Protein AF-0000000071015194 (afdb_homodimer)

Radius of gyration: 28.45 Å; Cα contacts (8 Å, |Δi|>4): 554; chains: 2; bounding box: 72×91×57 Å

Secondary structure (DSSP, 8-state):
------B--HHHHHHHHHHHHHHHHHHTTTT-HHHHHHHHHHHHHHHSSS--BHHHHHHHHHHHHHHHHHHHTT-EEEEE-HHHHHHHS----HHHHHH-GGGHHHHHHHHHHHHTT-HHHHHHHHHHHHHHHHHHHHHHTT-----S-HHHHHHHHHHHHHTSPSSHHHHHHHHHHHHHHHHIIIIIHHHHTTT----HHHHHHHHHHHHHHHHHHHHHHH-S--/------B--HHHHHHHHHHHHHHHHHHTTTT-HHHHHHHHHHHHHHHSSS--BHHHHHHHHHHHHHHHHHHHTT-EEEEE-HHHHHHHS----HHHHHH-GGGHHHHHHHHHHHHTT-HHHHHHHHHHHHHHHHHHHHHHTT-----S-HHHHHHHHHHHHHTSPSSHHHHHHHHHHHHHHHHIIIIIHHHHTTT----HHHHHHHHHHHHHHHHHHHHHHH-S--

Organism: NCBI:txid2759526

Sequence (452 aa):
MIGKDVKMNKSGLAAIKQTSVILRKHLLHANVPATIGALDELIKICDYVAIPDAATLALWLGQVTSRLQDEISSRSIILLSGDEARMFSPEIKKSIQDAFPQTIEDLEEASKCLAFGRFTASVFHLMRGMEGAVKVLCRHLDIVNVDLDWGKLLSAMESKIKDLPKGENKDKWSESHVHLYHVKQAWRNGTMHPKKTYSEEQAVEAFRAVNSFMGHLAMLVQGPSAMIGKDVKMNKSGLAAIKQTSVILRKHLLHANVPATIGALDELIKICDYVAIPDAATLALWLGQVTSRLQDEISSRSIILLSGDEARMFSPEIKKSIQDAFPQTIEDLEEASKCLAFGRFTASVFHLMRGMEGAVKVLCRHLDIVNVDLDWGKLLSAMESKIKDLPKGENKDKWSESHVHLYHVKQAWRNGTMHPKKTYSEEQAVEAFRAVNSFMGHLAMLVQGPSA

pLDDT: mean 81.75, std 16.32, range [21.62, 97.75]

Nearest PDB structures (foldseek):
  8y7f-assembly1_A-2  TM=3.860E-01  e=1.094E+00  Marinitoga sp. 1155
  4dj9-assembly1_A  TM=3.018E-01  e=9.527E-01  Homo sapiens
  6pt3-assembly1_A  TM=2.227E-01  e=9.085E+00  Homo sapiens
  4dj9-assembly1_A  TM=3.012E-01  e=8.078E-01  Homo sapiens
  8y7f-assembly1_A-2  TM=3.858E-01  e=1.845E+00  Marinitoga sp. 1155

Solvent-accessible surface area (backbone atoms only — not comparable to full-atom values): 23670 Å² total; per-residue (Å²): 135,81,83,66,74,59,58,53,47,71,66,55,41,50,49,52,32,51,51,39,53,52,50,43,62,25,40,65,70,25,77,37,65,66,25,46,50,36,35,52,51,44,40,52,51,54,66,39,90,61,73,54,46,40,66,59,50,49,49,44,50,46,47,29,50,50,34,38,43,66,63,37,69,56,24,31,36,36,51,22,47,50,69,25,42,48,24,59,64,62,84,74,56,64,60,36,48,71,66,35,59,86,21,47,66,30,47,47,50,17,31,33,25,48,33,70,67,35,24,46,46,13,48,43,24,44,42,28,18,48,51,48,45,51,39,53,51,33,47,76,66,69,44,82,81,62,90,54,55,70,71,58,48,52,51,53,44,50,58,49,51,70,70,44,65,90,53,70,68,36,50,52,52,50,52,50,50,54,50,52,52,47,48,40,65,70,43,39,56,34,52,72,33,79,73,48,80,45,49,67,69,55,29,51,49,51,48,51,52,49,53,52,48,44,50,53,50,23,39,68,74,68,38,77,82,128,135,81,82,67,74,58,60,53,48,72,66,53,42,50,50,51,33,51,50,40,53,53,50,42,62,24,39,64,70,23,78,37,65,65,25,44,50,36,35,53,50,45,40,50,49,53,65,40,90,61,73,54,46,41,66,59,50,50,50,43,50,46,46,28,50,50,35,38,44,67,63,37,70,55,25,32,37,36,52,23,46,51,71,25,42,48,25,59,63,61,83,73,56,64,62,36,48,70,66,35,57,86,20,48,65,30,48,46,49,16,32,33,26,47,32,70,67,34,22,46,45,13,48,45,24,43,42,28,20,49,51,49,45,51,40,53,52,34,47,75,65,70,43,82,80,60,90,56,54,71,71,58,48,52,52,52,44,52,58,50,50,69,70,43,65,89,52,69,67,35,49,53,53,50,52,49,50,54,48,52,51,48,47,40,64,71,43,38,56,34,51,72,34,82,74,48,79,46,49,66,67,56,29,50,49,51,49,50,52,49,54,53,48,44,48,52,51,24,40,68,76,69,39,76,82,129

Structure (mmCIF, N/CA/C/O backbone):
data_AF-0000000071015194-model_v1
#
loop_
_entity.id
_entity.type
_entity.pdbx_description
1 polymer 'HEPN domain-containing protein'
#
loop_
_atom_site.group_PDB
_atom_site.id
_atom_site.type_symbol
_atom_site.label_atom_id
_atom_site.label_alt_id
_atom_site.label_comp_id
_atom_site.label_asym_id
_atom_site.label_entity_id
_atom_site.label_seq_id
_atom_site.pdbx_PDB_ins_code
_atom_site.Cartn_x
_atom_site.Cartn_y
_atom_site.Cartn_z
_atom_site.occupancy
_atom_site.B_iso_or_equiv
_atom_site.auth_seq_id
_atom_site.auth_comp_id
_atom_site.auth_asym_id
_atom_site.auth_atom_id
_atom_site.pdbx_PDB_model_num
ATOM 1 N N . MET A 1 1 ? 3.436 -53.656 -34.094 1 21.92 1 MET A N 1
ATOM 2 C CA . MET A 1 1 ? 2.051 -53.5 -33.656 1 21.92 1 MET A CA 1
ATOM 3 C C . MET A 1 1 ? 1.977 -52.75 -32.312 1 21.92 1 MET A C 1
ATOM 5 O O . MET A 1 1 ? 0.936 -52.75 -31.656 1 21.92 1 MET A O 1
ATOM 9 N N . ILE A 1 2 ? 3.094 -52.375 -31.797 1 28.41 2 ILE A N 1
ATOM 10 C CA . ILE A 1 2 ? 3.533 -51.938 -30.469 1 28.41 2 ILE A CA 1
ATOM 11 C C . ILE A 1 2 ? 2.811 -50.656 -30.078 1 28.41 2 ILE A C 1
ATOM 13 O O . ILE A 1 2 ? 3.025 -50.125 -28.984 1 28.41 2 ILE A O 1
ATOM 17 N N . GLY A 1 3 ? 2.455 -49.812 -31.047 1 31.39 3 GLY A N 1
ATOM 18 C CA . GLY A 1 3 ? 2.154 -48.375 -30.859 1 31.39 3 GLY A CA 1
ATOM 19 C C . GLY A 1 3 ? 0.898 -48.156 -30.047 1 31.39 3 GLY A C 1
ATOM 20 O O . GLY A 1 3 ? -0.145 -47.781 -30.594 1 31.39 3 GLY A O 1
ATOM 21 N N . LYS A 1 4 ? 0.523 -49.031 -29.156 1 36.31 4 LYS A N 1
ATOM 22 C CA . LYS A 1 4 ? -0.798 -49.188 -28.562 1 36.31 4 LYS A CA 1
ATOM 23 C C . LYS A 1 4 ? -1.278 -47.906 -27.906 1 36.31 4 LYS A C 1
ATOM 25 O O . LYS A 1 4 ? -0.493 -47.188 -27.281 1 36.31 4 LYS A O 1
ATOM 30 N N . ASP A 1 5 ? -2.357 -47.281 -28.328 1 38.91 5 ASP A N 1
ATOM 31 C CA . ASP A 1 5 ? -3.262 -46.188 -27.969 1 38.91 5 ASP A CA 1
ATOM 32 C C . ASP A 1 5 ? -3.531 -46.188 -26.469 1 38.91 5 ASP A C 1
ATOM 34 O O . ASP A 1 5 ? -4.191 -47.062 -25.938 1 38.91 5 ASP A O 1
ATOM 38 N N . VAL A 1 6 ? -2.578 -46.062 -25.703 1 37.06 6 VAL A N 1
ATOM 39 C CA . VAL A 1 6 ? -2.867 -45.969 -24.281 1 37.06 6 VAL A CA 1
ATOM 40 C C . VAL A 1 6 ? -4.051 -45.031 -24.062 1 37.06 6 VAL A C 1
ATOM 42 O O . VAL A 1 6 ? -3.973 -43.844 -24.359 1 37.06 6 VAL A O 1
ATOM 45 N N . LYS A 1 7 ? -5.219 -45.531 -24.25 1 46.66 7 LYS A N 1
ATOM 46 C CA . LYS A 1 7 ? -6.484 -44.875 -23.984 1 46.66 7 LYS A CA 1
ATOM 47 C C . LYS A 1 7 ? -6.535 -44.344 -22.547 1 46.66 7 LYS A C 1
ATOM 49 O O . LYS A 1 7 ? -6.18 -45.062 -21.609 1 46.66 7 LYS A O 1
ATOM 54 N N . MET A 1 8 ? -6.324 -43.188 -22.453 1 51 8 MET A N 1
ATOM 55 C CA . MET A 1 8 ? -6.598 -42.594 -21.141 1 51 8 MET A CA 1
ATOM 56 C C . MET A 1 8 ? -7.938 -43.094 -20.594 1 51 8 MET A C 1
ATOM 58 O O . MET A 1 8 ? -8.93 -43.125 -21.328 1 51 8 MET A O 1
ATOM 62 N N . ASN A 1 9 ? -7.914 -43.906 -19.609 1 60.53 9 ASN A N 1
ATOM 63 C CA . ASN A 1 9 ? -9.195 -44.312 -19.031 1 60.53 9 ASN A CA 1
ATOM 64 C C . ASN A 1 9 ? -9.945 -43.125 -18.438 1 60.53 9 ASN A C 1
ATOM 66 O O . ASN A 1 9 ? -9.391 -42.062 -18.297 1 60.53 9 ASN A O 1
ATOM 70 N N . LYS A 1 10 ? -11.242 -43.312 -18.344 1 62.75 10 LYS A N 1
ATOM 71 C CA . LYS A 1 10 ? -12.195 -42.312 -17.859 1 62.75 10 LYS A CA 1
ATOM 72 C C . LYS A 1 10 ? -11.711 -41.656 -16.562 1 62.75 10 LYS A C 1
ATOM 74 O O . LYS A 1 10 ? -11.875 -40.469 -16.359 1 62.75 10 LYS A O 1
ATOM 79 N N . SER A 1 11 ? -11.055 -42.5 -15.82 1 61.59 11 SER A N 1
ATOM 80 C CA . SER A 1 11 ? -10.57 -42 -14.539 1 61.59 11 SER A CA 1
ATOM 81 C C . SER A 1 11 ? -9.422 -41 -14.734 1 61.59 11 SER A C 1
ATOM 83 O O . SER A 1 11 ? -9.352 -39.969 -14.055 1 61.59 11 SER A O 1
ATOM 85 N N . GLY A 1 12 ? -8.578 -41.375 -15.688 1 60.72 12 GLY A N 1
ATOM 86 C CA . GLY A 1 12 ? -7.477 -40.469 -15.984 1 60.72 12 GLY A CA 1
ATOM 87 C C . GLY A 1 12 ? -7.93 -39.125 -16.547 1 60.72 12 GLY A C 1
ATOM 88 O O . GLY A 1 12 ? -7.41 -38.094 -16.172 1 60.72 12 GLY A O 1
ATOM 89 N N . LEU A 1 13 ? -8.945 -39.219 -17.344 1 66.69 13 LEU A N 1
ATOM 90 C CA . LEU A 1 13 ? -9.484 -38 -17.969 1 66.69 13 LEU A CA 1
ATOM 91 C C . LEU A 1 13 ? -10.125 -37.094 -16.922 1 66.69 13 LEU A C 1
ATOM 93 O O . LEU A 1 13 ? -9.969 -35.875 -16.969 1 66.69 13 LEU A O 1
ATOM 97 N N . ALA A 1 14 ? -10.805 -37.719 -16.016 1 68.5 14 ALA A N 1
ATOM 98 C CA . ALA A 1 14 ? -11.445 -36.969 -14.938 1 68.5 14 ALA A CA 1
ATOM 99 C C . ALA A 1 14 ? -10.398 -36.281 -14.078 1 68.5 14 ALA A C 1
ATOM 101 O O . ALA A 1 14 ? -10.609 -35.125 -13.664 1 68.5 14 ALA A O 1
ATOM 102 N N . ALA A 1 15 ? -9.32 -36.938 -13.922 1 62.06 15 ALA A N 1
ATOM 103 C CA . ALA A 1 15 ? -8.242 -36.344 -13.125 1 62.06 15 ALA A CA 1
ATOM 104 C C . ALA A 1 15 ? -7.621 -35.156 -13.828 1 62.06 15 ALA A C 1
ATOM 106 O O . ALA A 1 15 ? -7.352 -34.125 -13.195 1 62.06 15 ALA A O 1
ATOM 107 N N . ILE A 1 16 ? -7.422 -35.312 -15.078 1 63.47 16 ILE A N 1
ATOM 108 C CA . ILE A 1 16 ? -6.844 -34.219 -15.859 1 63.47 16 ILE A CA 1
ATOM 109 C C . ILE A 1 16 ? -7.797 -33.031 -15.867 1 63.47 16 ILE A C 1
ATOM 111 O O . ILE A 1 16 ? -7.375 -31.875 -15.688 1 63.47 16 ILE A O 1
ATOM 115 N N . LYS A 1 17 ? -9.039 -33.312 -16.062 1 72.56 17 LYS A N 1
ATOM 116 C CA . LYS A 1 17 ? -10.039 -32.25 -16.047 1 72.56 17 LYS A CA 1
ATOM 117 C C . LYS A 1 17 ? -10.055 -31.531 -14.703 1 72.56 17 LYS A C 1
ATOM 119 O O . LYS A 1 17 ? -10 -30.297 -14.648 1 72.56 17 LYS A O 1
ATOM 124 N N . GLN A 1 18 ? -10.055 -32.281 -13.672 1 67.25 18 GLN A N 1
ATOM 125 C CA . GLN A 1 18 ? -10.109 -31.688 -12.336 1 67.25 18 GLN A CA 1
ATOM 126 C C . GLN A 1 18 ? -8.891 -30.812 -12.062 1 67.25 18 GLN A C 1
ATOM 128 O O . GLN A 1 18 ? -9.016 -29.703 -11.547 1 67.25 18 GLN A O 1
ATOM 133 N N . THR A 1 19 ? -7.809 -31.266 -12.43 1 61.12 19 THR A N 1
ATOM 134 C CA . THR A 1 19 ? -6.578 -30.5 -12.242 1 61.12 19 THR A CA 1
ATOM 135 C C . THR A 1 19 ? -6.605 -29.219 -13.062 1 61.12 19 THR A C 1
ATOM 137 O O . THR A 1 19 ? -6.168 -28.172 -12.586 1 61.12 19 THR A O 1
ATOM 140 N N . SER A 1 20 ? -7.16 -29.375 -14.258 1 68.12 20 SER A N 1
ATOM 141 C CA . SER A 1 20 ? -7.23 -28.219 -15.141 1 68.12 20 SER A CA 1
ATOM 142 C C . SER A 1 20 ? -8.18 -27.156 -14.586 1 68.12 20 SER A C 1
ATOM 144 O O . SER A 1 20 ? -7.887 -25.969 -14.648 1 68.12 20 SER A O 1
ATOM 146 N N . VAL A 1 21 ? -9.234 -27.609 -14.023 1 71.19 21 VAL A N 1
ATOM 147 C CA . VAL A 1 21 ? -10.211 -26.703 -13.438 1 71.19 21 VAL A CA 1
ATOM 148 C C . VAL A 1 21 ? -9.594 -25.984 -12.25 1 71.19 21 VAL A C 1
ATOM 150 O O . VAL A 1 21 ? -9.758 -24.766 -12.102 1 71.19 21 VAL A O 1
ATOM 153 N N . ILE A 1 22 ? -8.867 -26.672 -11.484 1 63.56 22 ILE A N 1
ATOM 154 C CA . ILE A 1 22 ? -8.227 -26.109 -10.305 1 63.56 22 ILE A CA 1
ATOM 155 C C . ILE A 1 22 ? -7.172 -25.094 -10.727 1 63.56 22 ILE A C 1
ATOM 157 O O . ILE A 1 22 ? -7.125 -23.984 -10.203 1 63.56 22 ILE A O 1
ATOM 161 N N . LEU A 1 23 ? -6.398 -25.469 -11.688 1 64.62 23 LEU A N 1
ATOM 162 C CA . LEU A 1 23 ? -5.355 -24.578 -12.188 1 64.62 23 LEU A CA 1
ATOM 163 C C . LEU A 1 23 ? -5.957 -23.297 -12.766 1 64.62 23 LEU A C 1
ATOM 165 O O . LEU A 1 23 ? -5.465 -22.203 -12.508 1 64.62 23 LEU A O 1
ATOM 169 N N . ARG A 1 24 ? -7.004 -23.531 -13.531 1 72.12 24 ARG A N 1
ATOM 170 C CA . ARG A 1 24 ? -7.688 -22.375 -14.125 1 72.12 24 ARG A CA 1
ATOM 171 C C . ARG A 1 24 ? -8.164 -21.406 -13.047 1 72.12 24 ARG A C 1
ATOM 173 O O . ARG A 1 24 ? -7.996 -20.188 -13.188 1 72.12 24 ARG A O 1
ATOM 180 N N . LYS A 1 25 ? -8.688 -21.953 -12.031 1 68.56 25 LYS A N 1
ATOM 181 C CA . LYS A 1 25 ? -9.195 -21.125 -10.93 1 68.56 25 LYS A CA 1
ATOM 182 C C . LYS A 1 25 ? -8.07 -20.328 -10.289 1 68.56 25 LYS A C 1
ATOM 184 O O . LYS A 1 25 ? -8.242 -19.141 -10.008 1 68.56 25 LYS A O 1
ATOM 189 N N . HIS A 1 26 ? -7 -20.938 -10.164 1 63.34 26 HIS A N 1
ATOM 190 C CA . HIS A 1 26 ? -5.895 -20.297 -9.453 1 63.34 26 HIS A CA 1
ATOM 191 C C . HIS A 1 26 ? -5.195 -19.266 -10.336 1 63.34 26 HIS A C 1
ATOM 193 O O . HIS A 1 26 ? -4.625 -18.297 -9.836 1 63.34 26 HIS A O 1
ATOM 199 N N . LEU A 1 27 ? -5.348 -19.484 -11.633 1 66.38 27 LEU A N 1
ATOM 200 C CA . LEU A 1 27 ? -4.625 -18.609 -12.562 1 66.38 27 LEU A CA 1
ATOM 201 C C . LEU A 1 27 ? -5.523 -17.484 -13.055 1 66.38 27 LEU A C 1
ATOM 203 O O . LEU A 1 27 ? -5.082 -16.625 -13.82 1 66.38 27 LEU A O 1
ATOM 207 N N . LEU A 1 28 ? -6.703 -17.5 -12.555 1 67.25 28 LEU A N 1
ATOM 208 C CA . LEU A 1 28 ? -7.684 -16.531 -13.047 1 67.25 28 LEU A CA 1
ATOM 209 C C . LEU A 1 28 ? -7.195 -15.109 -12.836 1 67.25 28 LEU A C 1
ATOM 211 O O . LEU A 1 28 ? -7.426 -14.234 -13.68 1 67.25 28 LEU A O 1
ATOM 215 N N . HIS A 1 29 ? -6.395 -14.891 -11.883 1 61.94 29 HIS A N 1
ATOM 216 C CA . HIS A 1 29 ? -5.996 -13.523 -11.578 1 61.94 29 HIS A CA 1
ATOM 217 C C . HIS A 1 29 ? -4.527 -13.289 -11.914 1 61.94 29 HIS A C 1
ATOM 219 O O . HIS A 1 29 ? -3.971 -12.242 -11.594 1 61.94 29 HIS A O 1
ATOM 225 N N . ALA A 1 30 ? -3.963 -14.266 -12.539 1 63.78 30 ALA A N 1
ATOM 226 C CA . ALA A 1 30 ? -2.529 -14.203 -12.805 1 63.78 30 ALA A CA 1
ATOM 227 C C . ALA A 1 30 ? -2.254 -13.555 -14.164 1 63.78 30 ALA A C 1
ATOM 229 O O . ALA A 1 30 ? -1.101 -13.461 -14.586 1 63.78 30 ALA A O 1
ATOM 230 N N . ASN A 1 31 ? -3.244 -12.984 -14.836 1 63.72 31 ASN A N 1
ATOM 231 C CA . ASN A 1 31 ? -3.104 -12.344 -16.141 1 63.72 31 ASN A CA 1
ATOM 232 C C . ASN A 1 31 ? -2.385 -13.25 -17.141 1 63.72 31 ASN A C 1
ATOM 234 O O . ASN A 1 31 ? -1.408 -12.836 -17.766 1 63.72 31 ASN A O 1
ATOM 238 N N . VAL A 1 32 ? -2.762 -14.438 -17.266 1 72.31 32 VAL A N 1
ATOM 239 C CA . VAL A 1 32 ? -2.246 -15.406 -18.234 1 72.31 32 VAL A CA 1
ATOM 240 C C . VAL A 1 32 ? -3.371 -15.859 -19.156 1 72.31 32 VAL A C 1
ATOM 242 O O . VAL A 1 32 ? -3.734 -17.047 -19.172 1 72.31 32 VAL A O 1
ATOM 245 N N . PRO A 1 33 ? -3.785 -14.969 -19.984 1 78.56 33 PRO A N 1
ATOM 246 C CA . PRO A 1 33 ? -4.988 -15.266 -20.766 1 78.56 33 PRO A CA 1
ATOM 247 C C . PRO A 1 33 ? -4.793 -16.438 -21.719 1 78.56 33 PRO A C 1
ATOM 249 O O . PRO A 1 33 ? -5.719 -17.219 -21.953 1 78.56 33 PRO A O 1
ATOM 252 N N . ALA A 1 34 ? -3.646 -16.578 -22.359 1 80.12 34 ALA A N 1
ATOM 253 C CA . ALA A 1 34 ? -3.41 -17.688 -23.281 1 80.12 34 ALA A CA 1
ATOM 254 C C . ALA A 1 34 ? -3.469 -19.031 -22.547 1 80.12 34 ALA A C 1
ATOM 256 O O . ALA A 1 34 ? -4.016 -20 -23.078 1 80.12 34 ALA A O 1
ATOM 257 N N . THR A 1 35 ? -2.916 -19 -21.375 1 75.19 35 THR A N 1
ATOM 258 C CA . THR A 1 35 ? -2.951 -20.219 -20.578 1 75.19 35 THR A CA 1
ATOM 259 C C . THR A 1 35 ? -4.383 -20.562 -20.172 1 75.19 35 THR A C 1
ATOM 261 O O . THR A 1 35 ? -4.793 -21.719 -20.266 1 75.19 35 THR A O 1
ATOM 264 N N . ILE A 1 36 ? -5.086 -19.562 -19.766 1 80.12 36 ILE A N 1
ATOM 265 C CA . ILE A 1 36 ? -6.477 -19.766 -19.391 1 80.12 36 ILE A CA 1
ATOM 266 C C . ILE A 1 36 ? -7.262 -20.297 -20.578 1 80.12 36 ILE A C 1
ATOM 268 O O . ILE A 1 36 ? -8.055 -21.234 -20.438 1 80.12 36 ILE A O 1
ATOM 272 N N . GLY A 1 37 ? -6.996 -19.719 -21.656 1 82.25 37 GLY A N 1
ATOM 273 C CA . GLY A 1 37 ? -7.641 -20.219 -22.875 1 82.25 37 GLY A CA 1
ATOM 274 C C . GLY A 1 37 ? -7.324 -21.672 -23.156 1 82.25 37 GLY A C 1
ATOM 275 O O . GLY A 1 37 ? -8.219 -22.438 -23.516 1 82.25 37 GLY A O 1
ATOM 276 N N . ALA A 1 38 ? -6.113 -22.016 -23.078 1 78.88 38 ALA A N 1
ATOM 277 C CA . ALA A 1 38 ? -5.695 -23.391 -23.328 1 78.88 38 ALA A CA 1
ATOM 278 C C . ALA A 1 38 ? -6.34 -24.344 -22.312 1 78.88 38 ALA A C 1
ATOM 280 O O . ALA A 1 38 ? -6.738 -25.453 -22.672 1 78.88 38 ALA A O 1
ATOM 281 N N . LEU A 1 39 ? -6.422 -23.906 -21.125 1 79.81 39 LEU A N 1
ATOM 282 C CA . LEU A 1 39 ? -7.062 -24.719 -20.094 1 79.81 39 LEU A CA 1
ATOM 283 C C . LEU A 1 39 ? -8.547 -24.922 -20.406 1 79.81 39 LEU A C 1
ATOM 285 O O . LEU A 1 39 ? -9.078 -26.016 -20.234 1 79.81 39 LEU A O 1
ATOM 289 N N . ASP A 1 40 ? -9.156 -23.875 -20.766 1 86.19 40 ASP A N 1
ATOM 290 C CA . ASP A 1 40 ? -10.562 -23.984 -21.141 1 86.19 40 ASP A CA 1
ATOM 291 C C . ASP A 1 40 ? -10.758 -25.016 -22.25 1 86.19 40 ASP A C 1
ATOM 293 O O . ASP A 1 40 ? -11.68 -25.828 -22.203 1 86.19 40 ASP A O 1
ATOM 297 N N . GLU A 1 41 ? -9.922 -24.984 -23.25 1 82 41 GLU A N 1
ATOM 298 C CA . GLU A 1 41 ? -10 -25.953 -24.344 1 82 41 GLU A CA 1
ATOM 299 C C . GLU A 1 41 ? -9.758 -27.375 -23.844 1 82 41 GLU A C 1
ATOM 301 O O . GLU A 1 41 ? -10.445 -28.312 -24.25 1 82 41 GLU A O 1
ATOM 306 N N . LEU A 1 42 ? -8.805 -27.531 -23.031 1 76.25 42 LEU A N 1
ATOM 307 C CA . LEU A 1 42 ? -8.508 -28.844 -22.469 1 76.25 42 LEU A CA 1
ATOM 308 C C . LEU A 1 42 ? -9.695 -29.375 -21.672 1 76.25 42 LEU A C 1
ATOM 310 O O . LEU A 1 42 ? -10.047 -30.562 -21.797 1 76.25 42 LEU A O 1
ATOM 314 N N . ILE A 1 43 ? -10.258 -28.562 -20.906 1 81.12 43 ILE A N 1
ATOM 315 C CA . ILE A 1 43 ? -11.414 -28.953 -20.109 1 81.12 43 ILE A CA 1
ATOM 316 C C . ILE A 1 43 ? -12.555 -29.375 -21.031 1 81.12 43 ILE A C 1
ATOM 318 O O . ILE A 1 43 ? -13.219 -30.375 -20.781 1 81.12 43 ILE A O 1
ATOM 322 N N . LYS A 1 44 ? -12.734 -28.625 -22.047 1 84.69 44 LYS A N 1
ATOM 323 C CA . LYS A 1 44 ? -13.758 -28.969 -23.031 1 84.69 44 LYS A CA 1
ATOM 324 C C . LYS A 1 44 ? -13.484 -30.344 -23.656 1 84.69 44 LYS A C 1
ATOM 326 O O . LYS A 1 44 ? -14.414 -31.125 -23.859 1 84.69 44 LYS A O 1
ATOM 331 N N . ILE A 1 45 ? -12.273 -30.562 -23.984 1 76.88 45 ILE A N 1
ATOM 332 C CA . ILE A 1 45 ? -11.883 -31.828 -24.609 1 76.88 45 ILE A CA 1
ATOM 333 C C . ILE A 1 45 ? -12.148 -33 -23.656 1 76.88 45 ILE A C 1
ATOM 335 O O . ILE A 1 45 ? -12.562 -34.062 -24.094 1 76.88 45 ILE A O 1
ATOM 339 N N . CYS A 1 46 ? -11.922 -32.719 -22.406 1 74.69 46 CYS A N 1
ATOM 340 C CA . CYS A 1 46 ? -12.148 -33.75 -21.422 1 74.69 46 CYS A CA 1
ATOM 341 C C . CYS A 1 46 ? -13.641 -34.062 -21.266 1 74.69 46 CYS A C 1
ATOM 343 O O . CYS A 1 46 ? -14.023 -35.125 -20.812 1 74.69 46 CYS A O 1
ATOM 345 N N . ASP A 1 47 ? -14.359 -33.031 -21.547 1 76.81 47 ASP A N 1
ATOM 346 C CA . ASP A 1 47 ? -15.812 -33.188 -21.422 1 76.81 47 ASP A CA 1
ATOM 347 C C . ASP A 1 47 ? -16.406 -33.875 -22.641 1 76.81 47 ASP A C 1
ATOM 349 O O . ASP A 1 47 ? -17.578 -34.281 -22.641 1 76.81 47 ASP A O 1
ATOM 353 N N . TYR A 1 48 ? -15.57 -33.969 -23.625 1 65.75 48 TYR A N 1
ATOM 354 C CA . TYR A 1 48 ? -16.109 -34.562 -24.828 1 65.75 48 TYR A CA 1
ATOM 355 C C . TYR A 1 48 ? -16.438 -36.031 -24.609 1 65.75 48 TYR A C 1
ATOM 357 O O . TYR A 1 48 ? -15.789 -36.719 -23.797 1 65.75 48 TYR A O 1
ATOM 365 N N . VAL A 1 49 ? -17.469 -36.469 -25.219 1 60.03 49 VAL A N 1
ATOM 366 C CA . VAL A 1 49 ? -18.062 -37.781 -25.109 1 60.03 49 VAL A CA 1
ATOM 367 C C . VAL A 1 49 ? -17.031 -38.844 -25.5 1 60.03 49 VAL A C 1
ATOM 369 O O . VAL A 1 49 ? -16.938 -39.906 -24.844 1 60.03 49 VAL A O 1
ATOM 372 N N . ALA A 1 50 ? -16.172 -38.562 -26.5 1 63 50 ALA A N 1
ATOM 373 C CA . ALA A 1 50 ? -15.164 -39.531 -26.953 1 63 50 ALA A CA 1
ATOM 374 C C . ALA A 1 50 ? -13.828 -39.312 -26.25 1 63 50 ALA A C 1
ATOM 376 O O . ALA A 1 50 ? -13.359 -38.156 -26.156 1 63 50 ALA A O 1
ATOM 377 N N . ILE A 1 51 ? -13.406 -40.281 -25.594 1 61.97 51 ILE A N 1
ATOM 378 C CA . ILE A 1 51 ? -12.148 -40.219 -24.875 1 61.97 51 ILE A CA 1
ATOM 379 C C . ILE A 1 51 ? -11.016 -39.875 -25.828 1 61.97 51 ILE A C 1
ATOM 381 O O . ILE A 1 51 ? -10.758 -40.594 -26.797 1 61.97 51 ILE A O 1
ATOM 385 N N . PRO A 1 52 ? -10.594 -38.75 -25.703 1 64.19 52 PRO A N 1
ATOM 386 C CA . PRO A 1 52 ? -9.469 -38.406 -26.578 1 64.19 52 PRO A CA 1
ATOM 387 C C . PRO A 1 52 ? -8.297 -39.375 -26.453 1 64.19 52 PRO A C 1
ATOM 389 O O . PRO A 1 52 ? -8.125 -40 -25.406 1 64.19 52 PRO A O 1
ATOM 392 N N . ASP A 1 53 ? -7.766 -39.688 -27.562 1 67.75 53 ASP A N 1
ATOM 393 C CA . ASP A 1 53 ? -6.578 -40.531 -27.484 1 67.75 53 ASP A CA 1
ATOM 394 C C . ASP A 1 53 ? -5.453 -39.844 -26.719 1 67.75 53 ASP A C 1
ATOM 396 O O . ASP A 1 53 ? -5.5 -38.625 -26.516 1 67.75 53 ASP A O 1
ATOM 400 N N . ALA A 1 54 ? -4.652 -40.625 -26.297 1 59.41 54 ALA A N 1
ATOM 401 C CA . ALA A 1 54 ? -3.555 -40.188 -25.453 1 59.41 54 ALA A CA 1
ATOM 402 C C . ALA A 1 54 ? -2.73 -39.094 -26.141 1 59.41 54 ALA A C 1
ATOM 404 O O . ALA A 1 54 ? -2.264 -38.156 -25.5 1 59.41 54 ALA A O 1
ATOM 405 N N . ALA A 1 55 ? -2.576 -39.25 -27.391 1 62.34 55 ALA A N 1
ATOM 406 C CA . ALA A 1 55 ? -1.779 -38.281 -28.156 1 62.34 55 ALA A CA 1
ATOM 407 C C . ALA A 1 55 ? -2.436 -36.906 -28.188 1 62.34 55 ALA A C 1
ATOM 409 O O . ALA A 1 55 ? -1.76 -35.906 -28.031 1 62.34 55 ALA A O 1
ATOM 410 N N . THR A 1 56 ? -3.75 -36.906 -28.406 1 66.31 56 THR A N 1
ATOM 411 C CA . THR A 1 56 ? -4.512 -35.656 -28.406 1 66.31 56 THR A CA 1
ATOM 412 C C . THR A 1 56 ? -4.434 -34.969 -27.047 1 66.31 56 THR A C 1
ATOM 414 O O . THR A 1 56 ? -4.211 -33.75 -26.984 1 66.31 56 THR A O 1
ATOM 417 N N . LEU A 1 57 ? -4.523 -35.75 -26.047 1 62.81 57 LEU A N 1
ATOM 418 C CA . LEU A 1 57 ? -4.449 -35.188 -24.703 1 62.81 57 LEU A CA 1
ATOM 419 C C . LEU A 1 57 ? -3.057 -34.625 -24.422 1 62.81 57 LEU A C 1
ATOM 421 O O . LEU A 1 57 ? -2.922 -33.562 -23.812 1 62.81 57 LEU A O 1
ATOM 425 N N . ALA A 1 58 ? -2.137 -35.438 -24.844 1 60.25 58 ALA A N 1
ATOM 426 C CA . ALA A 1 58 ? -0.754 -35 -24.656 1 60.25 58 ALA A CA 1
ATOM 427 C C . ALA A 1 58 ? -0.498 -33.688 -25.375 1 60.25 58 ALA A C 1
ATOM 429 O O . ALA A 1 58 ? 0.194 -32.812 -24.844 1 60.25 58 ALA A O 1
ATOM 430 N N . LEU A 1 59 ? -1.014 -33.531 -26.484 1 66.06 59 LEU A N 1
ATOM 431 C CA . LEU A 1 59 ? -0.866 -32.312 -27.25 1 66.06 59 LEU A CA 1
ATOM 432 C C . LEU A 1 59 ? -1.484 -31.109 -26.516 1 66.06 59 LEU A C 1
ATOM 434 O O . LEU A 1 59 ? -0.884 -30.047 -26.453 1 66.06 59 LEU A O 1
ATOM 438 N N . TRP A 1 60 ? -2.645 -31.328 -26 1 67.94 60 TRP A N 1
ATOM 439 C CA . TRP A 1 60 ? -3.34 -30.234 -25.328 1 67.94 60 TRP A CA 1
ATOM 440 C C . TRP A 1 60 ? -2.66 -29.875 -24 1 67.94 60 TRP A C 1
ATOM 442 O O . TRP A 1 60 ? -2.566 -28.703 -23.641 1 67.94 60 TRP A O 1
ATOM 452 N N . LEU A 1 61 ? -2.223 -30.891 -23.375 1 63.38 61 LEU A N 1
ATOM 453 C CA . LEU A 1 61 ? -1.429 -30.641 -22.172 1 63.38 61 LEU A CA 1
ATOM 454 C C . LEU A 1 61 ? -0.156 -29.875 -22.531 1 63.38 61 LEU A C 1
ATOM 456 O O . LEU A 1 61 ? 0.247 -28.969 -21.797 1 63.38 61 LEU A O 1
ATOM 460 N N . GLY A 1 62 ? 0.444 -30.312 -23.562 1 64.69 62 GLY A N 1
ATOM 461 C CA . GLY A 1 62 ? 1.604 -29.578 -24.047 1 64.69 62 GLY A CA 1
ATOM 462 C C . GLY A 1 62 ? 1.312 -28.125 -24.344 1 64.69 62 GLY A C 1
ATOM 463 O O . GLY A 1 62 ? 2.127 -27.25 -24.047 1 64.69 62 GLY A O 1
ATOM 464 N N . GLN A 1 63 ? 0.175 -27.891 -24.891 1 67.75 63 GLN A N 1
ATOM 465 C CA . GLN A 1 63 ? -0.237 -26.531 -25.203 1 67.75 63 GLN A CA 1
ATOM 466 C C . GLN A 1 63 ? -0.371 -25.703 -23.922 1 67.75 63 GLN A C 1
ATOM 468 O O . GLN A 1 63 ? 0.076 -24.562 -23.875 1 67.75 63 GLN A O 1
ATOM 473 N N . VAL A 1 64 ? -1.041 -26.25 -22.938 1 66.88 64 VAL A N 1
ATOM 474 C CA . VAL A 1 64 ? -1.19 -25.562 -21.672 1 66.88 64 VAL A CA 1
ATOM 475 C C . VAL A 1 64 ? 0.186 -25.234 -21.094 1 66.88 64 VAL A C 1
ATOM 477 O O . VAL A 1 64 ? 0.433 -24.109 -20.672 1 66.88 64 VAL A O 1
ATOM 480 N N . THR A 1 65 ? 1.02 -26.188 -21.188 1 61.84 65 THR A N 1
ATOM 481 C CA . THR A 1 65 ? 2.359 -26.0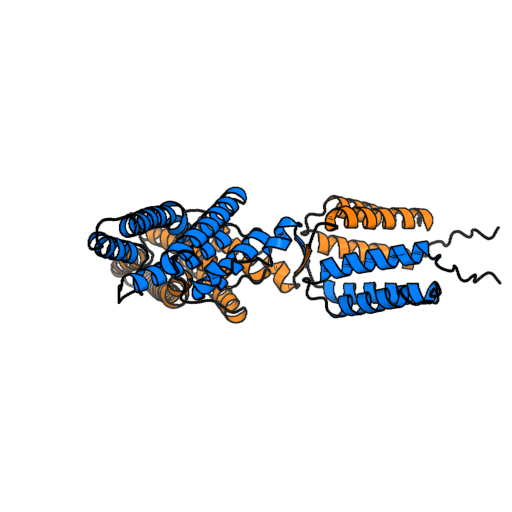31 -20.625 1 61.84 65 THR A CA 1
ATOM 482 C C . THR A 1 65 ? 3.137 -24.969 -21.406 1 61.84 65 THR A C 1
ATOM 484 O O . THR A 1 65 ? 3.793 -24.109 -20.797 1 61.84 65 THR A O 1
ATOM 487 N N . SER A 1 66 ? 3.072 -25.062 -22.656 1 65.81 66 SER A N 1
ATOM 488 C CA . SER A 1 66 ? 3.795 -24.109 -23.484 1 65.81 66 SER A CA 1
ATOM 489 C C . SER A 1 66 ? 3.285 -22.688 -23.266 1 65.81 66 SER A C 1
ATOM 491 O O . SER A 1 66 ? 4.078 -21.75 -23.156 1 65.81 66 SER A O 1
ATOM 493 N N . ARG A 1 67 ? 1.975 -22.547 -23.234 1 68.06 67 ARG A N 1
ATOM 494 C CA . ARG A 1 67 ? 1.391 -21.219 -23.031 1 68.06 67 ARG A CA 1
ATOM 495 C C . ARG A 1 67 ? 1.747 -20.672 -21.656 1 68.06 67 ARG A C 1
ATOM 497 O O . ARG A 1 67 ? 2.055 -19.5 -21.516 1 68.06 67 ARG A O 1
ATOM 504 N N . LEU A 1 68 ? 1.635 -21.547 -20.719 1 66.25 68 LEU A N 1
ATOM 505 C CA . LEU A 1 68 ? 2 -21.141 -19.359 1 66.25 68 LEU A CA 1
ATOM 506 C C . LEU A 1 68 ? 3.461 -20.719 -19.312 1 66.25 68 LEU A C 1
ATOM 508 O O . LEU A 1 68 ? 3.781 -19.672 -18.734 1 66.25 68 LEU A O 1
ATOM 512 N N . GLN A 1 69 ? 4.25 -21.531 -19.891 1 62.62 69 GLN A N 1
ATOM 513 C CA . GLN A 1 69 ? 5.672 -21.203 -19.938 1 62.62 69 GLN A CA 1
ATOM 514 C C . GLN A 1 69 ? 5.91 -19.844 -20.594 1 62.62 69 GLN A C 1
ATOM 516 O O . GLN A 1 69 ? 6.68 -19.031 -20.078 1 62.62 69 GLN A O 1
ATOM 521 N N . ASP A 1 70 ? 5.281 -19.688 -21.672 1 67.25 70 ASP A N 1
ATOM 522 C CA . ASP A 1 70 ? 5.438 -18.438 -22.406 1 67.25 70 ASP A CA 1
ATOM 523 C C . ASP A 1 70 ? 4.996 -17.25 -21.562 1 67.25 70 ASP A C 1
ATOM 525 O O . ASP A 1 70 ? 5.66 -16.203 -21.562 1 67.25 70 ASP A O 1
ATOM 529 N N . GLU A 1 71 ? 3.893 -17.484 -20.875 1 70.19 71 GLU A N 1
ATOM 530 C CA . GLU A 1 71 ? 3.291 -16.344 -20.172 1 70.19 71 GLU A CA 1
ATOM 531 C C . GLU A 1 71 ? 3.971 -16.094 -18.844 1 70.19 71 GLU A C 1
ATOM 533 O O . GLU A 1 71 ? 3.951 -14.977 -18.328 1 70.19 71 GLU A O 1
ATOM 538 N N . ILE A 1 72 ? 4.676 -17.203 -18.359 1 65.75 72 ILE A N 1
ATOM 539 C CA . ILE A 1 72 ? 5.203 -16.984 -17.016 1 65.75 72 ILE A CA 1
ATOM 540 C C . ILE A 1 72 ? 6.723 -16.844 -17.078 1 65.75 72 ILE A C 1
ATOM 542 O O . ILE A 1 72 ? 7.355 -16.469 -16.094 1 65.75 72 ILE A O 1
ATOM 546 N N . SER A 1 73 ? 7.285 -17.234 -18.219 1 62.22 73 SER A N 1
ATOM 547 C CA . SER A 1 73 ? 8.742 -17.344 -18.312 1 62.22 73 SER A CA 1
ATOM 548 C C . SER A 1 73 ? 9.422 -16.094 -17.797 1 62.22 73 SER A C 1
ATOM 550 O O . SER A 1 73 ? 10.5 -16.156 -17.203 1 62.22 73 SER A O 1
ATOM 552 N N . SER A 1 74 ? 8.75 -15.008 -17.969 1 60.19 74 SER A N 1
ATOM 553 C CA . SER A 1 74 ? 9.43 -13.789 -17.531 1 60.19 74 SER A CA 1
ATOM 554 C C . SER A 1 74 ? 8.75 -13.188 -16.297 1 60.19 74 SER A C 1
ATOM 556 O O . SER A 1 74 ? 8.992 -12.023 -15.961 1 60.19 74 SER A O 1
ATOM 558 N N . ARG A 1 75 ? 7.898 -14.102 -15.742 1 65.62 75 ARG A N 1
ATOM 559 C CA . ARG A 1 75 ? 7.125 -13.555 -14.633 1 65.62 75 ARG A CA 1
ATOM 560 C C . ARG A 1 75 ? 7.48 -14.242 -13.32 1 65.62 75 ARG A C 1
ATOM 562 O O . ARG A 1 75 ? 8.055 -15.328 -13.32 1 65.62 75 ARG A O 1
ATOM 569 N N . SER A 1 76 ? 7.266 -13.547 -12.227 1 65.19 76 SER A N 1
ATOM 570 C CA . SER A 1 76 ? 7.355 -14.133 -10.898 1 65.19 76 SER A CA 1
ATOM 571 C C . SER A 1 76 ? 5.973 -14.5 -10.359 1 65.19 76 SER A C 1
ATOM 573 O O . SER A 1 76 ? 4.977 -13.867 -10.711 1 65.19 76 SER A O 1
ATOM 575 N N . ILE A 1 77 ? 5.914 -15.633 -9.625 1 68.44 77 ILE A N 1
ATOM 576 C CA . ILE A 1 77 ? 4.648 -16.125 -9.102 1 68.44 77 ILE A CA 1
ATOM 577 C C . ILE A 1 77 ? 4.555 -15.828 -7.609 1 68.44 77 ILE A C 1
ATOM 579 O O . ILE A 1 77 ? 5.469 -16.141 -6.848 1 68.44 77 ILE A O 1
ATOM 583 N N . ILE A 1 78 ? 3.455 -15.188 -7.289 1 67.75 78 ILE A N 1
ATOM 584 C CA . ILE A 1 78 ? 3.129 -15 -5.879 1 67.75 78 ILE A CA 1
ATOM 585 C C . ILE A 1 78 ? 1.875 -15.797 -5.527 1 67.75 78 ILE A C 1
ATOM 587 O O . ILE A 1 78 ? 0.909 -15.812 -6.293 1 67.75 78 ILE A O 1
ATOM 591 N N . LEU A 1 79 ? 1.934 -16.5 -4.469 1 69 79 LEU A N 1
ATOM 592 C CA . LEU A 1 79 ? 0.802 -17.297 -4.012 1 69 79 LEU A CA 1
ATOM 593 C C . LEU A 1 79 ? 0.111 -16.625 -2.826 1 69 79 LEU A C 1
ATOM 595 O O . LEU A 1 79 ? 0.765 -16.266 -1.846 1 69 79 LEU A O 1
ATOM 599 N N . LEU A 1 80 ? -1.11 -16.484 -2.975 1 69.31 80 LEU A N 1
ATOM 600 C CA . LEU A 1 80 ? -1.937 -15.953 -1.895 1 69.31 80 LEU A CA 1
ATOM 601 C C . LEU A 1 80 ? -2.725 -17.062 -1.216 1 69.31 80 LEU A C 1
ATOM 603 O O . LEU A 1 80 ? -3.244 -17.969 -1.886 1 69.31 80 LEU A O 1
ATOM 607 N N . SER A 1 81 ? -2.736 -17.047 0.093 1 66.88 81 SER A N 1
ATOM 608 C CA . SER A 1 81 ? -3.619 -17.953 0.816 1 66.88 81 SER A CA 1
ATOM 609 C C . SER A 1 81 ? -5.082 -17.688 0.473 1 66.88 81 SER A C 1
ATOM 611 O O . SER A 1 81 ? -5.402 -16.688 -0.173 1 66.88 81 SER A O 1
ATOM 613 N N . GLY A 1 82 ? -5.922 -18.719 0.841 1 64.69 82 GLY A N 1
ATOM 614 C CA . GLY A 1 82 ? -7.348 -18.531 0.629 1 64.69 82 GLY A CA 1
ATOM 615 C C . GLY A 1 82 ? -7.875 -17.234 1.226 1 64.69 82 GLY A C 1
ATOM 616 O O . GLY A 1 82 ? -8.625 -16.5 0.574 1 64.69 82 GLY A O 1
ATOM 617 N N . ASP A 1 83 ? -7.422 -16.953 2.432 1 67.69 83 ASP A N 1
ATOM 618 C CA . ASP A 1 83 ? -7.855 -15.734 3.115 1 67.69 83 ASP A CA 1
ATOM 619 C C . ASP A 1 83 ? -7.332 -14.484 2.404 1 67.69 83 ASP A C 1
ATOM 621 O O . ASP A 1 83 ? -8.062 -13.508 2.244 1 67.69 83 ASP A O 1
ATOM 625 N N . GLU A 1 84 ? -6.117 -14.617 1.942 1 71.88 84 GLU A N 1
ATOM 626 C CA . GLU A 1 84 ? -5.527 -13.492 1.217 1 71.88 84 GLU A CA 1
ATOM 627 C C . GLU A 1 84 ? -6.234 -13.266 -0.116 1 71.88 84 GLU A C 1
ATOM 629 O O . GLU A 1 84 ? -6.469 -12.125 -0.513 1 71.88 84 GLU A O 1
ATOM 634 N N . ALA A 1 85 ? -6.582 -14.289 -0.693 1 68.94 85 ALA A N 1
ATOM 635 C CA . ALA A 1 85 ? -7.266 -14.195 -1.979 1 68.94 85 ALA A CA 1
ATOM 636 C C . ALA A 1 85 ? -8.633 -13.531 -1.828 1 68.94 85 ALA A C 1
ATOM 638 O O . ALA A 1 85 ? -9.047 -12.75 -2.684 1 68.94 85 ALA A O 1
ATOM 639 N N . ARG A 1 86 ? -9.258 -13.875 -0.81 1 72.38 86 ARG A N 1
ATOM 640 C CA . ARG A 1 86 ? -10.555 -13.266 -0.541 1 72.38 86 ARG A CA 1
ATOM 641 C C . ARG A 1 86 ? -10.422 -11.766 -0.311 1 72.38 86 ARG A C 1
ATOM 643 O O . ARG A 1 86 ? -11.297 -10.992 -0.699 1 72.38 86 ARG A O 1
ATOM 650 N N . MET A 1 87 ? -9.328 -11.484 0.196 1 78.5 87 MET A N 1
ATOM 651 C CA . MET A 1 87 ? -9.086 -10.07 0.484 1 78.5 87 MET A CA 1
ATOM 652 C C . MET A 1 87 ? -8.797 -9.297 -0.797 1 78.5 87 MET A C 1
ATOM 654 O O . MET A 1 87 ? -8.938 -8.07 -0.833 1 78.5 87 MET A O 1
ATOM 658 N N . PHE A 1 88 ? -8.43 -9.992 -1.783 1 78 88 PHE A N 1
ATOM 659 C CA . PHE A 1 88 ? -8.109 -9.336 -3.047 1 78 88 PHE A CA 1
ATOM 660 C C . PHE A 1 88 ? -9.375 -8.867 -3.746 1 78 88 PHE A C 1
ATOM 662 O O . PHE A 1 88 ? -9.336 -7.938 -4.555 1 78 88 PHE A O 1
ATOM 669 N N . SER A 1 89 ? -10.5 -9.469 -3.434 1 74.25 89 SER A N 1
ATOM 670 C CA . SER A 1 89 ? -11.805 -9.055 -3.926 1 74.25 89 SER A CA 1
ATOM 671 C C . SER A 1 89 ? -12.797 -8.867 -2.779 1 74.25 89 SER A C 1
ATOM 673 O O . SER A 1 89 ? -13.734 -9.656 -2.625 1 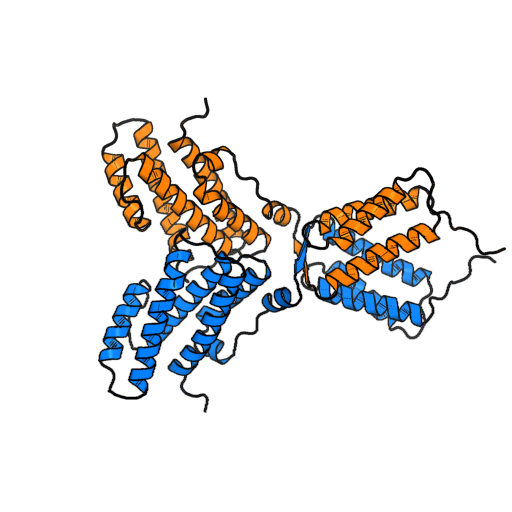74.25 89 SER A O 1
ATOM 675 N N . PRO A 1 90 ? -12.602 -7.77 -2.152 1 75.62 90 PRO A N 1
ATOM 676 C CA . PRO A 1 90 ? -13.406 -7.609 -0.942 1 75.62 90 PRO A CA 1
ATOM 677 C C . PRO A 1 90 ? -14.875 -7.309 -1.248 1 75.62 90 PRO A C 1
ATOM 679 O O . PRO A 1 90 ? -15.18 -6.699 -2.277 1 75.62 90 PRO A O 1
ATOM 682 N N . GLU A 1 91 ? -15.68 -7.828 -0.387 1 81.94 91 GLU A N 1
ATOM 683 C CA . GLU A 1 91 ? -17.094 -7.461 -0.428 1 81.94 91 GLU A CA 1
ATOM 684 C C . GLU A 1 91 ? -17.406 -6.348 0.571 1 81.94 91 GLU A C 1
ATOM 686 O O . GLU A 1 91 ? -17.438 -6.586 1.78 1 81.94 91 GLU A O 1
ATOM 691 N N . ILE A 1 92 ? -17.562 -5.195 0.081 1 90.19 92 ILE A N 1
ATOM 692 C CA . ILE A 1 92 ? -17.953 -4.07 0.926 1 90.19 92 ILE A CA 1
ATOM 693 C C . ILE A 1 92 ? -19.469 -4.02 1.052 1 90.19 92 ILE A C 1
ATOM 695 O O . ILE A 1 92 ? -20.188 -4.098 0.05 1 90.19 92 ILE A O 1
ATOM 699 N N . LYS A 1 93 ? -19.891 -3.898 2.217 1 91.62 93 LYS A N 1
ATOM 700 C CA . LYS A 1 93 ? -21.328 -3.867 2.479 1 91.62 93 LYS A CA 1
ATOM 701 C C . LYS A 1 93 ? -22.016 -2.762 1.678 1 91.62 93 LYS A C 1
ATOM 703 O O . LYS A 1 93 ? -21.469 -1.661 1.546 1 91.62 93 LYS A O 1
ATOM 708 N N . LYS A 1 94 ? -23.219 -2.996 1.269 1 92.06 94 LYS A N 1
ATOM 709 C CA . LYS A 1 94 ? -23.984 -2.047 0.476 1 92.06 94 LYS A CA 1
ATOM 710 C C . LYS A 1 94 ? -24.266 -0.773 1.268 1 92.06 94 LYS A C 1
ATOM 712 O O . LYS A 1 94 ? -24.25 0.327 0.712 1 92.06 94 LYS A O 1
ATOM 717 N N . SER A 1 95 ? -24.531 -0.923 2.471 1 93.44 95 SER A N 1
ATOM 718 C CA . SER A 1 95 ? -24.812 0.233 3.314 1 93.44 95 SER A CA 1
ATOM 719 C C . SER A 1 95 ? -23.641 1.214 3.32 1 93.44 95 SER A C 1
ATOM 721 O O . SER A 1 95 ? -23.844 2.43 3.312 1 93.44 95 SER A O 1
ATOM 723 N N . ILE A 1 96 ? -22.531 0.684 3.305 1 95.12 96 ILE A N 1
ATOM 724 C CA . ILE A 1 96 ? -21.344 1.525 3.287 1 95.12 96 ILE A CA 1
ATOM 725 C C . ILE A 1 96 ? -21.172 2.166 1.911 1 95.12 96 ILE A C 1
ATOM 727 O O . ILE A 1 96 ? -20.891 3.361 1.807 1 95.12 96 ILE A O 1
ATOM 731 N N . GLN A 1 97 ? -21.391 1.396 0.918 1 94.94 97 GLN A N 1
ATOM 732 C CA . GLN A 1 97 ? -21.297 1.899 -0.448 1 94.94 97 GLN A CA 1
ATOM 733 C C . GLN A 1 97 ? -22.266 3.059 -0.68 1 94.94 97 GLN A C 1
ATOM 735 O O . GLN A 1 97 ? -21.906 4.047 -1.326 1 94.94 97 GLN A O 1
ATOM 740 N N . ASP A 1 98 ? -23.391 2.918 -0.142 1 94.81 98 ASP A N 1
ATOM 741 C CA . ASP A 1 98 ? -24.422 3.932 -0.336 1 94.81 98 ASP A CA 1
ATOM 742 C C . ASP A 1 98 ? -24.109 5.188 0.473 1 94.81 98 ASP A C 1
ATOM 744 O O . ASP A 1 98 ? -24.281 6.309 -0.017 1 94.81 98 ASP A O 1
ATOM 748 N N . ALA A 1 99 ? -23.625 5.02 1.614 1 95.62 99 ALA A N 1
ATOM 749 C CA . ALA A 1 99 ? -23.406 6.137 2.529 1 95.62 99 ALA A CA 1
ATOM 750 C C . ALA A 1 99 ? -22.125 6.891 2.178 1 95.62 99 ALA A C 1
ATOM 752 O O . ALA A 1 99 ? -22.047 8.109 2.32 1 95.62 99 ALA A O 1
ATOM 753 N N . PHE A 1 100 ? -21.141 6.082 1.749 1 96.12 100 PHE A N 1
ATOM 754 C CA . PHE A 1 100 ? -19.812 6.672 1.554 1 96.12 100 PHE A CA 1
ATOM 755 C C . PHE A 1 100 ? -19.219 6.223 0.227 1 96.12 100 PHE A C 1
ATOM 757 O O . PHE A 1 100 ? -18.141 5.609 0.2 1 96.12 100 PHE A O 1
ATOM 764 N N . PRO A 1 101 ? -19.75 6.566 -0.818 1 94.69 101 PRO A N 1
ATOM 765 C CA . PRO A 1 101 ? -19.281 6.082 -2.115 1 94.69 101 PRO A CA 1
ATOM 766 C C . PRO A 1 101 ? -17.844 6.504 -2.416 1 94.69 101 PRO A C 1
ATOM 768 O O . PRO A 1 101 ? -17.094 5.766 -3.072 1 94.69 101 PRO A O 1
ATOM 771 N N . GLN A 1 102 ? -17.391 7.559 -1.89 1 92.88 102 GLN A N 1
ATOM 772 C CA . GLN A 1 102 ? -16.078 8.094 -2.213 1 92.88 102 GLN A CA 1
ATOM 773 C C . GLN A 1 102 ? -14.977 7.328 -1.475 1 92.88 102 GLN A C 1
ATOM 775 O O . GLN A 1 102 ? -13.789 7.496 -1.77 1 92.88 102 GLN A O 1
ATOM 780 N N . THR A 1 103 ? -15.375 6.512 -0.509 1 94.62 103 THR A N 1
ATOM 781 C CA . THR A 1 103 ? -14.383 5.828 0.312 1 94.62 103 THR A CA 1
ATOM 782 C C . THR A 1 103 ? -14.117 4.426 -0.222 1 94.62 103 THR A C 1
ATOM 784 O O . THR A 1 103 ? -13.156 3.771 0.191 1 94.62 103 THR A O 1
ATOM 787 N N . ILE A 1 104 ? -14.844 3.93 -1.177 1 94.38 104 ILE A N 1
ATOM 788 C CA . ILE A 1 104 ? -14.867 2.531 -1.594 1 94.38 104 ILE A CA 1
ATOM 789 C C . ILE A 1 104 ? -13.523 2.15 -2.201 1 94.38 104 ILE A C 1
ATOM 791 O O . ILE A 1 104 ? -12.984 1.077 -1.914 1 94.38 104 ILE A O 1
ATOM 795 N N . GLU A 1 105 ? -12.992 3.039 -2.998 1 93.94 105 GLU A N 1
ATOM 796 C CA . GLU A 1 105 ? -11.703 2.75 -3.613 1 93.94 105 GLU A CA 1
ATOM 797 C C . GLU A 1 105 ? -10.633 2.506 -2.557 1 93.94 105 GLU A C 1
ATOM 799 O O . GLU A 1 105 ? -9.852 1.552 -2.66 1 93.94 105 GLU A O 1
ATOM 804 N N . ASP A 1 106 ? -10.617 3.311 -1.577 1 96.75 106 ASP A N 1
ATOM 805 C CA . ASP A 1 106 ? -9.617 3.172 -0.522 1 96.75 106 ASP A CA 1
ATOM 806 C C . ASP A 1 106 ? -9.859 1.91 0.303 1 96.75 106 ASP A C 1
ATOM 808 O O . ASP A 1 106 ? -8.914 1.231 0.707 1 96.75 106 ASP A O 1
ATOM 812 N N . LEU A 1 107 ? -11.109 1.597 0.536 1 95.56 107 LEU A N 1
ATOM 813 C CA . LEU A 1 107 ? -11.406 0.386 1.294 1 95.56 107 LEU A CA 1
ATOM 814 C C . LEU A 1 107 ? -11.016 -0.859 0.504 1 95.56 107 LEU A C 1
ATOM 816 O O . LEU A 1 107 ? -10.492 -1.82 1.069 1 95.56 107 LEU A O 1
ATOM 820 N N . GLU A 1 108 ? -11.258 -0.796 -0.728 1 93.5 108 GLU A N 1
ATOM 821 C CA . GLU A 1 108 ? -10.852 -1.902 -1.588 1 93.5 108 GLU A CA 1
ATOM 822 C C . GLU A 1 108 ? -9.328 -2.047 -1.614 1 93.5 108 GLU A C 1
ATOM 824 O O . GLU A 1 108 ? -8.805 -3.156 -1.494 1 93.5 108 GLU A O 1
ATOM 829 N N . GLU A 1 109 ? -8.672 -0.938 -1.8 1 95.75 109 GLU A N 1
ATOM 830 C CA . GLU A 1 109 ? -7.215 -0.951 -1.834 1 95.75 109 GLU A CA 1
ATOM 831 C C . GLU A 1 109 ? -6.637 -1.423 -0.503 1 95.75 109 GLU A C 1
ATOM 833 O O . GLU A 1 109 ? -5.605 -2.1 -0.474 1 95.75 109 GLU A O 1
ATOM 838 N N . ALA A 1 110 ? -7.277 -1.045 0.583 1 96.69 110 ALA A N 1
ATOM 839 C CA . ALA A 1 110 ? -6.832 -1.529 1.887 1 96.69 110 ALA A CA 1
ATOM 840 C C . ALA A 1 110 ? -6.855 -3.055 1.942 1 96.69 110 ALA A C 1
ATOM 842 O O . ALA A 1 110 ? -5.91 -3.678 2.434 1 96.69 110 ALA A O 1
ATOM 843 N N . SER A 1 111 ? -7.883 -3.602 1.438 1 93.06 111 SER A N 1
ATOM 844 C CA . SER A 1 111 ? -8.039 -5.051 1.42 1 93.06 111 SER A CA 1
ATOM 845 C C . SER A 1 111 ? -6.984 -5.707 0.531 1 93.06 111 SER A C 1
ATOM 847 O O . SER A 1 111 ? -6.367 -6.699 0.92 1 93.06 111 SER A O 1
ATOM 849 N N . LYS A 1 112 ? -6.746 -5.129 -0.564 1 89.56 112 LYS A N 1
ATOM 850 C CA . LYS A 1 112 ? -5.75 -5.664 -1.491 1 89.56 112 LYS A CA 1
ATOM 851 C C . LYS A 1 112 ? -4.348 -5.594 -0.894 1 89.56 112 LYS A C 1
ATOM 853 O O . LYS A 1 112 ? -3.555 -6.523 -1.053 1 89.56 112 LYS A O 1
ATOM 858 N N . CYS A 1 113 ? -4.074 -4.492 -0.268 1 94.44 113 CYS A N 1
ATOM 859 C CA . CYS A 1 113 ? -2.781 -4.367 0.397 1 94.44 113 CYS A CA 1
ATOM 860 C C . CYS A 1 113 ? -2.605 -5.445 1.457 1 94.44 113 CYS A C 1
ATOM 862 O O . CYS A 1 113 ? -1.523 -6.023 1.588 1 94.44 113 CYS A O 1
ATOM 864 N N . LEU A 1 114 ? -3.645 -5.691 2.152 1 91.94 114 LEU A N 1
ATOM 865 C CA . LEU A 1 114 ? -3.598 -6.742 3.164 1 91.94 114 LEU A CA 1
ATOM 866 C C . LEU A 1 114 ? -3.338 -8.102 2.525 1 91.94 114 LEU A C 1
ATOM 868 O O . LEU A 1 114 ? -2.529 -8.883 3.031 1 91.94 114 LEU A O 1
ATOM 872 N N . ALA A 1 115 ? -3.984 -8.336 1.445 1 85.5 115 ALA A N 1
ATOM 873 C CA . ALA A 1 115 ? -3.83 -9.594 0.724 1 85.5 115 ALA A CA 1
ATOM 874 C C . ALA A 1 115 ? -2.379 -9.812 0.303 1 85.5 115 ALA A C 1
ATOM 876 O O . ALA A 1 115 ? -1.882 -10.945 0.319 1 85.5 115 ALA A O 1
ATOM 877 N N . PHE A 1 116 ? -1.726 -8.695 0.029 1 86.19 116 PHE A N 1
ATOM 878 C CA . PHE A 1 116 ? -0.361 -8.781 -0.479 1 86.19 116 PHE A CA 1
ATOM 879 C C . PHE A 1 116 ? 0.648 -8.602 0.649 1 86.19 116 PHE A C 1
ATOM 881 O O . PHE A 1 116 ? 1.851 -8.5 0.402 1 86.19 116 PHE A O 1
ATOM 888 N N . GLY A 1 117 ? 0.178 -8.461 1.79 1 88.44 117 GLY A N 1
ATOM 889 C CA . GLY A 1 117 ? 1.064 -8.336 2.936 1 88.44 117 GLY A CA 1
ATOM 890 C C . GLY A 1 117 ? 1.685 -6.961 3.064 1 88.44 117 GLY A C 1
ATOM 891 O O . GLY A 1 117 ? 2.797 -6.82 3.58 1 88.44 117 GLY A O 1
ATOM 892 N N . ARG A 1 118 ? 1.068 -6.023 2.488 1 92.88 118 ARG A N 1
ATOM 893 C CA . ARG A 1 118 ? 1.469 -4.629 2.654 1 92.88 118 ARG A CA 1
ATOM 894 C C . ARG A 1 118 ? 0.677 -3.961 3.775 1 92.88 118 ARG A C 1
ATOM 896 O O . ARG A 1 118 ? -0.262 -3.207 3.514 1 92.88 118 ARG A O 1
ATOM 903 N N . PHE A 1 119 ? 1.129 -4.125 4.93 1 94.94 119 PHE A N 1
ATOM 904 C CA . PHE A 1 119 ? 0.285 -3.898 6.098 1 94.94 119 PHE A CA 1
ATOM 905 C C . PHE A 1 119 ? 0.171 -2.408 6.402 1 94.94 119 PHE A C 1
ATOM 907 O O . PHE A 1 119 ? -0.926 -1.903 6.648 1 94.94 119 PHE A O 1
ATOM 914 N N . THR A 1 120 ? 1.235 -1.737 6.371 1 97.12 120 THR A N 1
ATOM 915 C CA . THR A 1 120 ? 1.193 -0.303 6.633 1 97.12 120 THR A CA 1
ATOM 916 C C . THR A 1 120 ? 0.39 0.42 5.555 1 97.12 120 THR A C 1
ATOM 918 O O . THR A 1 120 ? -0.386 1.329 5.855 1 97.12 120 THR A O 1
ATOM 921 N N . ALA A 1 121 ? 0.555 0.009 4.34 1 97.56 121 ALA A N 1
ATOM 922 C CA . ALA A 1 121 ? -0.217 0.574 3.238 1 97.56 121 ALA A CA 1
ATOM 923 C C . ALA A 1 121 ? -1.709 0.313 3.422 1 97.56 121 ALA A C 1
ATOM 925 O O . ALA A 1 121 ? -2.541 1.159 3.082 1 97.56 121 ALA A O 1
ATOM 926 N N . SER A 1 122 ? -2.006 -0.83 3.896 1 97.25 122 SER A N 1
ATOM 927 C CA . SER A 1 122 ? -3.402 -1.148 4.172 1 97.25 122 SER A CA 1
ATOM 928 C C . SER A 1 122 ? -4.012 -0.157 5.156 1 97.25 122 SER A C 1
ATOM 930 O O . SER A 1 122 ? -5.074 0.414 4.891 1 97.25 122 SER A O 1
ATOM 932 N N . VAL A 1 123 ? -3.293 0.039 6.211 1 97.75 123 VAL A N 1
ATOM 933 C CA . VAL A 1 123 ? -3.791 0.946 7.238 1 97.75 123 VAL A CA 1
ATOM 934 C C . VAL A 1 123 ? -3.869 2.365 6.684 1 97.75 123 VAL A C 1
ATOM 936 O O . VAL A 1 123 ? -4.812 3.104 6.98 1 97.75 123 VAL A O 1
ATOM 939 N N . PHE A 1 124 ? -2.984 2.719 5.848 1 97.06 124 PHE A N 1
ATOM 940 C CA . PHE A 1 124 ? -3.006 4.004 5.16 1 97.06 124 PHE A CA 1
ATOM 941 C C . PHE A 1 124 ? -4.312 4.191 4.398 1 97.06 124 PHE A C 1
ATOM 943 O O . PHE A 1 124 ? -4.996 5.203 4.566 1 97.06 124 PHE A O 1
ATOM 950 N N . HIS A 1 125 ? -4.664 3.26 3.633 1 97.75 125 HIS A N 1
ATOM 951 C CA . HIS A 1 125 ? -5.887 3.357 2.844 1 97.75 125 HIS A CA 1
ATOM 952 C C . HIS A 1 125 ? -7.121 3.398 3.742 1 97.75 125 HIS A C 1
ATOM 954 O O . HIS A 1 125 ? -8.086 4.102 3.445 1 97.75 125 HIS A O 1
ATOM 960 N N . LEU A 1 126 ? -7.055 2.641 4.836 1 97.38 126 LEU A N 1
ATOM 961 C CA . LEU A 1 126 ? -8.164 2.691 5.785 1 97.38 126 LEU A CA 1
ATOM 962 C C . LEU A 1 126 ? -8.344 4.102 6.336 1 97.38 126 LEU A C 1
ATOM 964 O O . LEU A 1 126 ? -9.469 4.594 6.438 1 97.38 126 LEU A O 1
ATOM 968 N N . MET A 1 127 ? -7.254 4.676 6.633 1 96.88 127 MET A N 1
ATOM 969 C CA . MET A 1 127 ? -7.309 6.012 7.219 1 96.88 127 MET A CA 1
ATOM 970 C C . MET A 1 127 ? -7.77 7.039 6.188 1 96.88 127 MET A C 1
ATOM 972 O O . MET A 1 127 ? -8.508 7.965 6.52 1 96.88 127 MET A O 1
ATOM 976 N N . ARG A 1 128 ? -7.332 6.855 4.984 1 95.81 128 ARG A N 1
ATOM 977 C CA . ARG A 1 128 ? -7.828 7.715 3.916 1 95.81 128 ARG A CA 1
ATOM 978 C C . ARG A 1 128 ? -9.336 7.555 3.734 1 95.81 128 ARG A C 1
ATOM 980 O O . ARG A 1 128 ? -10.055 8.547 3.592 1 95.81 128 ARG A O 1
ATOM 987 N N . GLY A 1 129 ? -9.781 6.332 3.713 1 95.69 129 GLY A N 1
ATOM 988 C CA . GLY A 1 129 ? -11.211 6.07 3.631 1 95.69 129 GLY A CA 1
ATOM 989 C C . GLY A 1 129 ? -12 6.695 4.766 1 95.69 129 GLY A C 1
ATOM 990 O O . GLY A 1 129 ? -13.039 7.32 4.539 1 95.69 129 GLY A O 1
ATOM 991 N N . MET A 1 130 ? -11.438 6.555 5.922 1 96.25 130 MET A N 1
ATOM 992 C CA . MET A 1 130 ? -12.094 7.117 7.102 1 96.25 130 MET A CA 1
ATOM 993 C C . MET A 1 130 ? -12.172 8.641 7.008 1 96.25 130 MET A C 1
ATOM 995 O O . MET A 1 130 ? -13.156 9.242 7.434 1 96.25 130 MET A O 1
ATOM 999 N N . GLU A 1 131 ? -11.133 9.227 6.512 1 95.25 131 GLU A N 1
ATOM 1000 C CA . GLU A 1 131 ? -11.164 10.68 6.328 1 95.25 131 GLU A CA 1
ATOM 1001 C C . GLU A 1 131 ? -12.273 11.086 5.371 1 95.25 131 GLU A C 1
ATOM 1003 O O . GLU A 1 131 ? -12.938 12.109 5.582 1 95.25 131 GLU A O 1
ATOM 1008 N N . GLY A 1 132 ? -12.406 10.336 4.332 1 94.38 132 GLY A N 1
ATOM 1009 C CA . GLY A 1 132 ? -13.531 10.57 3.438 1 94.38 132 GLY A CA 1
ATOM 1010 C C . GLY A 1 132 ? -14.875 10.492 4.137 1 94.38 132 GLY A C 1
ATOM 1011 O O . GLY A 1 132 ? -15.766 11.305 3.881 1 94.38 132 GLY A O 1
ATOM 1012 N N . ALA A 1 133 ? -15.031 9.516 4.973 1 95.75 133 ALA A N 1
ATOM 1013 C CA . ALA A 1 133 ? -16.266 9.359 5.727 1 95.75 133 ALA A CA 1
ATOM 1014 C C . ALA A 1 133 ? -16.516 10.555 6.645 1 95.75 133 ALA A C 1
ATOM 1016 O O . ALA A 1 133 ? -17.641 11.023 6.777 1 95.75 133 ALA A O 1
ATOM 1017 N N . VAL A 1 134 ? -15.477 11.047 7.258 1 96.56 134 VAL A N 1
ATOM 1018 C CA . VAL A 1 134 ? -15.578 12.203 8.141 1 96.56 134 VAL A CA 1
ATOM 1019 C C . VAL A 1 134 ? -16.125 13.398 7.359 1 96.56 134 VAL A C 1
ATOM 1021 O O . VAL A 1 134 ? -16.969 14.141 7.859 1 96.56 134 VAL A O 1
ATOM 1024 N N . LYS A 1 135 ? -15.68 13.547 6.168 1 95.38 135 LYS A N 1
ATOM 1025 C CA . LYS A 1 135 ? -16.156 14.641 5.336 1 95.38 135 LYS A CA 1
ATOM 1026 C C . LYS A 1 135 ? -17.656 14.523 5.062 1 95.38 135 LYS A C 1
ATOM 1028 O O . LYS A 1 135 ? -18.375 15.516 5.094 1 95.38 135 LYS A O 1
ATOM 1033 N N . VAL A 1 136 ? -18.062 13.375 4.781 1 94.88 136 VAL A N 1
ATOM 1034 C CA . VAL A 1 136 ? -19.484 13.133 4.531 1 94.88 136 VAL A CA 1
ATOM 1035 C C . VAL A 1 136 ? -20.281 13.438 5.789 1 94.88 136 VAL A C 1
ATOM 1037 O O . VAL A 1 136 ? -21.344 14.07 5.715 1 94.88 136 VAL A O 1
ATOM 1040 N N . LEU A 1 137 ? -19.797 13 6.91 1 96.19 137 LEU A N 1
ATOM 1041 C CA . LEU A 1 137 ? -20.484 13.266 8.172 1 96.19 137 LEU A CA 1
ATOM 1042 C C . LEU A 1 137 ? -20.578 14.766 8.43 1 96.19 137 LEU A C 1
ATOM 1044 O O . LEU A 1 137 ? -21.609 15.258 8.883 1 96.19 137 LEU A O 1
ATOM 1048 N N . CYS A 1 138 ? -19.531 15.422 8.141 1 96.5 138 CYS A N 1
ATOM 1049 C CA . CYS A 1 138 ? -19.531 16.875 8.312 1 96.5 138 CYS A CA 1
ATOM 1050 C C . CYS A 1 138 ? -20.594 17.531 7.449 1 96.5 138 CYS A C 1
ATOM 1052 O O . CYS A 1 138 ? -21.281 18.453 7.902 1 96.5 138 CYS A O 1
ATOM 1054 N N . ARG A 1 139 ? -20.719 17.094 6.27 1 94.81 139 ARG A N 1
ATOM 1055 C CA . ARG A 1 139 ? -21.766 17.625 5.391 1 94.81 139 ARG A CA 1
ATOM 1056 C C . ARG A 1 139 ? -23.156 17.391 5.969 1 94.81 139 ARG A C 1
ATOM 1058 O O . ARG A 1 139 ? -24.031 18.234 5.859 1 94.81 139 ARG A O 1
ATOM 1065 N N . HIS A 1 140 ? -23.344 16.266 6.562 1 93.81 140 HIS A N 1
ATOM 1066 C CA . HIS A 1 140 ? -24.609 15.945 7.184 1 93.81 140 HIS A CA 1
ATOM 1067 C C . HIS A 1 140 ? -24.906 16.859 8.367 1 93.81 140 HIS A C 1
ATOM 1069 O O . HIS A 1 140 ? -26.062 17.047 8.75 1 93.81 140 HIS A O 1
ATOM 1075 N N . LEU A 1 141 ? -23.859 17.406 8.977 1 94.94 141 LEU A N 1
ATOM 1076 C CA . LEU A 1 141 ? -24 18.328 10.102 1 94.94 141 LEU A CA 1
ATOM 1077 C C . LEU A 1 141 ? -23.984 19.766 9.633 1 94.94 141 LEU A C 1
ATOM 1079 O O . LEU A 1 141 ? -23.828 20.688 10.438 1 94.94 141 LEU A O 1
ATOM 1083 N N . ASP A 1 142 ? -23.953 19.984 8.281 1 94 142 ASP A N 1
ATOM 1084 C CA . ASP A 1 142 ? -24.031 21.281 7.633 1 94 142 ASP A CA 1
ATOM 1085 C C . ASP A 1 142 ? -22.734 22.078 7.844 1 94 142 ASP A C 1
ATOM 1087 O O . ASP A 1 142 ? -22.781 23.297 8.047 1 94 142 ASP A O 1
ATOM 1091 N N . ILE A 1 143 ? -21.719 21.297 7.988 1 94.06 143 ILE A N 1
ATOM 1092 C CA . ILE A 1 143 ? -20.406 21.938 7.961 1 94.06 143 ILE A CA 1
ATOM 1093 C C . ILE A 1 143 ? -20 22.203 6.512 1 94.06 143 ILE A C 1
ATOM 1095 O O . ILE A 1 143 ? -19.828 21.266 5.734 1 94.06 143 ILE A O 1
ATOM 1099 N N . VAL A 1 144 ? -19.766 23.391 6.156 1 89.94 144 VAL A N 1
ATOM 1100 C CA . VAL A 1 144 ? -19.641 23.828 4.77 1 89.94 144 VAL A CA 1
ATOM 1101 C C . VAL A 1 144 ? -18.234 23.547 4.266 1 89.94 144 VAL A C 1
ATOM 1103 O O . VAL A 1 144 ? -18.047 23.062 3.15 1 89.94 144 VAL A O 1
ATOM 1106 N N . ASN A 1 145 ? -17.25 23.922 5.074 1 90.88 145 ASN A N 1
ATOM 1107 C CA . ASN A 1 145 ? -15.867 23.734 4.648 1 90.88 145 ASN A CA 1
ATOM 1108 C C . ASN A 1 145 ? -15.312 22.391 5.117 1 90.88 145 ASN A C 1
ATOM 1110 O O . ASN A 1 145 ? -14.82 22.281 6.238 1 90.88 145 ASN A O 1
ATOM 1114 N N . VAL A 1 146 ? -15.273 21.453 4.156 1 90.69 146 VAL A N 1
ATOM 1115 C CA . VAL A 1 146 ? -14.836 20.109 4.551 1 90.69 146 VAL A CA 1
ATOM 1116 C C . VAL A 1 146 ? -13.422 19.859 4.047 1 90.69 146 VAL A C 1
ATOM 1118 O O . VAL A 1 146 ? -12.898 18.75 4.184 1 90.69 146 VAL A O 1
ATOM 1121 N N . ASP A 1 147 ? -12.812 20.891 3.467 1 87.5 147 ASP A N 1
ATOM 1122 C CA . ASP A 1 147 ? -11.438 20.75 2.992 1 87.5 147 ASP A CA 1
ATOM 1123 C C . ASP A 1 147 ? -10.438 21.125 4.078 1 87.5 147 ASP A C 1
ATOM 1125 O O . ASP A 1 147 ? -9.609 22.031 3.879 1 87.5 147 ASP A O 1
ATOM 1129 N N . LEU A 1 148 ? -10.625 20.656 5.211 1 86.75 148 LEU A N 1
ATOM 1130 C CA . LEU A 1 148 ? -9.766 20.844 6.375 1 86.75 148 LEU A CA 1
ATOM 1131 C C . LEU A 1 148 ? -9.133 19.531 6.801 1 86.75 148 LEU A C 1
ATOM 1133 O O . LEU A 1 148 ? -9.539 18.453 6.34 1 86.75 148 LEU A O 1
ATOM 1137 N N . ASP A 1 149 ? -8.188 19.672 7.617 1 86.81 149 ASP A N 1
ATOM 1138 C CA . ASP A 1 149 ? -7.566 18.469 8.148 1 86.81 149 ASP A CA 1
ATOM 1139 C C . ASP A 1 149 ? -8.5 17.766 9.125 1 86.81 149 ASP A C 1
ATOM 1141 O O . ASP A 1 149 ? -9.43 18.375 9.664 1 86.81 149 ASP A O 1
ATOM 1145 N N . TRP A 1 150 ? -8.242 16.547 9.344 1 91.56 150 TRP A N 1
ATOM 1146 C CA . TRP A 1 150 ? -9.07 15.672 10.164 1 91.56 150 TRP A CA 1
ATOM 1147 C C . TRP A 1 150 ? -9.312 16.281 11.539 1 91.56 150 TRP A C 1
ATOM 1149 O O . TRP A 1 150 ? -10.445 16.281 12.031 1 91.56 150 TRP A O 1
ATOM 1159 N N . GLY A 1 151 ? -8.281 16.844 12.172 1 92.62 151 GLY A N 1
ATOM 1160 C CA . GLY A 1 151 ? -8.43 17.438 13.492 1 92.62 151 GLY A CA 1
ATOM 1161 C C . GLY A 1 151 ? -9.391 18.609 13.508 1 92.62 151 GLY A C 1
ATOM 1162 O O . GLY A 1 151 ? -10.234 18.719 14.406 1 92.62 151 GLY A O 1
ATOM 1163 N N . LYS A 1 152 ? -9.312 19.422 12.57 1 94.12 152 LYS A N 1
ATOM 1164 C CA . LYS A 1 152 ? -10.188 20.594 12.469 1 94.12 152 LYS A CA 1
ATOM 1165 C C . LYS A 1 152 ? -11.625 20.172 12.172 1 94.12 152 LYS A C 1
ATOM 1167 O O . LYS A 1 152 ? -12.57 20.766 12.688 1 94.12 152 LYS A O 1
ATOM 1172 N N . LEU A 1 153 ? -11.781 19.234 11.352 1 95.88 153 LEU A N 1
ATOM 1173 C CA . LEU A 1 153 ? -13.109 18.734 11.039 1 95.88 153 LEU A CA 1
ATOM 1174 C C . LEU A 1 153 ? -13.781 18.156 12.281 1 95.88 153 LEU A C 1
ATOM 1176 O O . LEU A 1 153 ? -14.969 18.391 12.516 1 95.88 153 LEU A O 1
ATOM 1180 N N . LEU A 1 154 ? -13 17.438 13.07 1 96.62 154 LEU A N 1
ATOM 1181 C CA . LEU A 1 154 ? -13.539 16.875 14.297 1 96.62 154 LEU A CA 1
ATOM 1182 C C . LEU A 1 154 ? -13.969 17.969 15.266 1 96.62 154 LEU A C 1
ATOM 1184 O O . LEU A 1 154 ? -14.992 17.844 15.938 1 96.62 154 LEU A O 1
ATOM 1188 N N . SER A 1 155 ? -13.195 19.016 15.273 1 96.62 155 SER A N 1
ATOM 1189 C CA . SER A 1 155 ? -13.547 20.141 16.125 1 96.62 155 SER A CA 1
ATOM 1190 C C . SER A 1 155 ? -14.844 20.797 15.672 1 96.62 155 SER A C 1
ATOM 1192 O O . SER A 1 155 ? -15.703 21.125 16.5 1 96.62 155 SER A O 1
ATOM 1194 N N . ALA A 1 156 ? -14.914 20.984 14.438 1 96.5 156 ALA A N 1
ATOM 1195 C CA . ALA A 1 156 ? -16.141 21.562 13.883 1 96.5 156 ALA A CA 1
ATOM 1196 C C . ALA A 1 156 ? -17.344 20.656 14.148 1 96.5 156 ALA A C 1
ATOM 1198 O O . ALA A 1 156 ? -18.422 21.141 14.484 1 96.5 156 ALA A O 1
ATOM 1199 N N . MET A 1 157 ? -17.188 19.406 14.023 1 96.62 157 MET A N 1
ATOM 1200 C CA . MET A 1 157 ? -18.234 18.453 14.297 1 96.62 157 MET A CA 1
ATOM 1201 C C . MET A 1 157 ? -18.703 18.547 15.75 1 96.62 157 MET A C 1
ATOM 1203 O O . MET A 1 157 ? -19.906 18.5 16.031 1 96.62 157 MET A O 1
ATOM 1207 N N . GLU A 1 158 ? -17.734 18.594 16.594 1 96.62 158 GLU A N 1
ATOM 1208 C CA . GLU A 1 158 ? -18.047 18.672 18.016 1 96.62 158 GLU A CA 1
ATOM 1209 C C . GLU A 1 158 ? -18.953 19.859 18.328 1 96.62 158 GLU A C 1
ATOM 1211 O O . GLU A 1 158 ? -19.922 19.734 19.078 1 96.62 158 GLU A O 1
ATOM 1216 N N . SER A 1 159 ? -18.578 20.969 17.734 1 96.5 159 SER A N 1
ATOM 1217 C CA . SER A 1 159 ? -19.359 22.188 17.938 1 96.5 159 SER A CA 1
ATOM 1218 C C . SER A 1 159 ? -20.797 22.016 17.438 1 96.5 159 SER A C 1
ATOM 1220 O O . SER A 1 159 ? -21.75 22.406 18.109 1 96.5 159 SER A O 1
ATOM 1222 N N . LYS A 1 160 ? -20.969 21.406 16.297 1 96.5 160 LYS A N 1
ATOM 1223 C CA . LYS A 1 160 ? -22.297 21.188 15.727 1 96.5 160 LYS A CA 1
ATOM 1224 C C . LYS A 1 160 ? -23.094 20.203 16.547 1 96.5 160 LYS A C 1
ATOM 1226 O O . LYS A 1 160 ? -24.312 20.344 16.703 1 96.5 160 LYS A O 1
ATOM 1231 N N . ILE A 1 161 ? -22.453 19.188 17 1 96.38 161 ILE A N 1
ATOM 1232 C CA . ILE A 1 161 ? -23.109 18.141 17.781 1 96.38 161 ILE A CA 1
ATOM 1233 C C . ILE A 1 161 ? -23.625 18.719 19.094 1 96.38 161 ILE A C 1
ATOM 1235 O O . ILE A 1 161 ? -24.734 18.375 19.531 1 96.38 161 ILE A O 1
ATOM 1239 N N . LYS A 1 162 ? -22.844 19.594 19.703 1 95.94 162 LYS A N 1
ATOM 1240 C CA . LYS A 1 162 ? -23.234 20.25 20.953 1 95.94 162 LYS A CA 1
ATOM 1241 C C . LYS A 1 162 ? -24.547 21.016 20.781 1 95.94 162 LYS A C 1
ATOM 1243 O O . LYS A 1 162 ? -25.344 21.109 21.719 1 95.94 162 LYS A O 1
ATOM 1248 N N . ASP A 1 163 ? -24.766 21.453 19.578 1 95.12 163 ASP A N 1
ATOM 1249 C CA . ASP A 1 163 ? -25.938 22.281 19.297 1 95.12 163 ASP A CA 1
ATOM 1250 C C . ASP A 1 163 ? -27.156 21.406 18.984 1 95.12 163 ASP A C 1
ATOM 1252 O O . ASP A 1 163 ? -28.281 21.922 18.891 1 95.12 163 ASP A O 1
ATOM 1256 N N . LEU A 1 164 ? -26.969 20.141 18.812 1 94.19 164 LEU A N 1
ATOM 1257 C CA . LEU A 1 164 ? -28.094 19.25 18.531 1 94.19 164 LEU A CA 1
ATOM 1258 C C . LEU A 1 164 ? -29 19.125 19.75 1 94.19 164 LEU A C 1
ATOM 1260 O O . LEU A 1 164 ? -28.531 19.234 20.891 1 94.19 164 LEU A O 1
ATOM 1264 N N . PRO A 1 165 ? -30.297 18.875 19.531 1 94.88 165 PRO A N 1
ATOM 1265 C CA . PRO A 1 165 ? -31.203 18.625 20.656 1 94.88 165 PRO A CA 1
ATOM 1266 C C . PRO A 1 165 ? -30.812 17.391 21.469 1 94.88 165 PRO A C 1
ATOM 1268 O O . PRO A 1 165 ? -30.375 16.391 20.891 1 94.88 165 PRO A O 1
ATOM 1271 N N . LYS A 1 166 ? -31.016 17.547 22.766 1 94.44 166 LYS A N 1
ATOM 1272 C CA . LYS A 1 166 ? -30.734 16.406 23.625 1 94.44 166 LYS A CA 1
ATOM 1273 C C . LYS A 1 166 ? -31.594 15.211 23.25 1 94.44 166 LYS A C 1
ATOM 1275 O O . LYS A 1 166 ? -32.781 15.359 22.922 1 94.44 166 LYS A O 1
ATOM 1280 N N . GLY A 1 167 ? -30.969 13.984 23.188 1 93.94 167 GLY A N 1
ATOM 1281 C CA . GLY A 1 167 ? -31.672 12.758 22.844 1 93.94 167 GLY A CA 1
ATOM 1282 C C . GLY A 1 167 ? -30.766 11.695 22.25 1 93.94 167 GLY A C 1
ATOM 1283 O O . GLY A 1 167 ? -29.547 11.82 22.281 1 93.94 167 GLY A O 1
ATOM 1284 N N . GLU A 1 168 ? -31.406 10.695 21.75 1 92.38 168 GLU A N 1
ATOM 1285 C CA . GLU A 1 168 ? -30.703 9.523 21.234 1 92.38 168 GLU A CA 1
ATOM 1286 C C . GLU A 1 168 ? -29.844 9.891 20.031 1 92.38 168 GLU A C 1
ATOM 1288 O O . GLU A 1 168 ? -28.734 9.375 19.875 1 92.38 168 GLU A O 1
ATOM 1293 N N . ASN A 1 169 ? -30.406 10.781 19.281 1 92.25 169 ASN A N 1
ATOM 1294 C CA . ASN A 1 169 ? -29.672 11.188 18.094 1 92.25 169 ASN A CA 1
ATOM 1295 C C . ASN A 1 169 ? -28.391 11.922 18.438 1 92.25 169 ASN A C 1
ATOM 1297 O O . ASN A 1 169 ? -27.328 11.625 17.875 1 92.25 169 ASN A O 1
ATOM 1301 N N . LYS A 1 170 ? -28.438 12.828 19.328 1 94.69 170 LYS A N 1
ATOM 1302 C CA . LYS A 1 170 ? -27.25 13.539 19.781 1 94.69 170 LYS A CA 1
ATOM 1303 C C . LYS A 1 170 ? -26.234 12.578 20.391 1 94.69 170 LYS A C 1
ATOM 1305 O O . LYS A 1 170 ? -25.031 12.719 20.172 1 94.69 170 LYS A O 1
ATOM 1310 N N . ASP A 1 171 ? -26.734 11.617 21.125 1 95.12 171 ASP A N 1
ATOM 1311 C CA . ASP A 1 171 ? -25.844 10.648 21.766 1 95.12 171 ASP A CA 1
ATOM 1312 C C . ASP A 1 171 ? -25.094 9.82 20.734 1 95.12 171 ASP A C 1
ATOM 1314 O O . ASP A 1 171 ? -23.891 9.57 20.875 1 95.12 171 ASP A O 1
ATOM 1318 N N . LYS A 1 172 ? -25.812 9.422 19.703 1 94.94 172 LYS A N 1
ATOM 1319 C CA . LYS A 1 172 ? -25.203 8.625 18.656 1 94.94 172 LYS A CA 1
ATOM 1320 C C . LYS A 1 172 ? -24.109 9.414 17.938 1 94.94 172 LYS A C 1
ATOM 1322 O O . LYS A 1 172 ? -23.031 8.875 17.656 1 94.94 172 LYS A O 1
ATOM 1327 N N . TRP A 1 173 ? -24.375 10.641 17.703 1 96.38 173 TRP A N 1
ATOM 1328 C CA . TRP A 1 173 ? -23.391 11.5 17.047 1 96.38 173 TRP A CA 1
ATOM 1329 C C . TRP A 1 173 ? -22.188 11.742 17.953 1 96.38 173 TRP A C 1
ATOM 1331 O O . TRP A 1 173 ? -21.047 11.719 17.5 1 96.38 173 TRP A O 1
ATOM 1341 N N . SER A 1 174 ? -22.453 11.914 19.219 1 96.62 174 SER A N 1
ATOM 1342 C CA . SER A 1 174 ? -21.391 12.141 20.188 1 96.62 174 SER A CA 1
ATOM 1343 C C . SER A 1 174 ? -20.484 10.914 20.312 1 96.62 174 SER A C 1
ATOM 1345 O O . SER A 1 174 ? -19.266 11.039 20.344 1 96.62 174 SER A O 1
ATOM 1347 N N . GLU A 1 175 ? -21.078 9.82 20.375 1 95.56 175 GLU A N 1
ATOM 1348 C CA . GLU A 1 175 ? -20.328 8.57 20.453 1 95.56 175 GLU A CA 1
ATOM 1349 C C . GLU A 1 175 ? -19.453 8.367 19.234 1 95.56 175 GLU A C 1
ATOM 1351 O O . GLU A 1 175 ? -18.297 7.969 19.344 1 95.56 175 GLU A O 1
ATOM 1356 N N . SER A 1 176 ? -20.031 8.633 18.109 1 96.62 176 SER A N 1
ATOM 1357 C CA . SER A 1 176 ? -19.297 8.484 16.859 1 96.62 176 SER A CA 1
ATOM 1358 C C . SER A 1 176 ? -18.109 9.438 16.797 1 96.62 176 SER A C 1
ATOM 1360 O O . SER A 1 176 ? -17.031 9.07 16.344 1 96.62 176 SER A O 1
ATOM 1362 N N . HIS A 1 177 ? -18.344 10.617 17.234 1 97 177 HIS A N 1
ATOM 1363 C CA . HIS A 1 177 ? -17.281 11.609 17.281 1 97 177 HIS A CA 1
ATOM 1364 C C . HIS A 1 177 ? -16.125 11.141 18.141 1 97 177 HIS A C 1
ATOM 1366 O O . HIS A 1 177 ? -14.953 11.266 17.75 1 97 177 HIS A O 1
ATOM 1372 N N . VAL A 1 178 ? -16.438 10.609 19.281 1 95.44 178 VAL A N 1
ATOM 1373 C CA . VAL A 1 178 ? -15.414 10.125 20.219 1 95.44 178 VAL A CA 1
ATOM 1374 C C . VAL A 1 178 ? -14.609 9 19.562 1 95.44 178 VAL A C 1
ATOM 1376 O O . VAL A 1 178 ? -13.383 8.969 19.656 1 95.44 178 VAL A O 1
ATOM 1379 N N . HIS A 1 179 ? -15.297 8.18 18.906 1 95.25 179 HIS A N 1
ATOM 1380 C CA . HIS A 1 179 ? -14.641 7.059 18.25 1 95.25 179 HIS A CA 1
ATOM 1381 C C . HIS A 1 179 ? -13.758 7.531 17.094 1 95.25 179 HIS A C 1
ATOM 1383 O O . HIS A 1 179 ? -12.664 7.012 16.891 1 95.25 179 HIS A O 1
ATOM 1389 N N . LEU A 1 180 ? -14.25 8.461 16.344 1 97.25 180 LEU A N 1
ATOM 1390 C CA . LEU A 1 180 ? -13.469 9.016 15.258 1 97.25 180 LEU A CA 1
ATOM 1391 C C . LEU A 1 180 ? -12.18 9.641 15.773 1 97.25 180 LEU A C 1
ATOM 1393 O O . LEU A 1 180 ? -11.125 9.516 15.156 1 97.25 180 LEU A O 1
ATOM 1397 N N . TYR A 1 181 ? -12.32 10.289 16.859 1 95.88 181 TYR A N 1
ATOM 1398 C CA . TYR A 1 181 ? -11.148 10.883 17.484 1 95.88 181 TYR A CA 1
ATOM 1399 C C . TYR A 1 181 ? -10.141 9.805 17.891 1 95.88 181 TYR A C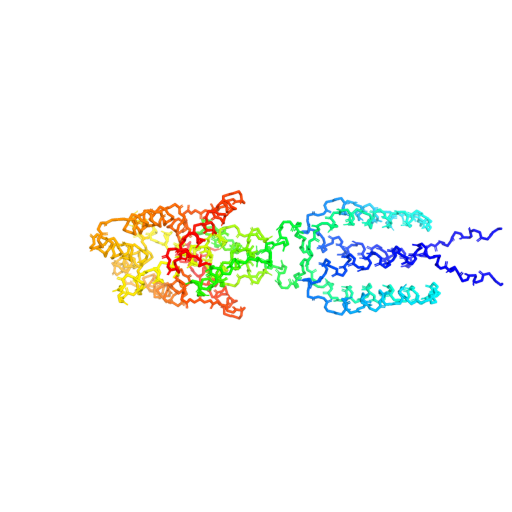 1
ATOM 1401 O O . TYR A 1 181 ? -8.938 9.961 17.672 1 95.88 181 TYR A O 1
ATOM 1409 N N . HIS A 1 182 ? -10.625 8.789 18.422 1 94.62 182 HIS A N 1
ATOM 1410 C CA . HIS A 1 182 ? -9.75 7.699 18.844 1 94.62 182 HIS A CA 1
ATOM 1411 C C . HIS A 1 182 ? -9.055 7.047 17.656 1 94.62 182 HIS A C 1
ATOM 1413 O O . HIS A 1 182 ? -7.875 6.699 17.734 1 94.62 182 HIS A O 1
ATOM 1419 N N . VAL A 1 183 ? -9.773 6.82 16.609 1 95.38 183 VAL A N 1
ATOM 1420 C CA . VAL A 1 183 ? -9.203 6.242 15.398 1 95.38 183 VAL A CA 1
ATOM 1421 C C . VAL A 1 183 ? -8.078 7.133 14.883 1 95.38 183 VAL A C 1
ATOM 1423 O O . VAL A 1 183 ? -7.016 6.637 14.492 1 95.38 183 VAL A O 1
ATOM 1426 N N . LYS A 1 184 ? -8.305 8.367 14.836 1 94.44 184 LYS A N 1
ATOM 1427 C CA . LYS A 1 184 ? -7.293 9.328 14.391 1 94.44 184 LYS A CA 1
ATOM 1428 C C . LYS A 1 184 ? -6.02 9.211 15.227 1 94.44 184 LYS A C 1
ATOM 1430 O O . LYS A 1 184 ? -4.918 9.125 14.688 1 94.44 184 LYS A O 1
ATOM 1435 N N . GLN A 1 185 ? -6.211 9.094 16.516 1 92.44 185 GLN A N 1
ATOM 1436 C CA . GLN A 1 185 ? -5.07 9.062 17.422 1 92.44 185 GLN A CA 1
ATOM 1437 C C . GLN A 1 185 ? -4.352 7.719 17.359 1 92.44 185 GLN A C 1
ATOM 1439 O O . GLN A 1 185 ? -3.119 7.668 17.391 1 92.44 185 GLN A O 1
ATOM 1444 N N . ALA A 1 186 ? -5.102 6.742 17.25 1 91.88 186 ALA A N 1
ATOM 1445 C CA . ALA A 1 186 ? -4.547 5.395 17.328 1 91.88 186 ALA A CA 1
ATOM 1446 C C . ALA A 1 186 ? -3.828 5.027 16.031 1 91.88 186 ALA A C 1
ATOM 1448 O O . ALA A 1 186 ? -2.781 4.375 16.062 1 91.88 186 ALA A O 1
ATOM 1449 N N . TRP A 1 187 ? -4.41 5.469 14.914 1 93.75 187 TRP A N 1
ATOM 1450 C CA . TRP A 1 187 ? -3.896 4.914 13.664 1 93.75 187 TRP A CA 1
ATOM 1451 C C . TRP A 1 187 ? -3.479 6.02 12.703 1 93.75 187 TRP A C 1
ATOM 1453 O O . TRP A 1 187 ? -2.396 5.969 12.117 1 93.75 187 TRP A O 1
ATOM 1463 N N . ARG A 1 188 ? -4.27 6.961 12.516 1 92.88 188 ARG A N 1
ATOM 1464 C CA . ARG A 1 188 ? -4.078 7.914 11.422 1 92.88 188 ARG A CA 1
ATOM 1465 C C . ARG A 1 188 ? -2.771 8.68 11.586 1 92.88 188 ARG A C 1
ATOM 1467 O O . ARG A 1 188 ? -1.969 8.758 10.656 1 92.88 188 ARG A O 1
ATOM 1474 N N . ASN A 1 189 ? -2.568 9.211 12.742 1 87.5 189 ASN A N 1
ATOM 1475 C CA . ASN A 1 189 ? -1.41 10.07 12.953 1 87.5 189 ASN A CA 1
ATOM 1476 C C . ASN A 1 189 ? -0.103 9.305 12.789 1 87.5 189 ASN A C 1
ATOM 1478 O O . ASN A 1 189 ? 0.803 9.758 12.086 1 87.5 189 ASN A O 1
ATOM 1482 N N . GLY A 1 190 ? -0.048 8.164 13.328 1 88.75 190 GLY A N 1
ATOM 1483 C CA . GLY A 1 190 ? 1.17 7.375 13.25 1 88.75 190 GLY A CA 1
ATOM 1484 C C . GLY A 1 190 ? 1.414 6.801 11.867 1 88.75 190 GLY A C 1
ATOM 1485 O O . GLY A 1 190 ? 2.562 6.59 11.469 1 88.75 190 GLY A O 1
ATOM 1486 N N . THR A 1 191 ? 0.371 6.613 11.133 1 92.5 191 THR A N 1
ATOM 1487 C CA . THR A 1 191 ? 0.473 6.027 9.797 1 92.5 191 THR A CA 1
ATOM 1488 C C . THR A 1 191 ? 0.938 7.07 8.781 1 92.5 191 THR A C 1
ATOM 1490 O O . THR A 1 191 ? 1.809 6.797 7.957 1 92.5 191 THR A O 1
ATOM 1493 N N . MET A 1 192 ? 0.348 8.219 8.891 1 89.44 192 MET A N 1
ATOM 1494 C CA . MET A 1 192 ? 0.632 9.266 7.922 1 89.44 192 MET A CA 1
ATOM 1495 C C . MET A 1 192 ? 2.029 9.836 8.133 1 89.44 192 MET A C 1
ATOM 1497 O O . MET A 1 192 ? 2.635 10.367 7.195 1 89.44 192 MET A O 1
ATOM 1501 N N . HIS A 1 193 ? 2.447 9.68 9.273 1 86.56 193 HIS A N 1
ATOM 1502 C CA . HIS A 1 193 ? 3.818 10.039 9.617 1 86.56 193 HIS A CA 1
ATOM 1503 C C . HIS A 1 193 ? 4.664 8.797 9.891 1 86.56 193 HIS A C 1
ATOM 1505 O O . HIS A 1 193 ? 4.148 7.785 10.375 1 86.56 193 HIS A O 1
ATOM 1511 N N . PRO A 1 194 ? 5.898 8.859 9.438 1 82.12 194 PRO A N 1
ATOM 1512 C CA . PRO A 1 194 ? 6.719 7.652 9.539 1 82.12 194 PRO A CA 1
ATOM 1513 C C . PRO A 1 194 ? 7.035 7.27 10.984 1 82.12 194 PRO A C 1
ATOM 1515 O O . PRO A 1 194 ? 8.203 7.051 11.328 1 82.12 194 PRO A O 1
ATOM 1518 N N . LYS A 1 195 ? 6.059 7.117 11.742 1 79.38 195 LYS A N 1
ATOM 1519 C CA . LYS A 1 195 ? 6.262 6.797 13.156 1 79.38 195 LYS A CA 1
ATOM 1520 C C . LYS A 1 195 ? 5.895 5.344 13.445 1 79.38 195 LYS A C 1
ATOM 1522 O O . LYS A 1 195 ? 6.344 4.773 14.438 1 79.38 195 LYS A O 1
ATOM 1527 N N . LYS A 1 196 ? 5.086 4.895 12.555 1 84 196 LYS A N 1
ATOM 1528 C CA . LYS A 1 196 ? 4.566 3.57 12.875 1 84 196 LYS A CA 1
ATOM 1529 C C . LYS A 1 196 ? 4.461 2.699 11.633 1 84 196 LYS A C 1
ATOM 1531 O O . LYS A 1 196 ? 4.109 3.188 10.555 1 84 196 LYS A O 1
ATOM 1536 N N . THR A 1 197 ? 4.855 1.487 11.789 1 92.81 197 THR A N 1
ATOM 1537 C CA . THR A 1 197 ? 4.547 0.416 10.844 1 92.81 197 THR A CA 1
ATOM 1538 C C . THR A 1 197 ? 3.717 -0.674 11.516 1 92.81 197 THR A C 1
ATOM 1540 O O . THR A 1 197 ? 3.588 -0.695 12.742 1 92.81 197 THR A O 1
ATOM 1543 N N . TYR A 1 198 ? 3.107 -1.451 10.695 1 94.94 198 TYR A N 1
ATOM 1544 C CA . TYR A 1 198 ? 2.141 -2.391 11.258 1 94.94 198 TYR A CA 1
ATOM 1545 C C . TYR A 1 198 ? 2.48 -3.822 10.859 1 94.94 198 TYR A C 1
ATOM 1547 O O . TYR A 1 198 ? 2.885 -4.078 9.727 1 94.94 198 TYR A O 1
ATOM 1555 N N . SER A 1 199 ? 2.295 -4.672 11.836 1 93.06 199 SER A N 1
ATOM 1556 C CA . SER A 1 199 ? 2.34 -6.109 11.57 1 93.06 199 SER A CA 1
ATOM 1557 C C . SER A 1 199 ? 1.034 -6.598 10.953 1 93.06 199 SER A C 1
ATOM 1559 O O . SER A 1 199 ? 0.065 -5.84 10.859 1 93.06 199 SER A O 1
ATOM 1561 N N . GLU A 1 200 ? 1.064 -7.805 10.562 1 90.62 200 GLU A N 1
ATOM 1562 C CA . GLU A 1 200 ? -0.144 -8.414 10.008 1 90.62 200 GLU A CA 1
ATOM 1563 C C . GLU A 1 200 ? -1.296 -8.352 11.008 1 90.62 200 GLU A C 1
ATOM 1565 O O . GLU A 1 200 ? -2.395 -7.91 10.672 1 90.62 200 GLU A O 1
ATOM 1570 N N . GLU A 1 201 ? -0.992 -8.734 12.172 1 92.19 201 GLU A N 1
ATOM 1571 C CA . GLU A 1 201 ? -2.018 -8.781 13.203 1 92.19 201 GLU A CA 1
ATOM 1572 C C . GLU A 1 201 ? -2.604 -7.395 13.469 1 92.19 201 GLU A C 1
ATOM 1574 O O . GLU A 1 201 ? -3.822 -7.242 13.57 1 92.19 201 GLU A O 1
ATOM 1579 N N . GLN A 1 202 ? -1.747 -6.441 13.547 1 95.44 202 GLN A N 1
ATOM 1580 C CA . GLN A 1 202 ? -2.176 -5.07 13.789 1 95.44 202 GLN A CA 1
ATOM 1581 C C . GLN A 1 202 ? -3.012 -4.539 12.633 1 95.44 202 GLN A C 1
ATOM 1583 O O . GLN A 1 202 ? -4.023 -3.867 12.844 1 95.44 202 GLN A O 1
ATOM 1588 N N . ALA A 1 203 ? -2.576 -4.812 11.469 1 96.12 203 ALA A N 1
ATOM 1589 C CA . ALA A 1 203 ? -3.283 -4.332 10.281 1 96.12 203 ALA A CA 1
ATOM 1590 C C . ALA A 1 203 ? -4.656 -4.98 10.164 1 96.12 203 ALA A C 1
ATOM 1592 O O . ALA A 1 203 ? -5.637 -4.316 9.805 1 96.12 203 ALA A O 1
ATOM 1593 N N . VAL A 1 204 ? -4.711 -6.23 10.477 1 92.75 204 VAL A N 1
ATOM 1594 C CA . VAL A 1 204 ? -5.98 -6.945 10.422 1 92.75 204 VAL A CA 1
ATOM 1595 C C . VAL A 1 204 ? -6.934 -6.391 11.477 1 92.75 204 VAL A C 1
ATOM 1597 O O . VAL A 1 204 ? -8.125 -6.227 11.219 1 92.75 204 VAL A O 1
ATOM 1600 N N . GLU A 1 205 ? -6.379 -6.125 12.57 1 94.69 205 GLU A N 1
ATOM 1601 C CA . GLU A 1 205 ? -7.18 -5.516 13.625 1 94.69 205 GLU A CA 1
ATOM 1602 C C . GLU A 1 205 ? -7.742 -4.168 13.188 1 94.69 205 GLU A C 1
ATOM 1604 O O . GLU A 1 205 ? -8.93 -3.896 13.367 1 94.69 205 GLU A O 1
ATOM 1609 N N . ALA A 1 206 ? -6.906 -3.344 12.656 1 96.31 206 ALA A N 1
ATOM 1610 C CA . ALA A 1 206 ? -7.355 -2.051 12.148 1 96.31 206 ALA A CA 1
ATOM 1611 C C . ALA A 1 206 ? -8.414 -2.229 11.07 1 96.31 206 ALA A C 1
ATOM 1613 O O . ALA A 1 206 ? -9.414 -1.507 11.047 1 96.31 206 ALA A O 1
ATOM 1614 N N . PHE A 1 207 ? -8.242 -3.172 10.234 1 95.62 207 PHE A N 1
ATOM 1615 C CA . PHE A 1 207 ? -9.148 -3.445 9.125 1 95.62 207 PHE A CA 1
ATOM 1616 C C . PHE A 1 207 ? -10.531 -3.814 9.633 1 95.62 207 PHE A C 1
ATOM 1618 O O . PHE A 1 207 ? -11.539 -3.256 9.188 1 95.62 207 PHE A O 1
ATOM 1625 N N . ARG A 1 208 ? -10.5 -4.672 10.531 1 93.62 208 ARG A N 1
ATOM 1626 C CA . ARG A 1 208 ? -11.766 -5.117 11.102 1 93.62 208 ARG A CA 1
ATOM 1627 C C . ARG A 1 208 ? -12.461 -3.986 11.852 1 93.62 208 ARG A C 1
ATOM 1629 O O . ARG A 1 208 ? -13.672 -3.785 11.703 1 93.62 208 ARG A O 1
ATOM 1636 N N . ALA A 1 209 ? -11.734 -3.342 12.648 1 95.12 209 ALA A N 1
ATOM 1637 C CA . ALA A 1 209 ? -12.281 -2.248 13.445 1 95.12 209 ALA A CA 1
ATOM 1638 C C . ALA A 1 209 ? -12.867 -1.158 12.555 1 95.12 209 ALA A C 1
ATOM 1640 O O . ALA A 1 209 ? -13.984 -0.685 12.797 1 95.12 209 ALA A O 1
ATOM 1641 N N . VAL A 1 210 ? -12.172 -0.794 11.555 1 95.25 210 VAL A N 1
ATOM 1642 C CA . VAL A 1 210 ? -12.602 0.28 10.664 1 95.25 210 VAL A CA 1
ATOM 1643 C C . VAL A 1 210 ? -13.844 -0.158 9.891 1 95.25 210 VAL A C 1
ATOM 1645 O O . VAL A 1 210 ? -14.812 0.601 9.773 1 95.25 210 VAL A O 1
ATOM 1648 N N . ASN A 1 211 ? -13.812 -1.349 9.398 1 93.19 211 ASN A N 1
ATOM 1649 C CA . ASN A 1 211 ? -14.977 -1.821 8.648 1 93.19 211 ASN A CA 1
ATOM 1650 C C . ASN A 1 211 ? -16.219 -1.873 9.523 1 93.19 211 ASN A C 1
ATOM 1652 O O . ASN A 1 211 ? -17.312 -1.498 9.078 1 93.19 211 ASN A O 1
ATOM 1656 N N . SER A 1 212 ? -16.031 -2.377 10.664 1 93.56 212 SER A N 1
ATOM 1657 C CA . SER A 1 212 ? -17.141 -2.396 11.602 1 93.56 212 SER A CA 1
ATOM 1658 C C . SER A 1 212 ? -17.641 -0.986 11.898 1 93.56 212 SER A C 1
ATOM 1660 O O . SER A 1 212 ? -18.844 -0.729 11.875 1 93.56 212 SER A O 1
ATOM 1662 N N . PHE A 1 213 ? -16.781 -0.112 12.18 1 96.19 213 PHE A N 1
ATOM 1663 C CA . PHE A 1 213 ? -17.125 1.267 12.508 1 96.19 213 PHE A CA 1
ATOM 1664 C C . PHE A 1 213 ? -17.781 1.955 11.328 1 96.19 213 PHE A C 1
ATOM 1666 O O . PHE A 1 213 ? -18.734 2.725 11.5 1 96.19 213 PHE A O 1
ATOM 1673 N N . MET A 1 214 ? -17.297 1.692 10.141 1 95.75 214 MET A N 1
ATOM 1674 C CA . MET A 1 214 ? -17.906 2.246 8.938 1 95.75 214 MET A CA 1
ATOM 1675 C C . MET A 1 214 ? -19.359 1.8 8.805 1 95.75 214 MET A C 1
ATOM 1677 O O . MET A 1 214 ? -20.219 2.568 8.367 1 95.75 214 MET A O 1
ATOM 1681 N N . GLY A 1 215 ? -19.609 0.566 9.133 1 94 215 GLY A N 1
ATOM 1682 C CA . GLY A 1 215 ? -20.984 0.099 9.164 1 94 215 GLY A CA 1
ATOM 1683 C C . GLY A 1 215 ? -21.859 0.896 10.109 1 94 215 GLY A C 1
ATOM 1684 O O . GLY A 1 215 ? -22.984 1.246 9.773 1 94 215 GLY A O 1
ATOM 1685 N N . HIS A 1 216 ? -21.312 1.17 11.219 1 93.94 216 HIS A N 1
ATOM 1686 C CA . HIS A 1 216 ? -22.031 1.964 12.211 1 93.94 216 HIS A CA 1
ATOM 1687 C C . HIS A 1 216 ? -22.281 3.379 11.703 1 93.94 216 HIS A C 1
ATOM 1689 O O . HIS A 1 216 ? -23.375 3.922 11.883 1 93.94 216 HIS A O 1
ATOM 1695 N N . LEU A 1 217 ? -21.297 3.963 11.094 1 96.25 217 LEU A N 1
ATOM 1696 C CA . LEU A 1 217 ? -21.438 5.316 10.57 1 96.25 217 LEU A CA 1
ATOM 1697 C C . LEU A 1 217 ? -22.484 5.371 9.453 1 96.25 217 LEU A C 1
ATOM 1699 O O . LEU A 1 217 ? -23.203 6.359 9.32 1 96.25 217 LEU A O 1
ATOM 1703 N N . ALA A 1 218 ? -22.453 4.32 8.703 1 95.12 218 ALA A N 1
ATOM 1704 C CA . ALA A 1 218 ? -23.438 4.246 7.629 1 95.12 218 ALA A CA 1
ATOM 1705 C C . ALA A 1 218 ? -24.859 4.297 8.188 1 95.12 218 ALA A C 1
ATOM 1707 O O . ALA A 1 218 ? -25.719 4.973 7.633 1 95.12 218 ALA A O 1
ATOM 1708 N N . MET A 1 219 ? -25.062 3.641 9.258 1 92 219 MET A N 1
ATOM 1709 C CA . MET A 1 219 ? -26.375 3.645 9.898 1 92 219 MET A CA 1
ATOM 1710 C C . MET A 1 219 ? -26.688 5.027 10.461 1 92 219 MET A C 1
ATOM 1712 O O . MET A 1 219 ? -27.859 5.438 10.469 1 92 219 MET A O 1
ATOM 1716 N N . LEU A 1 220 ? -25.688 5.691 10.891 1 92.75 220 LEU A N 1
ATOM 1717 C CA . LEU A 1 220 ? -25.844 7.027 11.453 1 92.75 220 LEU A CA 1
ATOM 1718 C C . LEU A 1 220 ? -26.375 8.008 10.406 1 92.75 220 LEU A C 1
ATOM 1720 O O . LEU A 1 220 ? -27.219 8.844 10.711 1 92.75 220 LEU A O 1
ATOM 1724 N N . VAL A 1 221 ? -25.891 7.914 9.203 1 91.56 221 VAL A N 1
ATOM 1725 C CA . VAL A 1 221 ? -26.234 8.906 8.195 1 91.56 221 VAL A CA 1
ATOM 1726 C C . VAL A 1 221 ? -27.469 8.461 7.43 1 91.56 221 VAL A C 1
ATOM 1728 O O . VAL A 1 221 ? -28.234 9.289 6.918 1 91.56 221 VAL A O 1
ATOM 1731 N N . GLN A 1 222 ? -27.656 7.227 7.188 1 85 222 GLN A N 1
ATOM 1732 C CA . GLN A 1 222 ? -28.781 6.738 6.406 1 85 222 GLN A CA 1
ATOM 1733 C C . GLN A 1 222 ? -29.984 6.465 7.297 1 85 222 GLN A C 1
ATOM 1735 O O . GLN A 1 222 ? -31.125 6.473 6.828 1 85 222 GLN A O 1
ATOM 1740 N N . GLY A 1 223 ? -29.875 6.461 8.5 1 69.75 223 GLY A N 1
ATOM 1741 C CA . GLY A 1 223 ? -30.953 5.996 9.359 1 69.75 223 GLY A CA 1
ATOM 1742 C C . GLY A 1 223 ? -31.109 4.488 9.352 1 69.75 223 GLY A C 1
ATOM 1743 O O . GLY A 1 223 ? -30.406 3.785 8.625 1 69.75 223 GLY A O 1
ATOM 1744 N N . PRO A 1 224 ? -31.906 3.904 10.367 1 53.81 224 PRO A N 1
ATOM 1745 C CA . PRO A 1 224 ? -32.125 2.453 10.375 1 53.81 224 PRO A CA 1
ATOM 1746 C C . PRO A 1 224 ? -32.719 1.936 9.078 1 53.81 224 PRO A C 1
ATOM 1748 O O . PRO A 1 224 ? -33.5 2.648 8.43 1 53.81 224 PRO A O 1
ATOM 1751 N N . SER A 1 225 ? -31.984 1.09 8.289 1 41.88 225 SER A N 1
ATOM 1752 C CA . SER A 1 225 ? -32.688 0.517 7.152 1 41.88 225 SER A CA 1
ATOM 1753 C C . SER A 1 225 ? -34.156 0.231 7.504 1 41.88 225 SER A C 1
ATOM 1755 O O . SER A 1 225 ? -34.438 -0.357 8.547 1 41.88 225 SER A O 1
ATOM 1757 N N . ALA A 1 226 ? -35.156 0.875 6.758 1 33.16 226 ALA A N 1
ATOM 1758 C CA . ALA A 1 226 ? -36.562 0.516 6.965 1 33.16 226 ALA A CA 1
ATOM 1759 C C . ALA A 1 226 ? -36.75 -0.998 6.93 1 33.16 226 ALA A C 1
ATOM 1761 O O . ALA A 1 226 ? -36.125 -1.685 6.098 1 33.16 226 ALA A O 1
ATOM 1762 N N . MET B 1 1 ? 6.633 -59.281 -22.828 1 21.62 1 MET B N 1
ATOM 1763 C CA . MET B 1 1 ? 7.941 -58.656 -22.625 1 21.62 1 MET B CA 1
ATOM 1764 C C . MET B 1 1 ? 7.887 -57.156 -22.891 1 21.62 1 MET B C 1
ATOM 1766 O O . MET B 1 1 ? 8.922 -56.5 -23.031 1 21.62 1 MET B O 1
ATOM 1770 N N . ILE B 1 2 ? 6.77 -56.625 -23.141 1 28.58 2 ILE B N 1
ATOM 1771 C CA . ILE B 1 2 ? 6.234 -55.375 -23.688 1 28.58 2 ILE B CA 1
ATOM 1772 C C . ILE B 1 2 ? 6.637 -54.188 -22.812 1 28.58 2 ILE B C 1
ATOM 1774 O O . ILE B 1 2 ? 6.27 -53.062 -23.078 1 28.58 2 ILE B O 1
ATOM 1778 N N . GLY B 1 3 ? 6.906 -54.438 -21.516 1 31.62 3 GLY B N 1
ATOM 1779 C CA . GLY B 1 3 ? 6.945 -53.406 -20.484 1 31.62 3 GLY B CA 1
ATOM 1780 C C . GLY B 1 3 ? 8.07 -52.406 -20.656 1 31.62 3 GLY B C 1
ATOM 1781 O O . GLY B 1 3 ? 9.062 -52.438 -19.938 1 31.62 3 GLY B O 1
ATOM 1782 N N . LYS B 1 4 ? 8.539 -52.156 -21.859 1 35.97 4 LYS B N 1
ATOM 1783 C CA . LYS B 1 4 ? 9.805 -51.531 -22.25 1 35.97 4 LYS B CA 1
ATOM 1784 C C . LYS B 1 4 ? 9.992 -50.188 -21.562 1 35.97 4 LYS B C 1
ATOM 1786 O O . LYS B 1 4 ? 9.039 -49.406 -21.453 1 35.97 4 LYS B O 1
ATOM 1791 N N . ASP B 1 5 ? 10.953 -50 -20.672 1 38.31 5 ASP B N 1
ATOM 1792 C CA . ASP B 1 5 ? 11.602 -48.906 -19.938 1 38.31 5 ASP B CA 1
ATOM 1793 C C . ASP B 1 5 ? 11.734 -47.656 -20.797 1 38.31 5 ASP B C 1
ATOM 1795 O O . ASP B 1 5 ? 12.469 -47.656 -21.781 1 38.31 5 ASP B O 1
ATOM 1799 N N . VAL B 1 6 ? 10.734 -47.125 -21.234 1 36.47 6 VAL B N 1
ATOM 1800 C CA . VAL B 1 6 ? 10.859 -45.875 -21.969 1 36.47 6 VAL B CA 1
ATOM 1801 C C . VAL B 1 6 ? 11.883 -44.969 -21.297 1 36.47 6 VAL B C 1
ATOM 1803 O O . VAL B 1 6 ? 11.68 -44.531 -20.156 1 36.47 6 VAL B O 1
ATOM 1806 N N . LYS B 1 7 ? 13.156 -45.25 -21.484 1 45.47 7 LYS B N 1
ATOM 1807 C CA . LYS B 1 7 ? 14.289 -44.469 -21.031 1 45.47 7 LYS B CA 1
ATOM 1808 C C . LYS B 1 7 ? 14.148 -43 -21.469 1 45.47 7 LYS B C 1
ATOM 1810 O O . LYS B 1 7 ? 13.836 -42.719 -22.625 1 45.47 7 LYS B O 1
ATOM 1815 N N . MET B 1 8 ? 13.766 -42.281 -20.625 1 50.34 8 MET B N 1
ATOM 1816 C CA . MET B 1 8 ? 13.859 -40.844 -20.938 1 50.34 8 MET B CA 1
ATOM 1817 C C . MET B 1 8 ? 15.211 -40.531 -21.547 1 50.34 8 MET B C 1
ATOM 1819 O O . MET B 1 8 ? 16.25 -41 -21.078 1 50.34 8 MET B O 1
ATOM 1823 N N . ASN B 1 9 ? 15.227 -40.25 -22.828 1 59.88 9 ASN B N 1
ATOM 1824 C CA . ASN B 1 9 ? 16.5 -39.875 -23.422 1 59.88 9 ASN B CA 1
ATOM 1825 C C . ASN B 1 9 ? 17.047 -38.594 -22.797 1 59.88 9 ASN B C 1
ATOM 1827 O O . ASN B 1 9 ? 16.344 -37.906 -22.031 1 59.88 9 ASN B O 1
ATOM 1831 N N . LYS B 1 10 ? 18.375 -38.406 -22.875 1 62.84 10 LYS B N 1
ATOM 1832 C CA . LYS B 1 10 ? 19.141 -37.281 -22.312 1 62.84 10 LYS B CA 1
ATOM 1833 C C . LYS B 1 10 ? 18.469 -35.969 -22.609 1 62.84 10 LYS B C 1
ATOM 1835 O O . LYS B 1 10 ? 18.453 -35.062 -21.766 1 62.84 10 LYS B O 1
ATOM 1840 N N . SER B 1 11 ? 17.844 -35.938 -23.766 1 60.88 11 SER B N 1
ATOM 1841 C CA . SER B 1 11 ? 17.188 -34.688 -24.156 1 60.88 11 SER B CA 1
ATOM 1842 C C . SER B 1 11 ? 15.938 -34.438 -23.328 1 60.88 11 SER B C 1
ATOM 1844 O O . SER B 1 11 ? 15.672 -33.312 -22.922 1 60.88 11 SER B O 1
ATOM 1846 N N . GLY B 1 12 ? 15.227 -35.562 -23.078 1 60.5 12 GLY B N 1
ATOM 1847 C CA . GLY B 1 12 ? 14.047 -35.406 -22.234 1 60.5 12 GLY B CA 1
ATOM 1848 C C . GLY B 1 12 ? 14.367 -35 -20.812 1 60.5 12 GLY B C 1
ATOM 1849 O O . GLY B 1 12 ? 13.68 -34.156 -20.234 1 60.5 12 GLY B O 1
ATOM 1850 N N . LEU B 1 13 ? 15.43 -35.562 -20.328 1 66.25 13 LEU B N 1
ATOM 1851 C CA . LEU B 1 13 ? 15.859 -35.25 -18.969 1 66.25 13 LEU B CA 1
ATOM 1852 C C . LEU B 1 13 ? 16.281 -33.781 -18.859 1 66.25 13 LEU B C 1
ATOM 1854 O O . LEU B 1 13 ? 1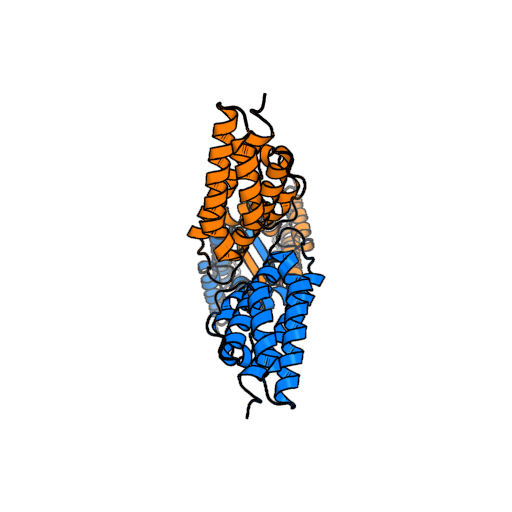5.977 -33.125 -17.875 1 66.25 13 LEU B O 1
ATOM 1858 N N . ALA B 1 14 ? 16.969 -33.344 -19.859 1 68.12 14 ALA B N 1
ATOM 1859 C CA . ALA B 1 14 ? 17.406 -31.953 -19.891 1 68.12 14 ALA B CA 1
ATOM 1860 C C . ALA B 1 14 ?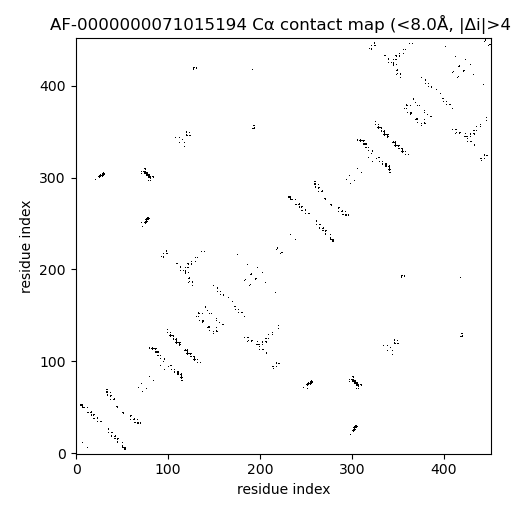 16.219 -31.016 -19.906 1 68.12 14 ALA B C 1
ATOM 1862 O O . ALA B 1 14 ? 16.234 -29.969 -19.234 1 68.12 14 ALA B O 1
ATOM 1863 N N . ALA B 1 15 ? 15.227 -31.438 -20.578 1 61.44 15 ALA B N 1
ATOM 1864 C CA . ALA B 1 15 ? 14.023 -30.625 -20.672 1 61.44 15 ALA B CA 1
ATOM 1865 C C . ALA B 1 15 ? 13.305 -30.547 -19.328 1 61.44 15 ALA B C 1
ATOM 1867 O O . ALA B 1 15 ? 12.852 -29.484 -18.906 1 61.44 15 ALA B O 1
ATOM 1868 N N . ILE B 1 16 ? 13.227 -31.672 -18.703 1 63.19 16 ILE B N 1
ATOM 1869 C CA . ILE B 1 16 ? 12.578 -31.719 -17.391 1 63.19 16 ILE B CA 1
ATOM 1870 C C . ILE B 1 16 ? 13.359 -30.875 -16.391 1 63.19 16 ILE B C 1
ATOM 1872 O O . ILE B 1 16 ? 12.773 -30.109 -15.625 1 63.19 16 ILE B O 1
ATOM 1876 N N . LYS B 1 17 ? 14.641 -31.031 -16.438 1 72.31 17 LYS B N 1
ATOM 1877 C CA . LYS B 1 17 ? 15.484 -30.25 -15.539 1 72.31 17 LYS B CA 1
ATOM 1878 C C . LYS B 1 17 ? 15.297 -28.75 -15.789 1 72.31 17 LYS B C 1
ATOM 1880 O O . LYS B 1 17 ? 15.078 -27.984 -14.844 1 72.31 17 LYS B O 1
ATOM 1885 N N . GLN B 1 18 ? 15.312 -28.375 -17 1 66.75 18 GLN B N 1
ATOM 1886 C CA . GLN B 1 18 ? 15.18 -26.969 -17.344 1 66.75 18 GLN B CA 1
ATOM 1887 C C . GLN B 1 18 ? 13.836 -26.406 -16.891 1 66.75 18 GLN B C 1
ATOM 1889 O O . GLN B 1 18 ? 13.766 -25.328 -16.328 1 66.75 18 GLN B O 1
ATOM 1894 N N . THR B 1 19 ? 12.844 -27.125 -17.094 1 61.06 19 THR B N 1
ATOM 1895 C CA . THR B 1 19 ? 11.516 -26.703 -16.688 1 61.06 19 THR B CA 1
ATOM 1896 C C . THR B 1 19 ? 11.43 -26.578 -15.164 1 61.06 19 THR B C 1
ATOM 1898 O O . THR B 1 19 ? 10.82 -25.641 -14.641 1 61.06 19 THR B O 1
ATOM 1901 N N . SER B 1 20 ? 12.094 -27.547 -14.539 1 67.62 20 SER B N 1
ATOM 1902 C CA . SER B 1 20 ? 12.078 -27.547 -13.078 1 67.62 20 SER B CA 1
ATOM 1903 C C . SER B 1 20 ? 12.82 -26.344 -12.523 1 67.62 20 SER B C 1
ATOM 1905 O O . SER B 1 20 ? 12.375 -25.719 -11.555 1 67.62 20 SER B O 1
ATOM 1907 N N . VAL B 1 21 ? 13.898 -26.016 -13.148 1 70.94 21 VAL B N 1
ATOM 1908 C CA . VAL B 1 21 ? 14.688 -24.875 -12.719 1 70.94 21 VAL B CA 1
ATOM 1909 C C . VAL B 1 21 ? 13.891 -23.594 -12.906 1 70.94 21 VAL B C 1
ATOM 1911 O O . VAL B 1 21 ? 13.867 -22.734 -12.023 1 70.94 21 VAL B O 1
ATOM 1914 N N . ILE B 1 22 ? 13.203 -23.516 -13.961 1 63.53 22 ILE B N 1
ATOM 1915 C CA . ILE B 1 22 ? 12.398 -22.328 -14.266 1 63.53 22 ILE B CA 1
ATOM 1916 C C . ILE B 1 22 ? 11.25 -22.219 -13.273 1 63.53 22 ILE B C 1
ATOM 1918 O O . ILE B 1 22 ? 11.016 -21.141 -12.703 1 63.53 22 ILE B O 1
ATOM 1922 N N . LEU B 1 23 ? 10.617 -23.312 -13.047 1 64.56 23 LEU B N 1
ATOM 1923 C CA . LEU B 1 23 ? 9.5 -23.328 -12.109 1 64.56 23 LEU B CA 1
ATOM 1924 C C . LEU B 1 23 ? 9.969 -22.938 -10.711 1 64.56 23 LEU B C 1
ATOM 1926 O O . LEU B 1 23 ? 9.312 -22.156 -10.023 1 64.56 23 LEU B O 1
ATOM 1930 N N . ARG B 1 24 ? 11.078 -23.531 -10.344 1 72.06 24 ARG B N 1
ATOM 1931 C CA . ARG B 1 24 ? 11.648 -23.219 -9.039 1 72.06 24 ARG B CA 1
ATOM 1932 C C . ARG B 1 24 ? 11.898 -21.719 -8.883 1 72.06 24 ARG B C 1
ATOM 1934 O O . ARG B 1 24 ? 11.578 -21.141 -7.848 1 72.06 24 ARG B O 1
ATOM 1941 N N . LYS B 1 25 ? 12.43 -21.156 -9.898 1 68.5 25 LYS B N 1
ATOM 1942 C CA . LYS B 1 25 ? 12.734 -19.734 -9.883 1 68.5 25 LYS B CA 1
ATOM 1943 C C . LYS B 1 25 ? 11.469 -18.891 -9.703 1 68.5 25 LYS B C 1
ATOM 1945 O O . LYS B 1 25 ? 11.445 -17.938 -8.922 1 68.5 25 LYS B O 1
ATOM 1950 N N . HIS B 1 26 ? 10.477 -19.328 -10.336 1 63.38 26 HIS B N 1
ATOM 1951 C CA . HIS B 1 26 ? 9.234 -18.547 -10.328 1 63.38 26 HIS B CA 1
ATOM 1952 C C . HIS B 1 26 ? 8.477 -18.734 -9.016 1 63.38 26 HIS B C 1
ATOM 1954 O O . HIS B 1 26 ? 7.75 -17.844 -8.586 1 63.38 26 HIS B O 1
ATOM 1960 N N . LEU B 1 27 ? 8.758 -19.875 -8.414 1 66.5 27 LEU B N 1
ATOM 1961 C CA . LEU B 1 27 ? 8 -20.188 -7.207 1 66.5 27 LEU B CA 1
ATOM 1962 C C . LEU B 1 27 ? 8.773 -19.781 -5.957 1 66.5 27 LEU B C 1
ATOM 1964 O O . LEU B 1 27 ? 8.273 -19.938 -4.836 1 66.5 27 LEU B O 1
ATOM 1968 N N . LEU B 1 28 ? 9.898 -19.219 -6.195 1 67.5 28 LEU B N 1
ATOM 1969 C CA . LEU B 1 28 ? 10.773 -18.891 -5.07 1 67.5 28 LEU B CA 1
ATOM 1970 C C . LEU B 1 28 ? 10.078 -17.938 -4.098 1 67.5 28 LEU B C 1
ATOM 1972 O O . LEU B 1 28 ? 10.25 -18.062 -2.883 1 67.5 28 LEU B O 1
ATOM 1976 N N . HIS B 1 29 ? 9.188 -17.172 -4.559 1 61.84 29 HIS B N 1
ATOM 1977 C CA . HIS B 1 29 ? 8.586 -16.172 -3.684 1 61.84 29 HIS B CA 1
ATOM 1978 C C . HIS B 1 29 ? 7.133 -16.516 -3.379 1 61.84 29 HIS B C 1
ATOM 1980 O O . HIS B 1 29 ? 6.422 -15.711 -2.766 1 61.84 29 HIS B O 1
ATOM 1986 N N . ALA B 1 30 ? 6.758 -17.672 -3.809 1 63.72 30 ALA B N 1
ATOM 1987 C CA . ALA B 1 30 ? 5.355 -18.062 -3.67 1 63.72 30 ALA B CA 1
ATOM 1988 C C . ALA B 1 30 ? 5.117 -18.781 -2.352 1 63.72 30 ALA B C 1
ATOM 1990 O O . ALA B 1 30 ? 4 -19.234 -2.076 1 63.72 30 ALA B O 1
ATOM 1991 N N . ASN B 1 31 ? 6.066 -18.844 -1.439 1 63.84 31 ASN B N 1
ATOM 1992 C CA . ASN B 1 31 ? 5.957 -19.516 -0.149 1 63.84 31 ASN B CA 1
ATOM 1993 C C . ASN B 1 31 ? 5.453 -20.938 -0.305 1 63.84 31 ASN B C 1
ATOM 1995 O O . ASN B 1 31 ? 4.488 -21.344 0.354 1 63.84 31 ASN B O 1
ATOM 1999 N N . VAL B 1 32 ? 5.98 -21.688 -1.139 1 72.31 32 VAL B N 1
ATOM 2000 C CA . VAL B 1 32 ? 5.676 -23.094 -1.35 1 72.31 32 VAL B CA 1
ATOM 2001 C C . VAL B 1 32 ? 6.926 -23.938 -1.087 1 72.31 32 VAL B C 1
ATOM 2003 O O . VAL B 1 32 ? 7.445 -24.578 -1.997 1 72.31 32 VAL B O 1
ATOM 2006 N N . PRO B 1 33 ? 7.277 -24 0.135 1 78.38 33 PRO B N 1
ATOM 2007 C CA . PRO B 1 33 ? 8.562 -24.625 0.448 1 78.38 33 PRO B CA 1
ATOM 2008 C C . PRO B 1 33 ? 8.602 -26.109 0.092 1 78.38 33 PRO B C 1
ATOM 2010 O O . PRO B 1 33 ? 9.641 -26.625 -0.341 1 78.38 33 PRO B O 1
ATOM 2013 N N . ALA B 1 34 ? 7.539 -26.859 0.287 1 79.75 34 ALA B N 1
ATOM 2014 C CA . ALA B 1 34 ? 7.527 -28.281 -0.043 1 79.75 34 ALA B CA 1
ATOM 2015 C C . ALA B 1 34 ? 7.711 -28.5 -1.543 1 79.75 34 ALA B C 1
ATOM 2017 O O . ALA B 1 34 ? 8.414 -29.406 -1.962 1 79.75 34 ALA B O 1
ATOM 2018 N N . THR B 1 35 ? 7.062 -27.625 -2.256 1 74.88 35 THR B N 1
ATOM 2019 C CA . THR B 1 35 ? 7.199 -27.703 -3.705 1 74.88 35 THR B CA 1
ATOM 2020 C C . THR B 1 35 ? 8.625 -27.375 -4.133 1 74.88 35 THR B C 1
ATOM 2022 O O . THR B 1 35 ? 9.195 -28.078 -4.98 1 74.88 35 THR B O 1
ATOM 2025 N N . ILE B 1 36 ? 9.156 -26.359 -3.549 1 80.19 36 ILE B N 1
ATOM 2026 C CA . ILE B 1 36 ? 10.531 -25.984 -3.867 1 80.19 36 ILE B CA 1
ATOM 2027 C C . ILE B 1 36 ? 11.477 -27.125 -3.52 1 80.19 36 ILE B C 1
ATOM 2029 O O . ILE B 1 36 ? 12.375 -27.453 -4.301 1 80.19 36 ILE B O 1
ATOM 2033 N N . GLY B 1 37 ? 11.227 -27.672 -2.41 1 82.75 37 GLY B N 1
ATOM 2034 C CA . GLY B 1 37 ? 12.023 -28.828 -2.031 1 82.75 37 GLY B CA 1
ATOM 2035 C C . GLY B 1 37 ? 11.93 -29.969 -3.023 1 82.75 37 GLY B C 1
ATOM 2036 O O . GLY B 1 37 ? 12.945 -30.578 -3.373 1 82.75 37 GLY B O 1
ATOM 2037 N N . ALA B 1 38 ? 10.766 -30.297 -3.414 1 78.88 38 ALA B N 1
ATOM 2038 C CA . ALA B 1 38 ? 10.555 -31.359 -4.387 1 78.88 38 ALA B CA 1
ATOM 2039 C C . ALA B 1 38 ? 11.242 -31.047 -5.711 1 78.88 38 ALA B C 1
ATOM 2041 O O . ALA B 1 38 ? 11.812 -31.922 -6.355 1 78.88 38 ALA B O 1
ATOM 2042 N N . LEU B 1 39 ? 11.164 -29.812 -6.082 1 79.62 39 LEU B N 1
ATOM 2043 C CA . LEU B 1 39 ? 11.828 -29.391 -7.309 1 79.62 39 LEU B CA 1
ATOM 2044 C C . LEU B 1 39 ? 13.344 -29.547 -7.188 1 79.62 39 LEU B C 1
ATOM 2046 O O . LEU B 1 39 ? 14.008 -29.984 -8.125 1 79.62 39 LEU B O 1
ATOM 2050 N N . ASP B 1 40 ? 13.844 -29.141 -6.117 1 86.44 40 ASP B N 1
ATOM 2051 C CA . ASP B 1 40 ? 15.273 -29.297 -5.883 1 86.44 40 ASP B CA 1
ATOM 2052 C C . ASP B 1 40 ? 15.695 -30.766 -6.016 1 86.44 40 ASP B C 1
ATOM 2054 O O . ASP B 1 40 ? 16.719 -31.062 -6.637 1 86.44 40 ASP B O 1
ATOM 2058 N N . GLU B 1 41 ? 14.953 -31.641 -5.441 1 81.88 41 GLU B N 1
ATOM 2059 C CA . GLU B 1 41 ? 15.25 -33.062 -5.539 1 81.88 41 GLU B CA 1
ATOM 2060 C C . GLU B 1 41 ? 15.164 -33.562 -6.98 1 81.88 41 GLU B C 1
ATOM 2062 O O . GLU B 1 41 ? 16 -34.344 -7.434 1 81.88 41 GLU B O 1
ATOM 2067 N N . LEU B 1 42 ? 14.18 -33.125 -7.656 1 76 42 LEU B N 1
ATOM 2068 C CA . LEU B 1 42 ? 14.016 -33.531 -9.055 1 76 42 LEU B CA 1
ATOM 2069 C C . LEU B 1 42 ? 15.195 -33.031 -9.891 1 76 42 LEU B C 1
ATOM 2071 O O . LEU B 1 42 ? 15.711 -33.781 -10.727 1 76 42 LEU B O 1
ATOM 2075 N N . ILE B 1 43 ? 15.586 -31.859 -9.664 1 80.94 43 ILE B N 1
ATOM 2076 C CA . ILE B 1 43 ? 16.719 -31.297 -10.391 1 80.94 43 ILE B CA 1
ATOM 2077 C C . ILE B 1 43 ? 17.984 -32.125 -10.094 1 80.94 43 ILE B C 1
ATOM 2079 O O . ILE B 1 43 ? 18.75 -32.406 -11 1 80.94 43 ILE B O 1
ATOM 2083 N N . LYS B 1 44 ? 18.141 -32.438 -8.883 1 84.5 44 LYS B N 1
ATOM 2084 C CA . LYS B 1 44 ? 19.266 -33.281 -8.492 1 84.5 44 LYS B CA 1
ATOM 2085 C C . LYS B 1 44 ? 19.234 -34.625 -9.211 1 84.5 44 LYS B C 1
ATOM 2087 O O . LYS B 1 44 ? 20.281 -35.125 -9.656 1 84.5 44 LYS B O 1
ATOM 2092 N N . ILE B 1 45 ? 18.094 -35.188 -9.266 1 76.19 45 ILE B N 1
ATOM 2093 C CA . ILE B 1 45 ? 17.922 -36.5 -9.906 1 76.19 45 ILE B CA 1
ATOM 2094 C C . ILE B 1 45 ? 18.281 -36.406 -11.391 1 76.19 45 ILE B C 1
ATOM 2096 O O . ILE B 1 45 ? 18.875 -37.312 -11.961 1 76.19 45 ILE B O 1
ATOM 2100 N N . CYS B 1 46 ? 17.906 -35.281 -11.938 1 74.56 46 CYS B N 1
ATOM 2101 C CA . CYS B 1 46 ? 18.188 -35.062 -13.352 1 74.56 46 CYS B CA 1
ATOM 2102 C C . CYS B 1 46 ? 19.688 -34.906 -13.586 1 74.56 46 CYS B C 1
ATOM 2104 O O . CYS B 1 46 ? 20.172 -35.125 -14.688 1 74.56 46 CYS B O 1
ATOM 2106 N N . ASP B 1 47 ? 20.297 -34.406 -12.562 1 76.5 47 ASP B N 1
ATOM 2107 C CA . ASP B 1 47 ? 21.734 -34.188 -12.68 1 76.5 47 ASP B CA 1
ATOM 2108 C C . ASP B 1 47 ? 22.516 -35.469 -12.43 1 76.5 47 ASP B C 1
ATOM 2110 O O . ASP B 1 47 ? 23.703 -35.562 -12.703 1 76.5 47 ASP B O 1
ATOM 2114 N N . TYR B 1 48 ? 21.766 -36.438 -11.945 1 65.12 48 TYR B N 1
ATOM 2115 C CA . TYR B 1 48 ? 22.469 -37.656 -11.656 1 65.12 48 TYR B CA 1
ATOM 2116 C C . TYR B 1 48 ? 22.969 -38.312 -12.945 1 65.12 48 TYR B C 1
ATOM 2118 O O . TYR B 1 48 ? 22.359 -38.188 -14 1 65.12 48 TYR B O 1
ATOM 2126 N N . VAL B 1 49 ? 24.109 -38.875 -12.883 1 59.41 49 VAL B N 1
ATOM 2127 C CA . VAL B 1 49 ? 24.875 -39.5 -13.961 1 59.41 49 VAL B CA 1
ATOM 2128 C C . VAL B 1 49 ? 24.031 -40.594 -14.625 1 59.41 49 VAL B C 1
ATOM 2130 O O . VAL B 1 49 ? 24.031 -40.719 -15.852 1 59.41 49 VAL B O 1
ATOM 2133 N N . ALA B 1 50 ? 23.234 -41.344 -13.859 1 62 50 ALA B N 1
ATOM 2134 C CA . ALA B 1 50 ? 22.406 -42.406 -14.406 1 62 50 ALA B CA 1
ATOM 2135 C C . ALA B 1 50 ? 21 -41.938 -14.734 1 62 50 ALA B C 1
ATOM 2137 O O . ALA B 1 50 ? 20.359 -41.25 -13.922 1 62 50 ALA B O 1
ATOM 2138 N N . ILE B 1 51 ? 20.672 -42.031 -15.93 1 61.41 51 ILE B N 1
ATOM 2139 C CA . ILE B 1 51 ? 19.359 -41.625 -16.406 1 61.41 51 ILE B CA 1
ATOM 2140 C C . ILE B 1 51 ? 18.266 -42.344 -15.602 1 61.41 51 ILE B C 1
ATOM 2142 O O . ILE B 1 51 ? 18.188 -43.562 -15.609 1 61.41 51 ILE B O 1
ATOM 2146 N N . PRO B 1 52 ? 17.688 -41.656 -14.812 1 63.5 52 PRO B N 1
ATOM 2147 C CA . PRO B 1 52 ? 16.609 -42.281 -14.07 1 63.5 52 PRO B CA 1
ATOM 2148 C C . PRO B 1 52 ? 15.57 -42.938 -14.992 1 63.5 52 PRO B C 1
ATOM 2150 O O . PRO B 1 52 ? 15.406 -42.5 -16.141 1 63.5 52 PRO B O 1
ATOM 2153 N N . ASP B 1 53 ? 15.18 -44.062 -14.625 1 66.69 53 ASP B N 1
ATOM 2154 C CA . ASP B 1 53 ? 14.117 -44.688 -15.422 1 66.69 53 ASP B CA 1
ATOM 2155 C C . ASP B 1 53 ? 12.844 -43.844 -15.383 1 66.69 53 ASP B C 1
ATOM 2157 O O . ASP B 1 53 ? 12.711 -42.938 -14.539 1 66.69 53 ASP B O 1
ATOM 2161 N N . ALA B 1 54 ? 12.133 -44.094 -16.312 1 58.59 54 ALA B N 1
ATOM 2162 C CA . ALA B 1 54 ? 10.922 -43.281 -16.531 1 58.59 54 ALA B CA 1
ATOM 2163 C C . ALA B 1 54 ? 10.016 -43.344 -15.305 1 58.59 54 ALA B C 1
ATOM 2165 O O . ALA B 1 54 ? 9.383 -42.344 -14.969 1 58.59 54 ALA B O 1
ATOM 2166 N N . ALA B 1 55 ? 9.984 -44.438 -14.688 1 61.66 55 ALA B N 1
ATOM 2167 C CA . ALA B 1 55 ? 9.125 -44.625 -13.508 1 61.66 55 ALA B CA 1
ATOM 2168 C C . ALA B 1 55 ? 9.594 -43.719 -12.367 1 61.66 55 ALA B C 1
ATOM 2170 O O . ALA B 1 55 ? 8.773 -43.094 -11.695 1 61.66 55 ALA B O 1
ATOM 2171 N N . THR B 1 56 ? 10.898 -43.688 -12.133 1 65.75 56 THR B N 1
ATOM 2172 C CA . THR B 1 56 ? 11.484 -42.844 -11.094 1 65.75 56 THR B CA 1
ATOM 2173 C C . THR B 1 56 ? 11.203 -41.375 -11.375 1 65.75 56 THR B C 1
ATOM 2175 O O . THR B 1 56 ? 10.812 -40.625 -10.469 1 65.75 56 THR B O 1
ATOM 2178 N N . LEU B 1 57 ? 11.312 -41 -12.594 1 62.41 57 LEU B N 1
ATOM 2179 C CA . LEU B 1 57 ? 11.062 -39.625 -12.984 1 62.41 57 LEU B CA 1
ATOM 2180 C C . LEU B 1 57 ? 9.586 -39.281 -12.797 1 62.41 57 LEU B C 1
ATOM 2182 O O . LEU B 1 57 ? 9.266 -38.188 -12.328 1 62.41 57 LEU B O 1
ATOM 2186 N N . ALA B 1 58 ? 8.82 -40.219 -13.227 1 59.75 58 ALA B N 1
ATOM 2187 C CA . ALA B 1 58 ? 7.383 -40.031 -13.078 1 59.75 58 ALA B CA 1
ATOM 2188 C C . ALA B 1 58 ? 7 -39.844 -11.617 1 59.75 58 ALA B C 1
ATOM 2190 O O . ALA B 1 58 ? 6.156 -39 -11.281 1 59.75 58 ALA B O 1
ATOM 2191 N N . LEU B 1 59 ? 7.574 -40.562 -10.781 1 65.75 59 LEU B N 1
ATOM 2192 C CA . LEU B 1 59 ? 7.32 -40.469 -9.352 1 65.75 59 LEU B CA 1
ATOM 2193 C C . LEU B 1 59 ? 7.711 -39.094 -8.82 1 65.75 59 LEU B C 1
ATOM 2195 O O . LEU B 1 59 ? 6.969 -38.469 -8.047 1 65.75 59 LEU B O 1
ATOM 2199 N N . TRP B 1 60 ? 8.844 -38.625 -9.234 1 67.62 60 TRP B N 1
ATOM 2200 C CA . TRP B 1 60 ? 9.328 -37.344 -8.734 1 67.62 60 TRP B CA 1
ATOM 2201 C C . TRP B 1 60 ? 8.508 -36.188 -9.297 1 67.62 60 TRP B C 1
ATOM 2203 O O . TRP B 1 60 ? 8.227 -35.219 -8.586 1 67.62 60 TRP B O 1
ATOM 2213 N N . LEU B 1 61 ? 8.148 -36.344 -10.508 1 62.94 61 LEU B N 1
ATOM 2214 C CA . LEU B 1 61 ? 7.238 -35.375 -11.078 1 62.94 61 LEU B CA 1
ATOM 2215 C C . LEU B 1 61 ? 5.902 -35.375 -10.336 1 62.94 61 LEU B C 1
ATOM 2217 O O . LEU B 1 61 ? 5.324 -34.312 -10.094 1 62.94 61 LEU B O 1
ATOM 2221 N N . GLY B 1 62 ? 5.453 -36.531 -10.094 1 64.19 62 GLY B N 1
ATOM 2222 C CA . GLY B 1 62 ? 4.25 -36.656 -9.289 1 64.19 62 GLY B CA 1
ATOM 2223 C C . GLY B 1 62 ? 4.363 -35.969 -7.934 1 64.19 62 GLY B C 1
ATOM 2224 O O . GLY B 1 62 ? 3.416 -35.344 -7.473 1 64.19 62 GLY B O 1
ATOM 2225 N N . GLN B 1 63 ? 5.5 -36.125 -7.348 1 67.56 63 GLN B N 1
ATOM 2226 C CA . GLN B 1 63 ? 5.746 -35.469 -6.059 1 67.56 63 GLN B CA 1
ATOM 2227 C C . GLN B 1 63 ? 5.664 -33.969 -6.172 1 67.56 63 GLN B C 1
ATOM 2229 O O . GLN B 1 63 ? 5.059 -33.312 -5.32 1 67.56 63 GLN B O 1
ATOM 2234 N N . VAL B 1 64 ? 6.32 -33.406 -7.16 1 66.19 64 VAL B N 1
ATOM 2235 C CA . VAL B 1 64 ? 6.273 -31.984 -7.379 1 66.19 64 VAL B CA 1
ATOM 2236 C C . VAL B 1 64 ? 4.824 -31.531 -7.551 1 66.19 64 VAL B C 1
ATOM 2238 O O . VAL B 1 64 ? 4.391 -30.562 -6.93 1 66.19 64 VAL B O 1
ATOM 2241 N N . THR B 1 65 ? 4.121 -32.281 -8.312 1 61.53 65 THR B N 1
ATOM 2242 C CA . THR B 1 65 ? 2.734 -31.938 -8.602 1 61.53 65 THR B CA 1
ATOM 2243 C C . THR B 1 65 ? 1.877 -32.031 -7.344 1 61.53 65 THR B C 1
ATOM 2245 O O . THR B 1 65 ? 1.062 -31.156 -7.074 1 61.53 65 THR B O 1
ATOM 2248 N N . SER B 1 66 ? 2.059 -33.094 -6.66 1 65.5 66 SER B N 1
ATOM 2249 C CA . SER B 1 66 ? 1.273 -33.281 -5.445 1 65.5 66 SER B CA 1
ATOM 2250 C C . SER B 1 66 ? 1.562 -32.188 -4.422 1 65.5 66 SER B C 1
ATOM 2252 O O . SER B 1 66 ? 0.642 -31.656 -3.803 1 65.5 66 SER B O 1
ATOM 2254 N N . ARG B 1 67 ? 2.846 -31.891 -4.238 1 67.81 67 ARG B N 1
ATOM 2255 C CA . ARG B 1 67 ? 3.223 -30.859 -3.283 1 67.81 67 ARG B CA 1
ATOM 2256 C C . ARG B 1 67 ? 2.688 -29.5 -3.711 1 67.81 67 ARG B C 1
ATOM 2258 O O . ARG B 1 67 ? 2.205 -28.719 -2.881 1 67.81 67 ARG B O 1
ATOM 2265 N N . LEU B 1 68 ? 2.846 -29.25 -4.957 1 65.94 68 LEU B N 1
ATOM 2266 C CA . LEU B 1 68 ? 2.32 -28 -5.48 1 65.94 68 LEU B CA 1
ATOM 2267 C C . LEU B 1 68 ? 0.814 -27.906 -5.266 1 65.94 68 LEU B C 1
ATOM 2269 O O . LEU B 1 68 ? 0.311 -26.875 -4.801 1 65.94 68 LEU B O 1
ATOM 2273 N N . GLN B 1 69 ? 0.193 -28.969 -5.598 1 62.06 69 GLN B N 1
ATOM 2274 C CA . GLN B 1 69 ? -1.253 -29.016 -5.406 1 62.06 69 GLN B CA 1
ATOM 2275 C C . GLN B 1 69 ? -1.624 -28.766 -3.949 1 62.06 69 GLN B C 1
ATOM 2277 O O . GLN B 1 69 ? -2.535 -27.984 -3.66 1 62.06 69 GLN B O 1
ATOM 2282 N N . ASP B 1 70 ? -0.941 -29.422 -3.127 1 66.88 70 ASP B N 1
ATOM 2283 C CA . ASP B 1 70 ? -1.211 -29.297 -1.698 1 66.88 70 ASP B CA 1
ATOM 2284 C C . ASP B 1 70 ? -1.002 -27.844 -1.233 1 66.88 70 ASP B C 1
ATOM 2286 O O . ASP B 1 70 ? -1.796 -27.328 -0.451 1 66.88 70 ASP B O 1
ATOM 2290 N N . GLU B 1 71 ? 0.06 -27.281 -1.795 1 69.88 71 GLU B N 1
ATOM 2291 C CA . GLU B 1 71 ? 0.448 -25.984 -1.276 1 69.88 71 GLU B CA 1
ATOM 2292 C C . GLU B 1 71 ? -0.357 -24.859 -1.936 1 69.88 71 GLU B C 1
ATOM 2294 O O . GLU B 1 71 ? -0.521 -23.781 -1.359 1 69.88 71 GLU B O 1
ATOM 2299 N N . ILE B 1 72 ? -0.948 -25.25 -3.141 1 65.12 72 ILE B N 1
ATOM 2300 C CA . ILE B 1 72 ? -1.597 -24.141 -3.82 1 65.12 72 ILE B CA 1
ATOM 2301 C C . ILE B 1 72 ? -3.113 -24.312 -3.762 1 65.12 72 ILE B C 1
ATOM 2303 O O . ILE B 1 72 ? -3.861 -23.391 -4.094 1 65.12 72 ILE B O 1
ATOM 2307 N N . SER B 1 73 ? -3.533 -25.531 -3.43 1 61.97 73 SER B N 1
ATOM 2308 C CA . SER B 1 73 ? -4.949 -25.875 -3.551 1 61.97 73 SER B CA 1
ATOM 2309 C C . SER B 1 73 ? -5.828 -24.812 -2.908 1 61.97 73 SER B C 1
ATOM 2311 O O . SER B 1 73 ? -6.934 -24.531 -3.387 1 61.97 73 SER B O 1
ATOM 2313 N N . SER B 1 74 ? -5.297 -24.203 -1.901 1 59.62 74 SER B N 1
ATOM 2314 C CA . SER B 1 74 ? -6.164 -23.234 -1.241 1 59.62 74 SER B CA 1
ATOM 2315 C C . SER B 1 74 ? -5.66 -21.812 -1.451 1 59.62 74 SER B C 1
ATOM 2317 O O . SER B 1 74 ? -6.059 -20.891 -0.734 1 59.62 74 SER B O 1
ATOM 2319 N N . ARG B 1 75 ? -4.742 -21.781 -2.475 1 65.38 75 ARG B N 1
ATOM 2320 C CA . ARG B 1 75 ? -4.125 -20.484 -2.65 1 65.38 75 ARG B CA 1
ATOM 2321 C C . ARG B 1 75 ? -4.484 -19.891 -4.008 1 65.38 75 ARG B C 1
ATOM 2323 O O . ARG B 1 75 ? -4.922 -20.594 -4.91 1 65.38 75 ARG B O 1
ATOM 2330 N N . SER B 1 76 ? -4.438 -18.578 -4.086 1 64.81 76 SER B N 1
ATOM 2331 C CA . SER B 1 76 ? -4.543 -17.859 -5.359 1 64.81 76 SER B CA 1
ATOM 2332 C C . SER B 1 76 ? -3.168 -17.469 -5.891 1 64.81 76 SER B C 1
ATOM 2334 O O . SER B 1 76 ? -2.24 -17.234 -5.113 1 64.81 76 SER B O 1
ATOM 2336 N N . ILE B 1 77 ? -2.996 -17.562 -7.227 1 68.19 77 ILE B N 1
ATOM 2337 C CA . ILE B 1 77 ? -1.712 -17.281 -7.855 1 68.19 77 ILE B CA 1
ATOM 2338 C C . ILE B 1 77 ? -1.755 -15.898 -8.508 1 68.19 77 ILE B C 1
ATOM 2340 O O . ILE B 1 77 ? -2.67 -15.594 -9.273 1 68.19 77 ILE B O 1
ATOM 2344 N N . ILE B 1 78 ? -0.789 -15.117 -8.109 1 67.75 78 ILE B N 1
ATOM 2345 C CA . ILE B 1 78 ? -0.583 -13.844 -8.789 1 67.75 78 ILE B CA 1
ATOM 2346 C C . ILE B 1 78 ? 0.738 -13.867 -9.555 1 67.75 78 ILE B C 1
ATOM 2348 O O . ILE B 1 78 ? 1.748 -14.359 -9.039 1 67.75 78 ILE B O 1
ATOM 2352 N N . LEU B 1 79 ? 0.714 -13.453 -10.742 1 69 79 LEU B N 1
ATOM 2353 C CA . LEU B 1 79 ? 1.906 -13.414 -11.586 1 69 79 LEU B CA 1
ATOM 2354 C C . LEU B 1 79 ? 2.428 -11.984 -11.719 1 69 79 LEU B C 1
ATOM 2356 O O . LEU B 1 79 ? 1.67 -11.07 -12.055 1 69 79 LEU B O 1
ATOM 2360 N N . LEU B 1 80 ? 3.621 -11.867 -11.438 1 69.56 80 LEU B N 1
ATOM 2361 C CA . LEU B 1 80 ? 4.297 -10.586 -11.602 1 69.56 80 LEU B CA 1
ATOM 2362 C C . LEU B 1 80 ? 5.18 -10.594 -12.852 1 69.56 80 LEU B C 1
ATOM 2364 O O . LEU B 1 80 ? 5.855 -11.586 -13.125 1 69.56 80 LEU B O 1
ATOM 2368 N N . SER B 1 81 ? 5.105 -9.531 -13.609 1 67.12 81 SER B N 1
ATOM 2369 C CA . SER B 1 81 ? 6.051 -9.375 -14.711 1 67.12 81 SER B CA 1
ATOM 2370 C C . SER B 1 81 ? 7.488 -9.297 -14.203 1 67.12 81 SER B C 1
ATOM 2372 O O . SER B 1 81 ? 7.719 -9.188 -12.992 1 67.12 81 SER B O 1
ATOM 2374 N N . GLY B 1 82 ? 8.422 -9.5 -15.18 1 64.94 82 GLY B N 1
ATOM 2375 C CA . GLY B 1 82 ? 9.828 -9.375 -14.812 1 64.94 82 GLY B CA 1
ATOM 2376 C C . GLY B 1 82 ? 10.141 -8.07 -14.109 1 64.94 82 GLY B C 1
ATOM 2377 O O . GLY B 1 82 ? 10.836 -8.062 -13.086 1 64.94 82 GLY B O 1
ATOM 2378 N N . ASP B 1 83 ? 9.57 -7 -14.625 1 68 83 ASP B N 1
ATOM 2379 C CA . ASP B 1 83 ? 9.797 -5.684 -14.031 1 68 83 ASP B CA 1
ATOM 2380 C C . ASP B 1 83 ? 9.164 -5.586 -12.641 1 68 83 ASP B C 1
ATOM 2382 O O . ASP B 1 83 ? 9.773 -5.051 -11.719 1 68 83 ASP B O 1
ATOM 2386 N N . GLU B 1 84 ? 8.023 -6.191 -12.547 1 72.38 84 GLU B N 1
ATOM 2387 C CA . GLU B 1 84 ? 7.34 -6.188 -11.25 1 72.38 84 GLU B CA 1
ATOM 2388 C C . GLU B 1 84 ? 8.094 -7.031 -10.227 1 72.38 84 GLU B C 1
ATOM 2390 O O . GLU B 1 84 ? 8.203 -6.645 -9.062 1 72.38 84 GLU B O 1
ATOM 2395 N N . ALA B 1 85 ? 8.609 -8.047 -10.68 1 69.94 85 ALA B N 1
ATOM 2396 C CA . ALA B 1 85 ? 9.359 -8.938 -9.789 1 69.94 85 ALA B CA 1
ATOM 2397 C C . ALA B 1 85 ? 10.617 -8.25 -9.266 1 69.94 85 ALA B C 1
ATOM 2399 O O . ALA B 1 85 ? 10.977 -8.414 -8.094 1 69.94 85 ALA B O 1
ATOM 2400 N N . ARG B 1 86 ? 11.211 -7.559 -10.094 1 72.62 86 ARG B N 1
ATOM 2401 C CA . ARG B 1 86 ? 12.398 -6.82 -9.68 1 72.62 86 ARG B CA 1
ATOM 2402 C C . ARG B 1 86 ? 12.062 -5.77 -8.633 1 72.62 86 ARG B C 1
ATOM 2404 O O . ARG B 1 86 ? 12.852 -5.516 -7.723 1 72.62 86 ARG B O 1
ATOM 2411 N N . MET B 1 87 ? 10.922 -5.34 -8.781 1 78.62 87 MET B N 1
ATOM 2412 C CA . MET B 1 87 ? 10.484 -4.309 -7.844 1 78.62 87 MET B CA 1
ATOM 2413 C C . MET B 1 87 ? 10.18 -4.906 -6.477 1 78.62 87 MET B C 1
ATOM 2415 O O . MET B 1 87 ? 10.164 -4.195 -5.473 1 78.62 87 MET B O 1
ATOM 2419 N N . PHE B 1 88 ? 9.969 -6.141 -6.445 1 78 88 PHE B N 1
ATOM 2420 C CA . PHE B 1 88 ? 9.656 -6.805 -5.188 1 78 88 PHE B CA 1
ATOM 2421 C C . PHE B 1 88 ? 10.898 -6.93 -4.316 1 78 88 PHE B C 1
ATOM 2423 O O . PHE B 1 88 ? 10.797 -7.035 -3.09 1 78 88 PHE B O 1
ATOM 2430 N N . SER B 1 89 ? 12.047 -6.906 -4.918 1 74.88 89 SER B N 1
ATOM 2431 C CA . SER B 1 89 ? 13.328 -6.891 -4.211 1 74.88 89 SER B CA 1
ATOM 2432 C C . SER B 1 89 ? 14.203 -5.738 -4.688 1 74.88 89 SER B C 1
ATOM 2434 O O . SER B 1 89 ? 15.219 -5.957 -5.352 1 74.88 89 SER B O 1
ATOM 2436 N N . PRO B 1 90 ? 13.828 -4.609 -4.199 1 75.75 90 PRO B N 1
ATOM 2437 C CA . PRO B 1 90 ? 14.531 -3.445 -4.746 1 75.75 90 PRO B CA 1
ATOM 2438 C C . PRO B 1 90 ? 15.961 -3.326 -4.234 1 75.75 90 PRO B C 1
ATOM 2440 O O . PRO B 1 90 ? 16.266 -3.748 -3.111 1 75.75 90 PRO B O 1
ATOM 2443 N N . GLU B 1 91 ? 16.766 -2.854 -5.113 1 82.25 91 GLU B N 1
ATOM 2444 C CA . GLU B 1 91 ? 18.125 -2.49 -4.707 1 82.25 91 GLU B CA 1
ATOM 2445 C C . GLU B 1 91 ? 18.234 -1 -4.395 1 82.25 91 GLU B C 1
ATOM 2447 O O . GLU B 1 91 ? 18.219 -0.166 -5.301 1 82.25 91 GLU B O 1
ATOM 2452 N N . ILE B 1 92 ? 18.266 -0.696 -3.158 1 90.38 92 ILE B N 1
ATOM 2453 C CA . ILE B 1 92 ? 18.453 0.688 -2.736 1 90.38 92 ILE B CA 1
ATOM 2454 C C . ILE B 1 92 ? 19.953 1.011 -2.674 1 90.38 92 ILE B C 1
ATOM 2456 O O . ILE B 1 92 ? 20.734 0.252 -2.098 1 90.38 92 ILE B O 1
ATOM 2460 N N . LYS B 1 93 ? 20.281 2.072 -3.252 1 91.81 93 LYS B N 1
ATOM 2461 C CA . LYS B 1 93 ? 21.688 2.479 -3.289 1 91.81 93 LYS B CA 1
ATOM 2462 C C . LYS B 1 93 ? 22.266 2.568 -1.883 1 91.81 93 LYS B C 1
ATOM 2464 O O . LYS B 1 93 ? 21.609 3.039 -0.958 1 91.81 93 LYS B O 1
ATOM 2469 N N . LYS B 1 94 ? 23.516 2.244 -1.756 1 92.19 94 LYS B N 1
ATOM 2470 C CA . LYS B 1 94 ? 24.203 2.264 -0.473 1 92.19 94 LYS B CA 1
ATOM 2471 C C . LYS B 1 94 ? 24.281 3.68 0.092 1 92.19 94 LYS B C 1
ATOM 2473 O O . LYS B 1 94 ? 24.156 3.879 1.303 1 92.19 94 LYS B O 1
ATOM 2478 N N . SER B 1 95 ? 24.484 4.59 -0.737 1 93.56 95 SER B N 1
ATOM 2479 C CA . SER B 1 95 ? 24.562 5.977 -0.296 1 93.56 95 SER B CA 1
ATOM 2480 C C . SER B 1 95 ? 23.281 6.41 0.409 1 93.56 95 SER B C 1
ATOM 2482 O O . SER B 1 95 ? 23.328 7.145 1.398 1 93.56 95 SER B O 1
ATOM 2484 N N . ILE B 1 96 ? 22.25 5.945 -0.075 1 95.19 96 ILE B N 1
ATOM 2485 C CA . ILE B 1 96 ? 20.969 6.273 0.532 1 95.19 96 ILE B CA 1
ATOM 2486 C C . ILE B 1 96 ? 20.812 5.531 1.858 1 95.19 96 ILE B C 1
ATOM 2488 O O . ILE B 1 96 ? 20.375 6.113 2.857 1 95.19 96 ILE B O 1
ATOM 2492 N N . GLN B 1 97 ? 21.188 4.32 1.849 1 95 97 GLN B N 1
ATOM 2493 C CA . GLN B 1 97 ? 21.125 3.514 3.061 1 95 97 GLN B CA 1
ATOM 2494 C C . GLN B 1 97 ? 21.938 4.129 4.188 1 95 97 GLN B C 1
ATOM 2496 O O . GLN B 1 97 ? 21.516 4.152 5.34 1 95 97 GLN B O 1
ATOM 2501 N N . ASP B 1 98 ? 23.031 4.613 3.822 1 94.94 98 ASP B N 1
ATOM 2502 C CA . ASP B 1 98 ? 23.938 5.184 4.816 1 94.94 98 ASP B CA 1
ATOM 2503 C C . ASP B 1 98 ? 23.438 6.535 5.312 1 94.94 98 ASP B C 1
ATOM 2505 O O . ASP B 1 98 ? 23.5 6.82 6.512 1 94.94 98 ASP B O 1
ATOM 2509 N N . ALA B 1 99 ? 22.906 7.293 4.453 1 95.75 99 ALA B N 1
ATOM 2510 C CA . ALA B 1 99 ? 22.5 8.656 4.781 1 95.75 99 ALA B CA 1
ATOM 2511 C C . ALA B 1 99 ? 21.156 8.656 5.516 1 95.75 99 ALA B C 1
ATOM 2513 O O . ALA B 1 99 ? 20.922 9.484 6.402 1 95.75 99 ALA B O 1
ATOM 2514 N N . PHE B 1 100 ? 20.297 7.715 5.066 1 96.12 100 PHE B N 1
ATOM 2515 C CA . PHE B 1 100 ? 18.938 7.738 5.574 1 96.12 100 PHE B CA 1
ATOM 2516 C C . PHE B 1 100 ? 18.484 6.34 5.973 1 96.12 100 PHE B C 1
ATOM 2518 O O . PHE B 1 100 ? 17.5 5.82 5.434 1 96.12 100 PHE B O 1
ATOM 2525 N N . PRO B 1 101 ? 19.031 5.781 6.91 1 94.75 101 PRO B N 1
ATOM 2526 C CA . PRO B 1 101 ? 18.719 4.395 7.266 1 94.75 101 PRO B CA 1
ATOM 2527 C C . PRO B 1 101 ? 17.266 4.215 7.695 1 94.75 101 PRO B C 1
ATOM 2529 O O . PRO B 1 101 ? 16.656 3.162 7.449 1 94.75 101 PRO B O 1
ATOM 2532 N N . GLN B 1 102 ? 16.641 5.199 8.195 1 92.88 102 GLN B N 1
ATOM 2533 C CA . GLN B 1 102 ? 15.297 5.078 8.734 1 92.88 102 GLN B CA 1
ATOM 2534 C C . GLN B 1 102 ? 14.258 5.082 7.617 1 92.88 102 GLN B C 1
ATOM 2536 O O . GLN B 1 102 ? 13.086 4.781 7.852 1 92.88 102 GLN B O 1
ATOM 2541 N N . THR B 1 103 ? 14.688 5.426 6.418 1 94.62 103 THR B N 1
ATOM 2542 C CA . THR B 1 103 ? 13.734 5.555 5.32 1 94.62 103 THR B CA 1
ATOM 2543 C C . THR B 1 103 ? 13.672 4.27 4.5 1 94.62 103 THR B C 1
ATOM 2545 O O . THR B 1 103 ? 12.781 4.094 3.672 1 94.62 103 THR B O 1
ATOM 2548 N N . ILE B 1 104 ? 14.539 3.314 4.715 1 94.44 104 ILE B N 1
ATOM 2549 C CA . ILE B 1 104 ? 14.766 2.164 3.848 1 94.44 104 ILE B CA 1
ATOM 2550 C C . ILE B 1 104 ? 13.516 1.284 3.822 1 94.44 104 ILE B C 1
ATOM 2552 O O . ILE B 1 104 ? 13.102 0.817 2.758 1 94.44 104 ILE B O 1
ATOM 2556 N N . GLU B 1 105 ? 12.93 1.105 4.969 1 94 105 GLU B N 1
ATOM 2557 C CA . GLU B 1 105 ? 11.727 0.278 5.023 1 94 105 GLU B CA 1
ATOM 2558 C C . GLU B 1 105 ? 10.625 0.841 4.129 1 94 105 GLU B C 1
ATOM 2560 O O . GLU B 1 105 ? 9.984 0.099 3.379 1 94 105 GLU B O 1
ATOM 2565 N N . ASP B 1 106 ? 10.453 2.092 4.191 1 96.81 106 ASP B N 1
ATOM 2566 C CA . ASP B 1 106 ? 9.406 2.723 3.387 1 96.81 106 ASP B CA 1
ATOM 2567 C C . ASP B 1 106 ? 9.758 2.678 1.901 1 96.81 106 ASP B C 1
ATOM 2569 O O . ASP B 1 106 ? 8.883 2.48 1.058 1 96.81 106 ASP B O 1
ATOM 2573 N N . LEU B 1 107 ? 11.016 2.844 1.597 1 95.62 107 LEU B N 1
ATOM 2574 C CA . LEU B 1 107 ? 11.414 2.779 0.195 1 95.62 107 LEU B CA 1
ATOM 2575 C C . LEU B 1 107 ? 11.234 1.368 -0.355 1 95.62 107 LEU B C 1
ATOM 2577 O O . LEU B 1 107 ? 10.805 1.19 -1.496 1 95.62 107 LEU B O 1
ATOM 2581 N N . GLU B 1 108 ? 11.555 0.443 0.439 1 93.56 108 GLU B N 1
ATOM 2582 C CA . GLU B 1 108 ? 11.344 -0.946 0.043 1 93.56 108 GLU B CA 1
ATOM 2583 C C . GLU B 1 108 ? 9.859 -1.243 -0.154 1 93.56 108 GLU B C 1
ATOM 2585 O O . GLU B 1 108 ? 9.469 -1.863 -1.146 1 93.56 108 GLU B O 1
ATOM 2590 N N . GLU B 1 109 ? 9.078 -0.819 0.797 1 95.75 109 GLU B N 1
ATOM 2591 C CA . GLU B 1 109 ? 7.641 -1.042 0.712 1 95.75 109 GLU B CA 1
ATOM 2592 C C . GLU B 1 109 ? 7.039 -0.323 -0.493 1 95.75 109 GLU B C 1
ATOM 2594 O O . GLU B 1 109 ? 6.102 -0.823 -1.117 1 95.75 109 GLU B O 1
ATOM 2599 N N . ALA B 1 110 ? 7.551 0.838 -0.793 1 96.62 110 ALA B N 1
ATOM 2600 C CA . ALA B 1 110 ? 7.09 1.542 -1.986 1 96.62 110 ALA B CA 1
ATOM 2601 C C . ALA B 1 110 ? 7.297 0.694 -3.238 1 96.62 110 ALA B C 1
ATOM 2603 O O . ALA B 1 110 ? 6.402 0.598 -4.086 1 96.62 110 ALA B O 1
ATOM 2604 N N . SER B 1 111 ? 8.43 0.099 -3.314 1 93.12 111 SER B N 1
ATOM 2605 C CA . SER B 1 111 ? 8.758 -0.747 -4.453 1 93.12 111 SER B CA 1
ATOM 2606 C C . SER B 1 111 ? 7.859 -1.977 -4.512 1 93.12 111 SER B C 1
ATOM 2608 O O . SER B 1 111 ? 7.348 -2.326 -5.578 1 93.12 111 SER B O 1
ATOM 2610 N N . LYS B 1 112 ? 7.613 -2.543 -3.41 1 89.5 112 LYS B N 1
ATOM 2611 C CA . LYS B 1 112 ? 6.758 -3.723 -3.346 1 89.5 112 LYS B CA 1
ATOM 2612 C C . LYS B 1 112 ? 5.32 -3.381 -3.736 1 89.5 112 LYS B C 1
ATOM 2614 O O . LYS B 1 112 ? 4.664 -4.152 -4.438 1 89.5 112 LYS B O 1
ATOM 2619 N N . CYS B 1 113 ? 4.871 -2.27 -3.254 1 94.44 113 CYS B N 1
ATOM 2620 C CA . CYS B 1 113 ? 3.535 -1.828 -3.631 1 94.44 113 CYS B CA 1
ATOM 2621 C C . CYS B 1 113 ? 3.43 -1.635 -5.137 1 94.44 113 CYS B C 1
ATOM 2623 O O . CYS B 1 113 ? 2.424 -2.004 -5.746 1 94.44 113 CYS B O 1
ATOM 2625 N N . LEU B 1 114 ? 4.441 -1.093 -5.688 1 92 114 LEU B N 1
ATOM 2626 C CA . LEU B 1 114 ? 4.465 -0.903 -7.137 1 92 114 LEU B CA 1
ATOM 2627 C C . LEU B 1 114 ? 4.418 -2.244 -7.859 1 92 114 LEU B C 1
ATOM 2629 O O . LEU B 1 114 ? 3.684 -2.4 -8.836 1 92 114 LEU B O 1
ATOM 2633 N N . ALA B 1 115 ? 5.156 -3.168 -7.367 1 85.5 115 ALA B N 1
ATOM 2634 C CA . ALA B 1 115 ? 5.207 -4.504 -7.953 1 85.5 115 ALA B CA 1
ATOM 2635 C C . ALA B 1 115 ? 3.824 -5.152 -7.969 1 85.5 115 ALA B C 1
ATOM 2637 O O . ALA B 1 115 ? 3.479 -5.871 -8.906 1 85.5 115 ALA B O 1
ATOM 2638 N N . PHE B 1 116 ? 3.061 -4.797 -6.957 1 86.12 116 PHE B N 1
ATOM 2639 C CA . PHE B 1 116 ? 1.755 -5.43 -6.809 1 86.12 116 PHE B CA 1
ATOM 2640 C C . PHE B 1 116 ? 0.659 -4.551 -7.398 1 86.12 116 PHE B C 1
ATOM 2642 O O . PHE B 1 116 ? -0.529 -4.844 -7.246 1 86.12 116 PHE B O 1
ATOM 2649 N N . GLY B 1 117 ? 1.028 -3.504 -7.934 1 88.5 117 GLY B N 1
ATOM 2650 C CA . GLY B 1 117 ? 0.059 -2.627 -8.57 1 88.5 117 GLY B CA 1
ATOM 2651 C C . GLY B 1 117 ? -0.738 -1.798 -7.586 1 88.5 117 GLY B C 1
ATOM 2652 O O . GLY B 1 117 ? -1.895 -1.457 -7.844 1 88.5 117 GLY B O 1
ATOM 2653 N N . ARG B 1 118 ? -0.205 -1.619 -6.461 1 92.94 118 ARG B N 1
ATOM 2654 C CA . ARG B 1 118 ? -0.788 -0.721 -5.469 1 92.94 118 ARG B CA 1
ATOM 2655 C C . ARG B 1 118 ? -0.163 0.667 -5.555 1 92.94 118 ARG B C 1
ATOM 2657 O O . ARG B 1 118 ? 0.682 1.024 -4.73 1 92.94 118 ARG B O 1
ATOM 2664 N N . PHE B 1 119 ? -0.651 1.436 -6.41 1 94.94 119 PHE B N 1
ATOM 2665 C CA . PHE B 1 119 ? 0.081 2.609 -6.871 1 94.94 119 PHE B CA 1
ATOM 2666 C C . PHE B 1 119 ? -0.014 3.74 -5.855 1 94.94 119 PHE B C 1
ATOM 2668 O O . PHE B 1 119 ? 0.993 4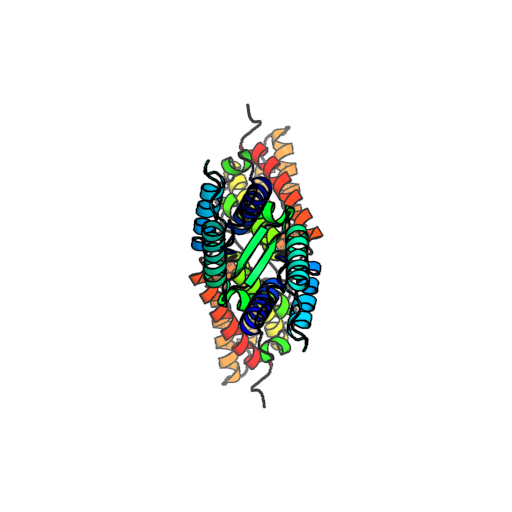.371 -5.523 1 94.94 119 PHE B O 1
ATOM 2675 N N . THR B 1 120 ? -1.151 3.98 -5.359 1 97.19 120 THR B N 1
ATOM 2676 C CA . THR B 1 120 ? -1.307 5.035 -4.367 1 97.19 120 THR B CA 1
ATOM 2677 C C . THR B 1 120 ? -0.537 4.699 -3.094 1 97.19 120 THR B C 1
ATOM 2679 O O . THR B 1 120 ? 0.098 5.57 -2.496 1 97.19 120 THR B O 1
ATOM 2682 N N . ALA B 1 121 ? -0.571 3.463 -2.713 1 97.56 121 ALA B N 1
ATOM 2683 C CA . ALA B 1 121 ? 0.19 3.006 -1.553 1 97.56 121 ALA B CA 1
ATOM 2684 C C . ALA B 1 121 ? 1.688 3.191 -1.772 1 97.56 121 ALA B C 1
ATOM 2686 O O . ALA B 1 121 ? 2.422 3.523 -0.839 1 97.56 121 ALA B O 1
ATOM 2687 N N . SER B 1 122 ? 2.104 2.947 -2.949 1 97.25 122 SER B N 1
ATOM 2688 C CA . SER B 1 122 ? 3.51 3.156 -3.275 1 97.25 122 SER B CA 1
ATOM 2689 C C . SER B 1 122 ? 3.926 4.602 -3.029 1 97.25 122 SER B C 1
ATOM 2691 O O . SER B 1 122 ? 4.918 4.859 -2.346 1 97.25 122 SER B O 1
ATOM 2693 N N . VAL B 1 123 ? 3.115 5.473 -3.549 1 97.75 123 VAL B N 1
ATOM 2694 C CA . VAL B 1 123 ? 3.428 6.891 -3.406 1 97.75 123 VAL B CA 1
ATOM 2695 C C . VAL B 1 123 ? 3.359 7.289 -1.935 1 97.75 123 VAL B C 1
ATOM 2697 O O . VAL B 1 123 ? 4.18 8.078 -1.461 1 97.75 123 VAL B O 1
ATOM 2700 N N . PHE B 1 124 ? 2.496 6.715 -1.204 1 97.06 124 PHE B N 1
ATOM 2701 C CA . PHE B 1 124 ? 2.398 6.922 0.235 1 97.06 124 PHE B CA 1
ATOM 2702 C C . PHE B 1 124 ? 3.717 6.586 0.922 1 97.06 124 PHE B C 1
ATOM 2704 O O . PHE B 1 124 ? 4.258 7.398 1.675 1 97.06 124 PHE B O 1
ATOM 2711 N N . HIS B 1 125 ? 4.227 5.465 0.65 1 97.75 125 HIS B N 1
ATOM 2712 C CA . HIS B 1 125 ? 5.477 5.047 1.275 1 97.75 125 HIS B CA 1
ATOM 2713 C C . HIS B 1 125 ? 6.633 5.945 0.849 1 97.75 125 HIS B C 1
ATOM 2715 O O . HIS B 1 125 ? 7.52 6.242 1.65 1 97.75 125 HIS B O 1
ATOM 2721 N N . LEU B 1 126 ? 6.594 6.367 -0.404 1 97.31 126 LEU B N 1
ATOM 2722 C CA . LEU B 1 126 ? 7.625 7.297 -0.864 1 97.31 126 LEU B CA 1
ATOM 2723 C C . LEU B 1 126 ? 7.59 8.586 -0.057 1 97.31 126 LEU B C 1
ATOM 2725 O O . LEU B 1 126 ? 8.633 9.102 0.347 1 97.31 126 LEU B O 1
ATOM 2729 N N . MET B 1 127 ? 6.414 9.031 0.151 1 96.88 127 MET B N 1
ATOM 2730 C CA . MET B 1 127 ? 6.262 10.289 0.873 1 96.88 127 MET B CA 1
ATOM 2731 C C . MET B 1 127 ? 6.656 10.125 2.338 1 96.88 127 MET B C 1
ATOM 2733 O O . MET B 1 127 ? 7.25 11.031 2.93 1 96.88 127 MET B O 1
ATOM 2737 N N . ARG B 1 128 ? 6.332 8.992 2.883 1 95.81 128 ARG B N 1
ATOM 2738 C CA . ARG B 1 128 ? 6.781 8.703 4.242 1 95.81 128 ARG B CA 1
ATOM 2739 C C . ARG B 1 128 ? 8.305 8.656 4.316 1 95.81 128 ARG B C 1
ATOM 2741 O O . ARG B 1 128 ? 8.906 9.219 5.238 1 95.81 128 ARG B O 1
ATOM 2748 N N . GLY B 1 129 ? 8.898 7.98 3.387 1 95.69 129 GLY B N 1
ATOM 2749 C CA . GLY B 1 129 ? 10.352 7.941 3.32 1 95.69 129 GLY B CA 1
ATOM 2750 C C . GLY B 1 129 ? 10.977 9.32 3.189 1 95.69 129 GLY B C 1
ATOM 2751 O O . GLY B 1 129 ? 11.945 9.633 3.891 1 95.69 129 GLY B O 1
ATOM 2752 N N . MET B 1 130 ? 10.367 10.094 2.354 1 96.25 130 MET B N 1
ATOM 2753 C CA . MET B 1 130 ? 10.867 11.453 2.141 1 96.25 130 MET B CA 1
ATOM 2754 C C . MET B 1 130 ? 10.758 12.281 3.416 1 96.25 130 MET B C 1
ATOM 2756 O O . MET B 1 130 ? 11.633 13.102 3.705 1 96.25 130 MET B O 1
ATOM 2760 N N . GLU B 1 131 ? 9.695 12.094 4.117 1 95.31 131 GLU B N 1
ATOM 2761 C CA . GLU B 1 131 ? 9.547 12.805 5.391 1 95.31 131 GLU B CA 1
ATOM 2762 C C . GLU B 1 131 ? 10.664 12.414 6.359 1 95.31 131 GLU B C 1
ATOM 2764 O O . GLU B 1 131 ? 11.18 13.266 7.09 1 95.31 131 GLU B O 1
ATOM 2769 N N . GLY B 1 132 ? 10.945 11.164 6.387 1 94.5 132 GLY B N 1
ATOM 2770 C CA . GLY B 1 132 ? 12.086 10.727 7.176 1 94.5 132 GLY B CA 1
ATOM 2771 C C . GLY B 1 132 ? 13.383 11.414 6.777 1 94.5 132 GLY B C 1
ATOM 2772 O O . GLY B 1 132 ? 14.18 11.797 7.641 1 94.5 132 GLY B O 1
ATOM 2773 N N . ALA B 1 133 ? 13.602 11.531 5.512 1 95.75 133 ALA B N 1
ATOM 2774 C CA . ALA B 1 133 ? 14.805 12.195 5.016 1 95.75 133 ALA B CA 1
ATOM 2775 C C . ALA B 1 133 ? 14.836 13.664 5.434 1 95.75 133 ALA B C 1
ATOM 2777 O O . ALA B 1 133 ? 15.883 14.188 5.805 1 95.75 133 ALA B O 1
ATOM 2778 N N . VAL B 1 134 ? 13.703 14.312 5.395 1 96.56 134 VAL B N 1
ATOM 2779 C CA . VAL B 1 134 ? 13.602 15.711 5.805 1 96.56 134 VAL B CA 1
ATOM 2780 C C . VAL B 1 134 ? 14.039 15.852 7.262 1 96.56 134 VAL B C 1
ATOM 2782 O O . VAL B 1 134 ? 14.766 16.797 7.605 1 96.56 134 VAL B O 1
ATOM 2785 N N . LYS B 1 135 ? 13.672 14.93 8.055 1 95.44 135 LYS B N 1
ATOM 2786 C CA . LYS B 1 135 ? 14.055 14.969 9.461 1 95.4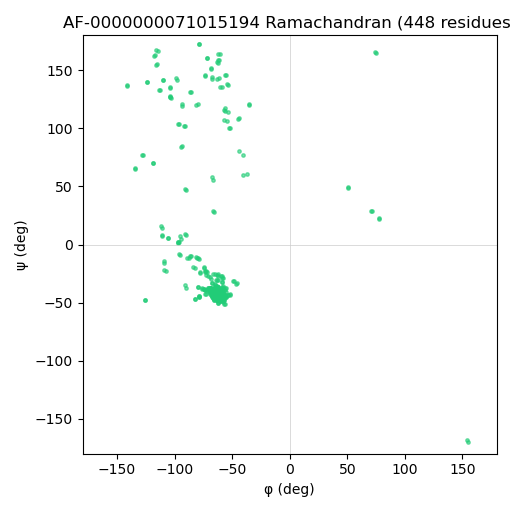4 135 LYS B CA 1
ATOM 2787 C C . LYS B 1 135 ? 15.57 14.867 9.617 1 95.44 135 LYS B C 1
ATOM 2789 O O . LYS B 1 135 ? 16.172 15.57 10.438 1 95.44 135 LYS B O 1
ATOM 2794 N N . VAL B 1 136 ? 16.141 14.016 8.891 1 94.88 136 VAL B N 1
ATOM 2795 C CA . VAL B 1 136 ? 17.594 13.852 8.93 1 94.88 136 VAL B CA 1
ATOM 2796 C C . VAL B 1 136 ? 18.266 15.141 8.477 1 94.88 136 VAL B C 1
ATOM 2798 O O . VAL B 1 136 ? 19.234 15.586 9.094 1 94.88 136 VAL B O 1
ATOM 2801 N N . LEU B 1 137 ? 17.766 15.719 7.441 1 96.31 137 LEU B N 1
ATOM 2802 C CA . LEU B 1 137 ? 18.328 16.969 6.945 1 96.31 137 LEU B CA 1
ATOM 2803 C C . LEU B 1 137 ? 18.219 18.062 7.996 1 96.31 137 LEU B C 1
ATOM 2805 O O . LEU B 1 137 ? 19.156 18.844 8.18 1 96.31 137 LEU B O 1
ATOM 2809 N N . CYS B 1 138 ? 17.125 18.094 8.641 1 96.56 138 CYS B N 1
ATOM 2810 C CA . CYS B 1 138 ? 16.922 19.078 9.695 1 96.56 138 CYS B CA 1
ATOM 2811 C C . CYS B 1 138 ? 17.953 18.922 10.805 1 96.56 138 CYS B C 1
ATOM 2813 O O . CYS B 1 138 ? 18.5 19.906 11.305 1 96.56 138 CYS B O 1
ATOM 2815 N N . ARG B 1 139 ? 18.219 17.719 11.148 1 94.81 139 ARG B N 1
ATOM 2816 C CA . ARG B 1 139 ? 19.234 17.469 12.172 1 94.81 139 ARG B CA 1
ATOM 2817 C C . ARG B 1 139 ? 20.609 17.953 11.719 1 94.81 139 ARG B C 1
ATOM 2819 O O . ARG B 1 139 ? 21.375 18.484 12.523 1 94.81 139 ARG B O 1
ATOM 2826 N N . HIS B 1 140 ? 20.875 17.812 10.492 1 93.88 140 HIS B N 1
ATOM 2827 C CA . HIS B 1 140 ? 22.141 18.281 9.945 1 93.88 140 HIS B CA 1
ATOM 2828 C C . HIS B 1 140 ? 22.25 19.797 10 1 93.88 140 HIS B C 1
ATOM 2830 O O . HIS B 1 140 ? 23.344 20.359 9.992 1 93.88 140 HIS B O 1
ATOM 2836 N N . LEU B 1 141 ? 21.109 20.469 10 1 94.94 141 LEU B N 1
ATOM 2837 C CA . LEU B 1 141 ? 21.078 21.938 10.07 1 94.94 141 LEU B CA 1
ATOM 2838 C C . LEU B 1 141 ? 20.891 22.406 11.508 1 94.94 141 LEU B C 1
ATOM 2840 O O . LEU B 1 141 ? 20.578 23.562 11.758 1 94.94 141 LEU B O 1
ATOM 2844 N N . ASP B 1 142 ? 20.938 21.438 12.477 1 94.12 142 ASP B N 1
ATOM 2845 C CA . ASP B 1 142 ? 20.891 21.703 13.914 1 94.12 142 ASP B CA 1
ATOM 2846 C C . ASP B 1 142 ? 19.5 22.172 14.344 1 94.12 142 ASP B C 1
ATOM 2848 O O . ASP B 1 142 ? 19.375 23.047 15.195 1 94.12 142 ASP B O 1
ATOM 2852 N N . ILE B 1 143 ? 18.578 21.688 13.57 1 94.19 143 ILE B N 1
ATOM 2853 C CA . ILE B 1 143 ? 17.203 21.875 14.023 1 94.19 143 ILE B CA 1
ATOM 2854 C C . ILE B 1 143 ? 16.844 20.812 15.055 1 94.19 143 ILE B C 1
ATOM 2856 O O . ILE B 1 143 ? 16.844 19.625 14.758 1 94.19 143 ILE B O 1
ATOM 2860 N N . VAL B 1 144 ? 16.5 21.203 16.203 1 89.94 144 VAL B N 1
ATOM 2861 C CA . VAL B 1 144 ? 16.406 20.328 17.359 1 89.94 144 VAL B CA 1
ATOM 2862 C C . VAL B 1 144 ? 15.07 19.594 17.359 1 89.94 144 VAL B C 1
ATOM 2864 O O . VAL B 1 144 ? 15.016 18.375 17.609 1 89.94 144 VAL B O 1
ATOM 2867 N N . ASN B 1 145 ? 14 20.344 17.125 1 91.19 145 ASN B N 1
ATOM 2868 C CA . ASN B 1 145 ? 12.68 19.719 17.125 1 91.19 145 ASN B CA 1
ATOM 2869 C C . ASN B 1 145 ? 12.273 19.234 15.742 1 91.19 145 ASN B C 1
ATOM 2871 O O . ASN B 1 145 ? 11.727 20 14.953 1 91.19 145 ASN B O 1
ATOM 2875 N N . VAL B 1 146 ? 12.414 17.922 15.562 1 90.94 146 VAL B N 1
ATOM 2876 C CA . VAL B 1 146 ? 12.125 17.391 14.227 1 90.94 146 VAL B CA 1
ATOM 2877 C C . VAL B 1 146 ? 10.789 16.656 14.242 1 90.94 146 VAL B C 1
ATOM 2879 O O . VAL B 1 146 ? 10.398 16.047 13.242 1 90.94 146 VAL B O 1
ATOM 2882 N N . ASP B 1 147 ? 10.102 16.734 15.383 1 87.69 147 ASP B N 1
ATOM 2883 C CA . ASP B 1 147 ? 8.789 16.094 15.469 1 87.69 147 ASP B CA 1
ATOM 2884 C C . ASP B 1 147 ? 7.68 17.062 15.062 1 87.69 147 ASP B C 1
ATOM 2886 O O . ASP B 1 147 ? 6.766 17.328 15.844 1 87.69 147 ASP B O 1
ATOM 2890 N N . LEU B 1 148 ? 7.844 17.703 14 1 87.06 148 LEU B N 1
ATOM 2891 C CA . LEU B 1 148 ? 6.895 18.641 13.406 1 87.06 148 LEU B CA 1
ATOM 2892 C C . LEU B 1 148 ? 6.41 18.125 12.055 1 87.06 148 LEU B C 1
ATOM 2894 O O . LEU B 1 148 ? 6.98 17.188 11.5 1 87.06 148 LEU B O 1
ATOM 2898 N N . ASP B 1 149 ? 5.414 18.75 11.625 1 87.12 149 ASP B N 1
ATOM 2899 C CA . ASP B 1 149 ? 4.918 18.391 10.297 1 87.12 149 ASP B CA 1
ATOM 2900 C C . ASP B 1 149 ? 5.863 18.875 9.203 1 87.12 149 ASP B C 1
ATOM 2902 O O . ASP B 1 149 ? 6.664 19.781 9.43 1 87.12 149 ASP B O 1
ATOM 2906 N N . TRP B 1 150 ? 5.75 18.312 8.094 1 91.62 150 TRP B N 1
ATOM 2907 C CA . TRP B 1 150 ? 6.625 18.562 6.957 1 91.62 150 TRP B CA 1
ATOM 2908 C C . TRP B 1 150 ? 6.703 20.047 6.637 1 91.62 150 TRP B C 1
ATOM 2910 O O . TRP B 1 150 ? 7.789 20.594 6.418 1 91.62 150 TRP B O 1
ATOM 2920 N N . GLY B 1 151 ? 5.555 20.75 6.648 1 92.75 151 GLY B N 1
ATOM 2921 C CA . GLY B 1 151 ? 5.547 22.172 6.344 1 92.75 151 GLY B CA 1
ATOM 2922 C C . GLY B 1 151 ? 6.344 23 7.332 1 92.75 151 GLY B C 1
ATOM 2923 O O . GLY B 1 151 ? 7.109 23.875 6.938 1 92.75 151 GLY B O 1
ATOM 2924 N N . LYS B 1 152 ? 6.234 22.719 8.539 1 94.19 152 LYS B N 1
ATOM 2925 C CA . LYS B 1 152 ? 6.957 23.438 9.586 1 94.19 152 LYS B CA 1
ATOM 2926 C C . LYS B 1 152 ? 8.453 23.125 9.523 1 94.19 152 LYS B C 1
ATOM 2928 O O . LYS B 1 152 ? 9.281 24.016 9.758 1 94.19 152 LYS B O 1
ATOM 2933 N N . LEU B 1 153 ? 8.766 21.938 9.273 1 95.88 153 LEU B N 1
ATOM 2934 C CA . LEU B 1 153 ? 10.172 21.562 9.141 1 95.88 153 LEU B CA 1
ATOM 2935 C C . LEU B 1 153 ? 10.82 22.312 7.984 1 95.88 153 LEU B C 1
ATOM 2937 O O . LEU B 1 153 ? 11.953 22.781 8.102 1 95.88 153 LEU B O 1
ATOM 2941 N N . LEU B 1 154 ? 10.086 22.406 6.895 1 96.62 154 LEU B N 1
ATOM 2942 C CA . LEU B 1 154 ? 10.617 23.125 5.738 1 96.62 154 LEU B CA 1
ATOM 2943 C C . LEU B 1 154 ? 10.852 24.594 6.07 1 96.62 154 LEU B C 1
ATOM 2945 O O . LEU B 1 154 ? 11.836 25.188 5.629 1 96.62 154 LEU B O 1
ATOM 2949 N N . SER B 1 155 ? 9.953 25.125 6.855 1 96.62 155 SER B N 1
ATOM 2950 C CA . SER B 1 155 ? 10.102 26.516 7.27 1 96.62 155 SER B CA 1
ATOM 2951 C C . SER B 1 155 ? 11.328 26.703 8.148 1 96.62 155 SER B C 1
ATOM 2953 O O . SER B 1 155 ? 12.086 27.672 7.977 1 96.62 155 SER B O 1
ATOM 2955 N N . ALA B 1 156 ? 11.461 25.844 9.039 1 96.5 156 ALA B N 1
ATOM 2956 C CA . ALA B 1 156 ? 12.641 25.875 9.906 1 96.5 156 ALA B CA 1
ATOM 2957 C C . ALA B 1 156 ? 13.922 25.719 9.102 1 96.5 156 ALA B C 1
ATOM 2959 O O . ALA B 1 156 ? 14.914 26.406 9.359 1 96.5 156 ALA B O 1
ATOM 2960 N N . MET B 1 157 ? 13.922 24.859 8.164 1 96.69 157 MET B N 1
ATOM 2961 C CA . MET B 1 157 ? 15.078 24.656 7.289 1 96.69 157 MET B CA 1
ATOM 2962 C C . MET B 1 157 ? 15.43 25.922 6.527 1 96.69 157 MET B C 1
ATOM 2964 O O . MET B 1 157 ? 16.594 26.281 6.406 1 96.69 157 MET B O 1
ATOM 2968 N N . GLU B 1 158 ? 14.406 26.5 6.012 1 96.62 158 GLU B N 1
ATOM 2969 C CA . GLU B 1 158 ? 14.617 27.719 5.242 1 96.62 158 GLU B CA 1
ATOM 2970 C C . GLU B 1 158 ? 15.344 28.781 6.066 1 96.62 158 GLU B C 1
ATOM 2972 O O . GLU B 1 158 ? 16.266 29.438 5.578 1 96.62 158 GLU B O 1
ATOM 2977 N N . SER B 1 159 ? 14.891 28.922 7.289 1 96.56 159 SER B N 1
ATOM 2978 C CA . SER B 1 159 ? 15.5 29.891 8.195 1 96.56 159 SER B CA 1
ATOM 2979 C C . SER B 1 159 ? 16.969 29.562 8.438 1 96.56 159 SER B C 1
ATOM 2981 O O . SER B 1 159 ? 17.812 30.469 8.414 1 96.56 159 SER B O 1
ATOM 2983 N N . LYS B 1 160 ? 17.281 28.328 8.648 1 96.5 160 LYS B N 1
ATOM 2984 C CA . LYS B 1 160 ? 18.656 27.906 8.898 1 96.5 160 LYS B CA 1
ATOM 2985 C C . LYS B 1 160 ? 19.516 28.094 7.652 1 96.5 160 LYS B C 1
ATOM 2987 O O . LYS B 1 160 ? 20.688 28.453 7.754 1 96.5 160 LYS B O 1
ATOM 2992 N N . ILE B 1 161 ? 18.969 27.781 6.535 1 96.5 161 ILE B N 1
ATOM 2993 C CA . ILE B 1 161 ? 19.703 27.875 5.273 1 96.5 161 ILE B CA 1
ATOM 2994 C C . ILE B 1 161 ? 20.062 29.328 4.992 1 96.5 161 ILE B C 1
ATOM 2996 O O . ILE B 1 161 ? 21.172 29.625 4.52 1 96.5 161 ILE B O 1
ATOM 3000 N N . LYS B 1 162 ? 19.141 30.234 5.285 1 96.06 162 LYS B N 1
ATOM 3001 C CA . LYS B 1 162 ? 19.375 31.656 5.086 1 96.06 162 LYS B CA 1
ATOM 3002 C C . LYS B 1 162 ? 20.578 32.125 5.879 1 96.06 162 LYS B C 1
ATOM 3004 O O . LYS B 1 162 ? 21.297 33.062 5.449 1 96.06 162 LYS B O 1
ATOM 3009 N N . ASP B 1 163 ? 20.828 31.469 6.969 1 95.25 163 ASP B N 1
ATOM 3010 C CA . ASP B 1 163 ? 21.906 31.875 7.871 1 95.25 163 ASP B CA 1
ATOM 3011 C C . ASP B 1 163 ? 23.234 31.266 7.441 1 95.25 163 ASP B C 1
ATOM 3013 O O . ASP B 1 163 ? 24.297 31.625 7.965 1 95.25 163 ASP B O 1
ATOM 3017 N N . LEU B 1 164 ? 23.234 30.359 6.52 1 94.25 164 LEU B N 1
ATOM 3018 C CA . LEU B 1 164 ? 24.469 29.75 6.043 1 94.25 164 LEU B CA 1
ATOM 3019 C C . LEU B 1 164 ? 25.312 30.766 5.277 1 94.25 164 LEU B C 1
ATOM 3021 O O . LEU B 1 164 ? 24.766 31.688 4.66 1 94.25 164 LEU B O 1
ATOM 3025 N N . PRO B 1 165 ? 26.641 30.578 5.285 1 94.88 165 PRO B N 1
ATOM 3026 C CA . PRO B 1 165 ? 27.5 31.453 4.477 1 94.88 165 PRO B CA 1
ATOM 3027 C C . PRO B 1 165 ? 27.219 31.328 2.982 1 94.88 165 PRO B C 1
ATOM 3029 O O . PRO B 1 165 ? 26.953 30.234 2.488 1 94.88 165 PRO B O 1
ATOM 3032 N N . LYS B 1 166 ? 27.312 32.469 2.354 1 94.5 166 LYS B N 1
ATOM 3033 C CA . LYS B 1 166 ? 27.125 32.469 0.906 1 94.5 166 LYS B CA 1
ATOM 3034 C C . LYS B 1 166 ? 28.141 31.562 0.223 1 94.5 166 LYS B C 1
ATOM 3036 O O . LYS B 1 166 ? 29.312 31.516 0.623 1 94.5 166 LYS B O 1
ATOM 3041 N N . GLY B 1 167 ? 27.688 30.719 -0.778 1 93.94 167 GLY B N 1
ATOM 3042 C CA . GLY B 1 167 ? 28.562 29.828 -1.518 1 93.94 167 GLY B CA 1
ATOM 3043 C C . GLY B 1 167 ? 27.828 28.609 -2.061 1 93.94 167 GLY B C 1
ATOM 3044 O O . GLY B 1 167 ? 26.594 28.562 -2.045 1 93.94 167 GLY B O 1
ATOM 3045 N N . GLU B 1 168 ? 28.625 27.688 -2.52 1 92.56 168 GLU B N 1
ATOM 3046 C CA . GLU B 1 168 ? 28.094 26.5 -3.186 1 92.56 168 GLU B CA 1
ATOM 3047 C C . GLU B 1 168 ? 27.281 25.656 -2.225 1 92.56 168 GLU B C 1
ATOM 3049 O O . GLU B 1 168 ? 26.25 25.078 -2.611 1 92.56 168 GLU B O 1
ATOM 3054 N N . ASN B 1 169 ? 27.766 25.656 -1.048 1 92.31 169 ASN B N 1
ATOM 3055 C CA . ASN B 1 169 ? 27.078 24.844 -0.053 1 92.31 169 ASN B CA 1
ATOM 3056 C C . ASN B 1 169 ? 25.688 25.406 0.242 1 92.31 169 ASN B C 1
ATOM 3058 O O . ASN B 1 169 ? 24.703 24.641 0.275 1 92.31 169 ASN B O 1
ATOM 3062 N N . LYS B 1 170 ? 25.562 26.656 0.437 1 94.69 170 LYS B N 1
ATOM 3063 C CA . LYS B 1 170 ? 24.266 27.281 0.659 1 94.69 170 LYS B CA 1
ATOM 3064 C C . LYS B 1 170 ? 23.344 27.078 -0.537 1 94.69 170 LYS B C 1
ATOM 3066 O O . LYS B 1 170 ? 22.141 26.828 -0.367 1 94.69 170 LYS B O 1
ATOM 3071 N N . ASP B 1 171 ? 23.906 27.156 -1.714 1 95.19 171 ASP B N 1
ATOM 3072 C CA . ASP B 1 171 ? 23.109 26.984 -2.932 1 95.19 171 ASP B CA 1
ATOM 3073 C C . ASP B 1 171 ? 22.531 25.578 -3.014 1 95.19 171 ASP B C 1
ATOM 3075 O O . ASP B 1 171 ? 21.375 25.406 -3.381 1 95.19 171 ASP B O 1
ATOM 3079 N N . LYS B 1 172 ? 23.375 24.609 -2.664 1 95 172 LYS B N 1
ATOM 3080 C CA . LYS B 1 172 ? 22.922 23.219 -2.701 1 95 172 LYS B CA 1
ATOM 3081 C C . LYS B 1 172 ? 21.781 22.984 -1.717 1 95 172 LYS B C 1
ATOM 3083 O O . LYS B 1 172 ? 20.812 22.312 -2.045 1 95 172 LYS B O 1
ATOM 3088 N N . TRP B 1 173 ? 21.906 23.547 -0.583 1 96.38 173 TRP B N 1
ATOM 3089 C CA . TRP B 1 173 ? 20.875 23.406 0.431 1 96.38 173 TRP B CA 1
ATOM 3090 C C . TRP B 1 173 ? 19.594 24.125 0.004 1 96.38 173 TRP B C 1
ATOM 3092 O O . TRP B 1 173 ? 18.5 23.609 0.184 1 96.38 173 TRP B O 1
ATOM 3102 N N . SER B 1 174 ? 19.766 25.266 -0.593 1 96.62 174 SER B N 1
ATOM 3103 C CA . SER B 1 174 ? 18.609 26.047 -1.062 1 96.62 174 SER B CA 1
ATOM 3104 C C . SER B 1 174 ? 17.859 25.312 -2.168 1 96.62 174 SER B C 1
ATOM 3106 O O . SER B 1 174 ? 16.641 25.266 -2.16 1 96.62 174 SER B O 1
ATOM 3108 N N . GLU B 1 175 ? 18.578 24.781 -3.047 1 95.62 175 GLU B N 1
ATOM 3109 C CA . GLU B 1 175 ? 17.984 24.031 -4.145 1 95.62 175 GLU B CA 1
ATOM 3110 C C . GLU B 1 175 ? 17.219 22.812 -3.621 1 95.62 175 GLU B C 1
ATOM 3112 O O . GLU B 1 175 ? 16.125 22.516 -4.082 1 95.62 175 GLU B O 1
ATOM 3117 N N . SER B 1 176 ? 17.844 22.156 -2.701 1 96.69 176 SER B N 1
ATOM 3118 C CA . SER B 1 176 ? 17.203 20.969 -2.121 1 96.69 176 SER B CA 1
ATOM 3119 C C . SER B 1 176 ? 15.914 21.344 -1.393 1 96.69 176 SER B C 1
ATOM 3121 O O . SER B 1 176 ? 14.922 20.625 -1.481 1 96.69 176 SER B O 1
ATOM 3123 N N . HIS B 1 177 ? 15.977 22.422 -0.705 1 96.94 177 HIS B N 1
ATOM 3124 C CA . HIS B 1 177 ? 14.797 22.891 0.002 1 96.94 177 HIS B CA 1
ATOM 3125 C C . HIS B 1 177 ? 13.648 23.172 -0.964 1 96.94 177 HIS B C 1
ATOM 3127 O O . HIS B 1 177 ? 12.508 22.781 -0.705 1 96.94 177 HIS B O 1
ATOM 3133 N N . VAL B 1 178 ? 13.953 23.797 -2.047 1 95.44 178 VAL B N 1
ATOM 3134 C CA . VAL B 1 178 ? 12.945 24.125 -3.049 1 95.44 178 VAL B CA 1
ATOM 3135 C C . VAL B 1 178 ? 12.336 22.844 -3.609 1 95.44 178 VAL B C 1
ATOM 3137 O O . VAL B 1 178 ? 11.117 22.75 -3.773 1 95.44 178 VAL B O 1
ATOM 3140 N N . HIS B 1 179 ? 13.172 21.922 -3.832 1 95.31 179 HIS B N 1
ATOM 3141 C CA . HIS B 1 179 ? 12.703 20.656 -4.383 1 95.31 179 HIS B CA 1
ATOM 3142 C C . HIS B 1 179 ? 11.844 19.906 -3.373 1 95.31 179 HIS B C 1
ATOM 3144 O O . HIS B 1 179 ? 10.828 19.312 -3.74 1 95.31 179 HIS B O 1
ATOM 3150 N N . LEU B 1 180 ? 12.242 19.922 -2.162 1 97.19 180 LEU B N 1
ATOM 3151 C CA . LEU B 1 180 ? 11.461 19.266 -1.114 1 97.19 180 LEU B CA 1
ATOM 3152 C C . LEU B 1 180 ? 10.078 19.891 -1.008 1 97.19 180 LEU B C 1
ATOM 3154 O O . LEU B 1 180 ? 9.086 19.188 -0.806 1 97.19 180 LEU B O 1
ATOM 3158 N N . TYR B 1 181 ? 10.078 21.156 -1.122 1 95.81 181 TYR B N 1
ATOM 3159 C CA . TYR B 1 181 ? 8.805 21.875 -1.102 1 95.81 181 TYR B CA 1
ATOM 3160 C C . TYR B 1 181 ? 7.918 21.422 -2.262 1 95.81 181 TYR B C 1
ATOM 3162 O O . TYR B 1 181 ? 6.719 21.188 -2.084 1 95.81 181 TYR B O 1
ATOM 3170 N N . HIS B 1 182 ? 8.477 21.297 -3.365 1 94.5 182 HIS B N 1
ATOM 3171 C CA . HIS B 1 182 ? 7.723 20.906 -4.547 1 94.5 182 HIS B CA 1
ATOM 3172 C C . HIS B 1 182 ? 7.195 19.484 -4.41 1 94.5 182 HIS B C 1
ATOM 3174 O O . HIS B 1 182 ? 6.07 19.188 -4.812 1 94.5 182 HIS B O 1
ATOM 3180 N N . VAL B 1 183 ? 8 18.609 -3.918 1 95.19 183 VAL B N 1
ATOM 3181 C CA . VAL B 1 183 ? 7.594 17.234 -3.693 1 95.19 183 VAL B CA 1
ATOM 3182 C C . VAL B 1 183 ? 6.395 17.188 -2.746 1 95.19 183 VAL B C 1
ATOM 3184 O O . VAL B 1 183 ? 5.434 16.453 -2.98 1 95.19 183 VAL B O 1
ATOM 3187 N N . LYS B 1 184 ? 6.48 17.906 -1.715 1 94.38 184 LYS B N 1
ATOM 3188 C CA . LYS B 1 184 ? 5.387 17.969 -0.751 1 94.38 184 LYS B CA 1
ATOM 3189 C C . LYS B 1 184 ? 4.09 18.422 -1.424 1 94.38 184 LYS B C 1
ATOM 3191 O O . LYS B 1 184 ? 3.045 17.797 -1.237 1 94.38 184 LYS B O 1
ATOM 3196 N N . GLN B 1 185 ? 4.207 19.406 -2.252 1 92.31 185 GLN B N 1
ATOM 3197 C CA . GLN B 1 185 ? 3.027 19.969 -2.895 1 92.31 185 GLN B CA 1
ATOM 3198 C C . GLN B 1 185 ? 2.486 19.031 -3.973 1 92.31 185 GLN B C 1
ATOM 3200 O O . GLN B 1 185 ? 1.272 18.875 -4.113 1 92.31 185 GLN B O 1
ATOM 3205 N N . ALA B 1 186 ? 3.357 18.453 -4.648 1 91.75 186 ALA B N 1
ATOM 3206 C CA . ALA B 1 186 ? 2.975 17.656 -5.809 1 91.75 186 ALA B CA 1
ATOM 3207 C C . ALA B 1 186 ? 2.398 16.312 -5.375 1 91.75 186 ALA B C 1
ATOM 3209 O O . ALA B 1 186 ? 1.443 15.812 -5.98 1 91.75 186 ALA B O 1
ATOM 3210 N N . TRP B 1 187 ? 2.982 15.758 -4.328 1 93.75 187 TRP B N 1
ATOM 3211 C CA . TRP B 1 187 ? 2.629 14.367 -4.062 1 93.75 187 TRP B CA 1
ATOM 3212 C C . TRP B 1 187 ? 2.137 14.188 -2.629 1 93.75 187 TRP B C 1
ATOM 3214 O O . TRP B 1 187 ? 1.109 13.555 -2.393 1 93.75 187 TRP B O 1
ATOM 3224 N N . ARG B 1 188 ? 2.812 14.695 -1.717 1 92.88 188 ARG B N 1
ATOM 3225 C CA . ARG B 1 188 ? 2.578 14.352 -0.317 1 92.88 188 ARG B CA 1
ATOM 3226 C C . ARG B 1 188 ? 1.175 14.766 0.118 1 92.88 188 ARG B C 1
ATOM 3228 O O . ARG B 1 188 ? 0.43 13.961 0.678 1 92.88 188 ARG B O 1
ATOM 3235 N N . ASN B 1 189 ? 0.831 15.969 -0.141 1 87.38 189 ASN B N 1
ATOM 3236 C CA . ASN B 1 189 ? -0.438 16.5 0.351 1 87.38 189 ASN B CA 1
ATOM 3237 C C . ASN B 1 189 ? -1.625 15.75 -0.252 1 87.38 189 ASN B C 1
ATOM 3239 O O . ASN B 1 189 ? -2.533 15.328 0.47 1 87.38 189 ASN B O 1
ATOM 3243 N N . GLY B 1 190 ? -1.582 15.523 -1.488 1 88.38 190 GLY B N 1
ATOM 3244 C CA . GLY B 1 190 ? -2.682 14.836 -2.15 1 88.38 190 GLY B CA 1
ATOM 3245 C C . GLY B 1 190 ? -2.766 13.367 -1.801 1 88.38 190 GLY B C 1
ATOM 3246 O O . GLY B 1 190 ? -3.854 12.781 -1.798 1 88.38 190 GLY B O 1
ATOM 3247 N N . THR B 1 191 ? -1.659 12.797 -1.458 1 92.56 191 THR B N 1
ATOM 3248 C CA . THR B 1 191 ? -1.604 11.375 -1.14 1 92.56 191 THR B CA 1
ATOM 3249 C C . THR B 1 191 ? -2.127 11.117 0.27 1 92.56 191 THR B C 1
ATOM 3251 O O . THR B 1 191 ? -2.904 10.188 0.488 1 92.56 191 THR B O 1
ATOM 3254 N N . MET B 1 192 ? -1.694 11.953 1.154 1 89.75 192 MET B N 1
ATOM 3255 C CA . MET B 1 192 ? -2.043 11.742 2.557 1 89.75 192 MET B CA 1
ATOM 3256 C C . MET B 1 192 ? -3.51 12.078 2.807 1 89.75 192 MET B C 1
ATOM 3258 O O . MET B 1 192 ? -4.117 11.555 3.746 1 89.75 192 MET B O 1
ATOM 3262 N N . HIS B 1 193 ? -3.975 12.844 1.986 1 86.69 193 HIS B N 1
ATOM 3263 C CA . HIS B 1 193 ? -5.398 13.156 1.982 1 86.69 193 HIS B CA 1
ATOM 3264 C C . HIS B 1 193 ? -6.094 12.539 0.772 1 86.69 193 HIS B C 1
ATOM 3266 O O . HIS B 1 193 ? -5.492 12.406 -0.294 1 86.69 193 HIS B O 1
ATOM 3272 N N . PRO B 1 194 ? -7.293 12.062 1.01 1 82.88 194 PRO B N 1
ATOM 3273 C CA . PRO B 1 194 ? -7.957 11.328 -0.072 1 82.88 194 PRO B CA 1
ATOM 3274 C C . PRO B 1 194 ? -8.32 12.227 -1.253 1 82.88 194 PRO B C 1
ATOM 3276 O O . PRO B 1 194 ? -9.477 12.234 -1.692 1 82.88 194 PRO B O 1
ATOM 3279 N N . LYS B 1 195 ? -7.383 12.844 -1.794 1 79.69 195 LYS B N 1
ATOM 3280 C CA . LYS B 1 195 ? -7.637 13.758 -2.902 1 79.69 195 LYS B CA 1
ATOM 3281 C C . LYS B 1 195 ? -7.113 13.195 -4.219 1 79.69 195 LYS B C 1
ATOM 3283 O O . LYS B 1 195 ? -7.555 13.594 -5.293 1 79.69 195 LYS B O 1
ATOM 3288 N N . LYS B 1 196 ? -6.191 12.312 -3.992 1 84.38 196 LYS B N 1
ATOM 3289 C CA . LYS B 1 196 ? -5.527 11.867 -5.215 1 84.38 196 LYS B CA 1
ATOM 3290 C C . LYS B 1 196 ? -5.23 10.367 -5.164 1 84.38 196 LYS B C 1
ATOM 3292 O O . LYS B 1 196 ? -4.863 9.836 -4.109 1 84.38 196 LYS B O 1
ATOM 3297 N N . THR B 1 197 ? -5.488 9.734 -6.25 1 92.88 197 THR B N 1
ATOM 3298 C CA . THR B 1 197 ? -4.984 8.391 -6.52 1 92.88 197 THR B CA 1
ATOM 3299 C C . THR B 1 197 ? -4.059 8.398 -7.734 1 92.88 197 THR B C 1
ATOM 3301 O O . THR B 1 197 ? -3.994 9.391 -8.469 1 92.88 197 THR B O 1
ATOM 3304 N N . TYR B 1 198 ? -3.312 7.371 -7.836 1 95 198 TYR B N 1
ATOM 3305 C CA . TYR B 1 198 ? -2.268 7.387 -8.852 1 95 198 TYR B CA 1
ATOM 3306 C C . TYR B 1 198 ? -2.398 6.188 -9.789 1 95 198 TYR B C 1
ATOM 3308 O O . TYR B 1 198 ? -2.701 5.078 -9.344 1 95 198 TYR B O 1
ATOM 3316 N N . SER B 1 199 ? -2.168 6.496 -11.039 1 93.06 199 SER B N 1
ATOM 3317 C CA . SER B 1 199 ? -2.012 5.438 -12.031 1 93.06 199 SER B CA 1
ATOM 3318 C C . SER B 1 199 ? -0.619 4.82 -11.961 1 93.06 199 SER B C 1
ATOM 3320 O O . SER B 1 199 ? 0.25 5.312 -11.24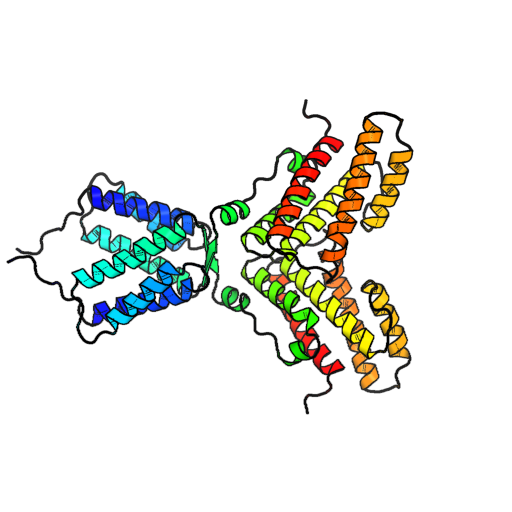2 1 93.06 199 SER B O 1
ATOM 3322 N N . GLU B 1 200 ? -0.465 3.781 -12.695 1 90.62 200 GLU B N 1
ATOM 3323 C CA . GLU B 1 200 ? 0.843 3.139 -12.773 1 90.62 200 GLU B CA 1
ATOM 3324 C C . GLU B 1 200 ? 1.913 4.117 -13.25 1 90.62 200 GLU B C 1
ATOM 3326 O O . GLU B 1 200 ? 2.965 4.246 -12.617 1 90.62 200 GLU B O 1
ATOM 3331 N N . GLU B 1 201 ? 1.582 4.773 -14.266 1 92.38 201 GLU B N 1
ATOM 3332 C CA . GLU B 1 201 ? 2.537 5.703 -14.859 1 92.38 201 GLU B CA 1
ATOM 3333 C C . GLU B 1 201 ? 2.926 6.801 -13.867 1 92.38 201 GLU B C 1
ATOM 3335 O O . GLU B 1 201 ? 4.105 7.129 -13.727 1 92.38 201 GLU B O 1
ATOM 3340 N N . GLN B 1 202 ? 1.95 7.328 -13.203 1 95.44 202 GLN B N 1
ATOM 3341 C CA . GLN B 1 202 ? 2.188 8.383 -12.227 1 95.44 202 GLN B CA 1
ATOM 3342 C C . GLN B 1 202 ? 3.021 7.879 -11.055 1 95.44 202 GLN B C 1
ATOM 3344 O O . GLN B 1 202 ? 3.928 8.57 -10.586 1 95.44 202 GLN B O 1
ATOM 3349 N N . ALA B 1 203 ? 2.695 6.727 -10.609 1 96.19 203 ALA B N 1
ATOM 3350 C CA . ALA B 1 203 ? 3.408 6.156 -9.469 1 96.19 203 ALA B CA 1
ATOM 3351 C C . ALA B 1 203 ? 4.859 5.848 -9.828 1 96.19 203 ALA B C 1
ATOM 3353 O O . ALA B 1 203 ? 5.766 6.074 -9.023 1 96.19 203 ALA B O 1
ATOM 3354 N N . VAL B 1 204 ? 5.051 5.379 -11.008 1 92.69 204 VAL B N 1
ATOM 3355 C CA . VAL B 1 204 ? 6.402 5.07 -11.469 1 92.69 204 VAL B CA 1
ATOM 3356 C C . VAL B 1 204 ? 7.211 6.359 -11.594 1 92.69 204 VAL B C 1
ATOM 3358 O O . VAL B 1 204 ? 8.391 6.398 -11.234 1 92.69 204 VAL B O 1
ATOM 3361 N N . GLU B 1 205 ? 6.562 7.32 -12.078 1 94.62 205 GLU B N 1
ATOM 3362 C CA . GLU B 1 205 ? 7.215 8.625 -12.172 1 94.62 205 GLU B CA 1
ATOM 3363 C C . GLU B 1 205 ? 7.625 9.133 -10.797 1 94.62 205 GLU B C 1
ATOM 3365 O O . GLU B 1 205 ? 8.758 9.594 -10.609 1 94.62 205 GLU B O 1
ATOM 3370 N N . ALA B 1 206 ? 6.727 9.086 -9.867 1 96.31 206 ALA B N 1
ATOM 3371 C CA . ALA B 1 206 ? 7.039 9.492 -8.5 1 96.31 206 ALA B CA 1
ATOM 3372 C C . ALA B 1 206 ? 8.18 8.664 -7.926 1 96.31 206 ALA B C 1
ATOM 3374 O O . ALA B 1 206 ? 9.078 9.195 -7.273 1 96.31 206 ALA B O 1
ATOM 3375 N N . PHE B 1 207 ? 8.18 7.422 -8.203 1 95.62 207 PHE B N 1
ATOM 3376 C CA . PHE B 1 207 ? 9.18 6.488 -7.699 1 95.62 207 PHE B CA 1
ATOM 3377 C C . PHE B 1 207 ? 10.57 6.855 -8.211 1 95.62 207 PHE B C 1
ATOM 3379 O O . PHE B 1 207 ? 11.516 6.953 -7.434 1 95.62 207 PHE B O 1
ATOM 3386 N N . ARG B 1 208 ? 10.586 7.066 -9.43 1 93.5 208 ARG B N 1
ATOM 3387 C CA . ARG B 1 208 ? 11.859 7.418 -10.047 1 93.5 208 ARG B CA 1
ATOM 3388 C C . ARG B 1 208 ? 12.359 8.773 -9.547 1 93.5 208 ARG B C 1
ATOM 3390 O O . ARG B 1 208 ? 13.539 8.922 -9.219 1 93.5 208 ARG B O 1
ATOM 3397 N N . ALA B 1 209 ? 11.508 9.695 -9.555 1 95.12 209 ALA B N 1
ATOM 3398 C CA . ALA B 1 209 ? 11.859 11.047 -9.125 1 95.12 209 ALA B CA 1
ATOM 3399 C C . ALA B 1 209 ? 12.359 11.047 -7.68 1 95.12 209 ALA B C 1
ATOM 3401 O O . ALA B 1 209 ? 13.383 11.664 -7.375 1 95.12 209 ALA B O 1
ATOM 3402 N N . VAL B 1 210 ? 11.68 10.367 -6.836 1 95.25 210 VAL B N 1
ATOM 3403 C CA . VAL B 1 210 ? 12.031 10.344 -5.418 1 95.25 210 VAL B CA 1
ATOM 3404 C C . VAL B 1 210 ? 13.367 9.625 -5.227 1 95.25 210 VAL B C 1
ATOM 3406 O O . VAL B 1 210 ? 14.234 10.102 -4.488 1 95.25 210 VAL B O 1
ATOM 3409 N N . ASN B 1 211 ? 13.523 8.523 -5.887 1 93.12 211 ASN B N 1
ATOM 3410 C CA . ASN B 1 211 ? 14.781 7.797 -5.746 1 93.12 211 ASN B CA 1
ATOM 3411 C C . ASN B 1 211 ? 15.969 8.625 -6.227 1 93.12 211 ASN B C 1
ATOM 3413 O O . ASN B 1 211 ? 17.016 8.625 -5.594 1 93.12 211 ASN B O 1
ATOM 3417 N N . SER B 1 212 ? 15.766 9.219 -7.328 1 93.5 212 SER B N 1
ATOM 3418 C CA . SER B 1 212 ? 16.812 10.094 -7.832 1 93.5 212 SER B CA 1
ATOM 3419 C C . SER B 1 212 ? 17.109 11.227 -6.848 1 93.5 212 SER B C 1
ATOM 3421 O O . SER B 1 212 ? 18.266 11.508 -6.551 1 93.5 212 SER B O 1
ATOM 3423 N N . PHE B 1 213 ? 16.125 11.852 -6.375 1 96.19 213 PHE B N 1
ATOM 3424 C CA . PHE B 1 213 ? 16.266 12.969 -5.449 1 96.19 213 PHE B CA 1
ATOM 3425 C C . PHE B 1 213 ? 16.922 12.508 -4.148 1 96.19 213 PHE B C 1
ATOM 3427 O O . PHE B 1 213 ? 17.734 13.227 -3.574 1 96.19 213 PHE B O 1
ATOM 3434 N N . MET B 1 214 ? 16.531 11.352 -3.684 1 95.75 214 MET B N 1
ATOM 3435 C CA . MET B 1 214 ? 17.141 10.789 -2.48 1 95.75 214 MET B CA 1
ATOM 3436 C C . MET B 1 214 ? 18.656 10.609 -2.67 1 95.75 214 MET B C 1
ATOM 3438 O O . MET B 1 214 ? 19.422 10.812 -1.735 1 95.75 214 MET B O 1
ATOM 3442 N N . GLY B 1 215 ? 19.031 10.18 -3.832 1 94.06 215 GLY B N 1
ATOM 3443 C CA . GLY B 1 215 ? 20.438 10.102 -4.141 1 94.06 215 GLY B CA 1
ATOM 3444 C C . GLY B 1 215 ? 21.156 11.438 -4.016 1 94.06 215 GLY B C 1
ATOM 3445 O O . GLY B 1 215 ? 22.25 11.516 -3.461 1 94.06 215 GLY B O 1
ATOM 3446 N N . HIS B 1 216 ? 20.484 12.406 -4.48 1 94 216 HIS B N 1
ATOM 3447 C CA . HIS B 1 216 ? 21.031 13.75 -4.395 1 94 216 HIS B CA 1
ATOM 3448 C C . HIS B 1 216 ? 21.141 14.211 -2.945 1 94 216 HIS B C 1
ATOM 3450 O O . HIS B 1 216 ? 22.141 14.82 -2.553 1 94 216 HIS B O 1
ATOM 3456 N N . LEU B 1 217 ? 20.141 13.953 -2.17 1 96.31 217 LEU B N 1
ATOM 3457 C CA . LEU B 1 217 ? 20.141 14.344 -0.766 1 96.31 217 LEU B CA 1
ATOM 3458 C C . LEU B 1 217 ? 21.234 13.617 0.004 1 96.31 217 LEU B C 1
ATOM 3460 O O . LEU B 1 217 ? 21.844 14.188 0.92 1 96.31 217 LEU B O 1
ATOM 3464 N N . ALA B 1 218 ? 21.406 12.398 -0.403 1 95.12 218 ALA B N 1
ATOM 3465 C CA . ALA B 1 218 ? 22.453 11.625 0.24 1 95.12 218 ALA B CA 1
ATOM 3466 C C . ALA B 1 218 ? 23.828 12.281 0.035 1 95.12 218 ALA B C 1
ATOM 3468 O O . ALA B 1 218 ? 24.641 12.344 0.961 1 95.12 218 ALA B O 1
ATOM 3469 N N . MET B 1 219 ? 24.031 12.781 -1.117 1 92.06 219 MET B N 1
ATOM 3470 C CA . MET B 1 219 ? 25.281 13.469 -1.416 1 92.06 219 MET B CA 1
ATOM 3471 C C . MET B 1 219 ? 25.391 14.766 -0.621 1 92.06 219 MET B C 1
ATOM 3473 O O . MET B 1 219 ? 26.484 15.156 -0.223 1 92.06 219 MET B O 1
ATOM 3477 N N . LEU B 1 220 ? 24.281 15.367 -0.395 1 92.88 220 LEU B N 1
ATOM 3478 C CA . LEU B 1 220 ? 24.234 16.625 0.346 1 92.88 220 LEU B CA 1
ATOM 3479 C C . LEU B 1 220 ? 24.703 16.422 1.786 1 92.88 220 LEU B C 1
ATOM 3481 O O . LEU B 1 220 ? 25.422 17.266 2.332 1 92.88 220 LEU B O 1
ATOM 3485 N N . VAL B 1 221 ? 24.312 15.367 2.406 1 91.81 221 VAL B N 1
ATOM 3486 C CA . VAL B 1 221 ? 24.578 15.18 3.828 1 91.81 221 VAL B CA 1
ATOM 3487 C C . VAL B 1 221 ? 25.922 14.461 4.008 1 91.81 221 VAL B C 1
ATOM 3489 O O . VAL B 1 221 ? 26.594 14.641 5.023 1 91.81 221 VAL B O 1
ATOM 3492 N N . GLN B 1 222 ? 26.25 13.555 3.186 1 84.88 222 GLN B N 1
ATOM 3493 C CA . GLN B 1 222 ? 27.484 12.797 3.336 1 84.88 222 GLN B CA 1
ATOM 3494 C C . GLN B 1 222 ? 28.656 13.5 2.658 1 84.88 222 GLN B C 1
ATOM 3496 O O . GLN B 1 222 ? 29.812 13.281 3.018 1 84.88 222 GLN B O 1
ATOM 3501 N N . GLY B 1 223 ? 28.469 14.438 1.917 1 69.44 223 GLY B N 1
ATOM 3502 C CA . GLY B 1 223 ? 29.531 14.984 1.104 1 69.44 223 GLY B CA 1
ATOM 3503 C C . GLY B 1 223 ? 29.891 14.117 -0.093 1 69.44 223 GLY B C 1
ATOM 3504 O O . GLY B 1 223 ? 29.328 13.039 -0.261 1 69.44 223 GLY B O 1
ATOM 3505 N N . PRO B 1 224 ? 30.672 14.688 -1.113 1 53.59 224 PRO B N 1
ATOM 3506 C CA . PRO B 1 224 ? 31.047 13.859 -2.262 1 53.59 224 PRO B CA 1
ATOM 3507 C C . PRO B 1 224 ? 31.812 12.602 -1.855 1 53.59 224 PRO B C 1
ATOM 3509 O O . PRO B 1 224 ? 32.531 12.609 -0.849 1 53.59 224 PRO B O 1
ATOM 3512 N N . SER B 1 225 ? 31.25 11.375 -2.098 1 41.62 225 SER B N 1
ATOM 3513 C CA . SER B 1 225 ? 32.125 10.234 -1.833 1 41.62 225 SER B CA 1
ATOM 3514 C C . SER B 1 225 ? 33.562 10.547 -2.188 1 41.62 225 SER B C 1
ATOM 3516 O O . SER B 1 225 ? 33.844 11.07 -3.268 1 41.62 225 SER B O 1
ATOM 3518 N N . ALA B 1 226 ? 34.531 10.445 -1.168 1 32.59 226 ALA B N 1
ATOM 3519 C CA . ALA B 1 226 ? 35.938 10.586 -1.506 1 32.59 226 ALA B CA 1
ATOM 3520 C C . ALA B 1 226 ? 36.312 9.688 -2.678 1 32.59 226 ALA B C 1
ATOM 3522 O O . ALA B 1 226 ? 35.844 8.539 -2.758 1 32.59 226 ALA B O 1
#

Foldseek 3Di:
DPPDQPQCPLVNLVVLLVVLVVVLVQCVPVPLVQLNVLSVVSNVQSPDPDRDTPVVNVVSVVSSVVSCCVRPVVHDDDDFDPQLVCLQPDDADVLLCVQQVPLVVLLSVLSNCLSVFNQLSSLQSLLVSLLSLLLSVLVLLVNDDSVDDLVVSLVVQVVSLVVDDDDDLSVLSVVLSVVSVVSCVPRVVCSVDVNDDDGSVRSVVSSVVSSVSSSSSSCSRPPDDD/DPPDQPQCPLVNLVVLLVVLVVVLVQCVPVPLVQLNVLSVVSNVQSPDPDRDTPVVNVVSVVSSVVSCCVRPVVHDDDDFDPQLVCLQPDDADVLLCVQQVPLVVLLSVLSNCLSVFNQLSSLQSLLVSLLSLLLSVLVLLVNDDSVDDPVVSLVSQVVSLVVDDDDDLSVLSVVLSVVSVVSCVPRVVCSVDVNDDDGSVRSVVSSVVSSVSSSSSSCSRVPDDD